Protein AF-A0A7S1WW69-F1 (afdb_monomer_lite)

Secondary structure (DSSP, 8-state):
-----GGGS--------TTTS-PPTT--TT---PPPP-----TTSEEEEEEEPPPTT----S-TT-----SB-GGGTT---SSPGGGG--SBEESS--SHHHHHHHHHHTT-SEEEEETTTEEEEE--TT-TTTTTTSPPPTTTS--TTSPPB---SS-SEEEEEE-S--BTTBS-GGG---BHHHHHHHHHHHHTS---HHHHHS--SS-HHHHTT-S--TT---SSGGGS-TTTT-SSSTT-----EESSPPTTS-S-BS-EEEEEEEEPTT--HHHHHHHHHHHHHHHHHSSEEEEE-SS-S-TTSEEEEE-S-TT-EEEES-SSSEEEEEESS--STTSHHHHHHHHHHHHT---GGGSTTTSS-BTTB---EEE-GGGS-GGGGGGTS--TTS-SEE---STT-S--EEPPP-TT-TTSPPPBTTEEESSGGGGGTTTB-SS--HHHHHHHHHHTT-PBP-------S---------SEEEEE---GGGGGGSSEEEEEEE-TTS-EEEEETTTTEEEEEES--STT---EEEEE--TT---SS-SS-TT-S-S----SEEEEPPTT------EEEEEEEE--TTT-EEEEEEEEEE-PPPPPPPPPPPPPPPPPP-

InterPro domains:
  IPR001506 Peptidase M12A [PF01400] (259-461)
  IPR001506 Peptidase M12A [PS51864] (250-463)
  IPR006026 Peptidase, metallopeptidase [SM00235] (257-402)
  IPR024079 Metallopeptidase, catalytic domain superfamily [G3DSA:3.40.390.10] (220-464)

Foldseek 3Di:
DVDPPPVPQDDDDDDDAVLFAPDDPPPPPVDDDDDDDDDPADPLLKDWPAFFDWDPPADDPQDPVLDWDDQADCQLQLDDDPAADRLFLQGTKTQVQLDPRSLSLVQLQLFAFKWKRAQSGMIGGHHAQQQCLLQLVDGFDPNNHHDPVPIDHDPDPRGRIRMMGRNDHADLRIRDLVSYDDFLQSVQSSVSSNVSHRGDSVQQQDPQDDCCCQAWDPDDPPPQPDPVLQAAAFPPGASFTFPHAQDDKDCDDGPPADNWWSIAREAEEEEDPPADPQQVVLLVVLQVLDRLLFSYRYGYDVVDPDQQFHEYEYAPDLSYFAKGGFHGTYIYTHCNSVRHNVNSLVSNLRVLRNRGAAALLQAPQCDDQGPNHDVFKPFPVVPQPPSCVVSRHHDSNHRQHHDPPDPQQLTHDGDHRQQQASRFRAQDPGIAGVVNVSNSRGRGSSHGDLSSSSSSCRNHVGGTDDPPPDDPPDDPDQDDDFQKKAKDDDAPQVRQSRGIWGWDAAAPVSWTKTADVVVGKIWTWACALDDDDHTKTFIAHADPAFHRHDPHPRRVPPSPNRTFKIDRDRHRDDDDPAAWGWMWGQNDPVPGTDIDTMHMHRDPDDPPDDDDDDDDDDDDDD

pLDDT: mean 78.42, std 16.97, range [28.53, 98.06]

Organism: Alexandrium catenella (NCBI:txid2925)

Radius of gyration: 27.45 Å; chains: 1; bounding box: 118×61×72 Å

Sequence (622 aa):
FDACNAALKPITRKTCSCDLEQCVDGLDCSHQWEIVPTFNTDADHSQTVGCYQLDLGDAPTCPEDGAETDVFDDTCFGWTLPTPCRSGFAFYRNCSAVTVTACSRFCTGKGMDLSAVIMGRECRCGASLLNGQIWHQDTPNPSLSYDFKTMTHADSIVCPVLLRRYIEPLESGGVSIKYRTTGITDVAYVDSIVAGRRISPELEEHRKEEHDKEALGMVAKEGRRVDPQWTRSCWPSTCGPGRGPWQTRTAVAPTGVNDVWEEYVTVTYSFAAGLDATRKEAFRDAVTAWHTSSCIVLKEEDPAPDPSHHITVGIYDTGSCYLSGMGWGTSSINLGWCNDLQHTGNMIHEIGHALGMNHEQKRSDAQAVYHGEGPHLTMFWANVPASWVPQYLPDDSTYIGSADDGPNDPHTGYADYDFGSIMHYGASNRFDTIPSSSKSLVGQRLSLATGDINQMLDMYQCKLKSYGGTTTATSTLPPVYPTTLTGTNFCSYISSYNTQWTYQGTTASGMPYYQSTVPNVWLLYEPECGAFHSPKWVIQPIVGGPSLTATSDLNGDGDTCSLNAYFSAPPGLPSLPVGTNTWTMYCGSELGWTTDDVTLHDSPTAPPTPAPPTPAPPTPAP

Structure (mmCIF, N/CA/C/O backbone):
data_AF-A0A7S1WW69-F1
#
_entry.id   AF-A0A7S1WW69-F1
#
loop_
_atom_site.group_PDB
_atom_site.id
_atom_site.type_s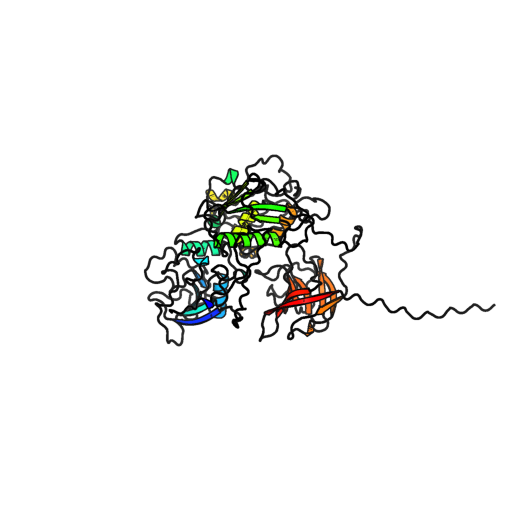ymbol
_atom_site.label_atom_id
_atom_site.label_alt_id
_atom_site.label_comp_id
_atom_site.label_asym_id
_atom_site.label_entity_id
_atom_site.label_seq_id
_atom_site.pdbx_PDB_ins_code
_atom_site.Cartn_x
_atom_site.Cartn_y
_atom_site.Cartn_z
_atom_site.occupancy
_atom_site.B_iso_or_equiv
_atom_site.auth_seq_id
_atom_site.auth_comp_id
_atom_site.auth_asym_id
_atom_site.auth_atom_id
_atom_site.pdbx_PDB_model_num
ATOM 1 N N . PHE A 1 1 ? -15.410 17.103 31.363 1.00 35.97 1 PHE A N 1
ATOM 2 C CA . PHE A 1 1 ? -14.569 16.992 30.155 1.00 35.97 1 PHE A CA 1
ATOM 3 C C . PHE A 1 1 ? -14.223 18.351 29.527 1.00 35.97 1 PHE A C 1
ATOM 5 O O . PHE A 1 1 ? -13.665 18.357 28.440 1.00 35.97 1 PHE A O 1
ATOM 12 N N . ASP A 1 2 ? -14.384 19.485 30.228 1.00 30.72 2 ASP A N 1
ATOM 13 C CA . ASP A 1 2 ? -13.886 20.805 29.770 1.00 30.72 2 ASP A CA 1
ATOM 14 C C . ASP A 1 2 ? -12.365 20.994 29.945 1.00 30.72 2 ASP A C 1
ATOM 16 O O . ASP A 1 2 ? -11.872 22.094 30.160 1.00 30.72 2 ASP A O 1
ATOM 20 N N . ALA A 1 3 ? -11.595 19.910 29.871 1.00 33.22 3 ALA A N 1
ATOM 21 C CA . ALA A 1 3 ? -10.142 19.966 29.964 1.00 33.22 3 ALA A CA 1
ATOM 22 C C . ALA A 1 3 ? -9.496 18.795 29.212 1.00 33.22 3 ALA A C 1
ATOM 24 O O . ALA A 1 3 ? -8.681 18.060 29.762 1.00 33.22 3 ALA A O 1
ATOM 25 N N . CYS A 1 4 ? -9.823 18.624 27.929 1.00 37.25 4 CYS A N 1
ATOM 26 C CA . CYS A 1 4 ? -8.772 18.181 27.016 1.00 37.25 4 CYS A CA 1
ATOM 27 C C . CYS A 1 4 ? -7.833 19.378 26.859 1.00 37.25 4 CYS A C 1
ATOM 29 O O . CYS A 1 4 ? -8.083 20.274 26.057 1.00 37.25 4 CYS A O 1
ATOM 31 N N . ASN A 1 5 ? -6.806 19.439 27.711 1.00 37.00 5 ASN A N 1
ATOM 32 C CA . ASN A 1 5 ? -5.744 20.429 27.600 1.00 37.00 5 ASN A CA 1
ATOM 33 C C . ASN A 1 5 ? -5.194 20.358 26.170 1.00 37.00 5 ASN A C 1
ATOM 35 O O . ASN A 1 5 ? -4.693 19.312 25.759 1.00 37.00 5 ASN A O 1
ATOM 39 N N . ALA A 1 6 ? -5.265 21.460 25.421 1.00 39.50 6 ALA A N 1
ATOM 40 C CA . ALA A 1 6 ? -4.683 21.565 24.079 1.00 39.50 6 ALA A CA 1
ATOM 41 C C . ALA A 1 6 ? -3.178 21.201 24.052 1.00 39.50 6 ALA A C 1
ATOM 43 O O . ALA A 1 6 ? -2.642 20.876 23.000 1.00 39.50 6 ALA A O 1
ATOM 44 N N . ALA A 1 7 ? -2.533 21.182 25.225 1.00 36.81 7 ALA A N 1
ATOM 45 C CA . ALA A 1 7 ? -1.158 20.757 25.468 1.00 36.81 7 ALA A CA 1
ATOM 46 C C . ALA A 1 7 ? -0.888 19.237 25.348 1.00 36.81 7 ALA A C 1
ATOM 48 O O . ALA A 1 7 ? 0.262 18.834 25.477 1.00 36.81 7 ALA A O 1
ATOM 49 N N . LEU A 1 8 ? -1.905 18.387 25.139 1.00 42.09 8 LEU A N 1
ATOM 50 C CA . LEU A 1 8 ? -1.743 16.924 25.037 1.00 42.09 8 LEU A CA 1
ATOM 51 C C . LEU A 1 8 ? -1.878 16.368 23.611 1.00 42.09 8 LEU A C 1
ATOM 53 O O . LEU A 1 8 ? -1.847 15.152 23.447 1.00 42.09 8 LEU A O 1
ATOM 57 N N . LYS A 1 9 ? -2.025 17.209 22.576 1.00 40.47 9 LYS A N 1
ATOM 58 C CA . LYS A 1 9 ? -1.862 16.735 21.193 1.00 40.47 9 LYS A CA 1
ATOM 59 C C . LYS A 1 9 ? -0.370 16.479 20.953 1.00 40.47 9 LYS A C 1
ATOM 61 O O . LYS A 1 9 ? 0.401 17.437 21.029 1.00 40.47 9 LYS A O 1
ATOM 66 N N . PRO A 1 10 ? 0.057 15.234 20.694 1.00 42.56 10 PRO A N 1
ATOM 67 C CA . PRO A 1 10 ? 1.459 14.959 20.432 1.00 42.56 10 PRO A CA 1
ATOM 68 C C . PRO A 1 10 ? 1.894 15.669 19.154 1.00 42.56 10 PRO A C 1
ATOM 70 O O . PRO A 1 10 ? 1.140 15.745 18.184 1.00 42.56 10 PRO A O 1
ATOM 73 N N . ILE A 1 11 ? 3.106 16.211 19.174 1.00 45.50 11 ILE A N 1
ATOM 74 C CA . ILE A 1 11 ? 3.684 16.897 18.024 1.00 45.50 11 ILE A CA 1
ATOM 75 C C . ILE A 1 11 ? 4.322 15.833 17.137 1.00 45.50 11 ILE A C 1
ATOM 77 O O . ILE A 1 11 ? 5.389 15.314 17.462 1.00 45.50 11 ILE A O 1
ATOM 81 N N . THR A 1 12 ? 3.686 15.518 16.015 1.00 43.81 12 THR A N 1
ATOM 82 C CA . THR A 1 12 ? 4.306 14.717 14.958 1.00 43.81 12 THR A CA 1
ATOM 83 C C . THR A 1 12 ? 5.222 15.635 14.151 1.00 43.81 12 THR A C 1
ATOM 85 O O . THR A 1 12 ? 4.784 16.679 13.667 1.00 43.81 12 THR A O 1
ATOM 88 N N . ARG A 1 13 ? 6.512 15.298 14.051 1.00 45.56 13 ARG A N 1
ATOM 89 C CA . ARG A 1 13 ? 7.469 16.016 13.196 1.00 45.56 13 ARG A CA 1
ATOM 90 C C . ARG A 1 13 ? 7.708 15.195 11.939 1.00 45.56 13 ARG A C 1
ATOM 92 O O . ARG A 1 13 ? 7.951 13.998 12.040 1.00 45.56 13 ARG A O 1
ATOM 99 N N . LYS A 1 14 ? 7.689 15.859 10.788 1.00 51.09 14 LYS A N 1
ATOM 100 C CA . LYS A 1 14 ? 8.083 15.299 9.498 1.00 51.09 14 LYS A CA 1
ATOM 101 C C . LYS A 1 14 ? 9.135 16.217 8.888 1.00 51.09 14 LYS A C 1
ATOM 103 O O . LYS A 1 14 ? 9.060 17.436 9.044 1.00 51.09 14 LYS A O 1
ATOM 108 N N . THR A 1 15 ? 10.148 15.627 8.272 1.00 57.03 15 THR A N 1
ATOM 109 C CA . THR A 1 15 ? 11.181 16.377 7.558 1.00 57.03 15 THR A CA 1
ATOM 110 C C . THR A 1 15 ? 10.655 16.694 6.164 1.00 57.03 15 THR A C 1
ATOM 112 O O . THR A 1 15 ? 10.289 15.776 5.439 1.00 57.03 15 THR A O 1
ATOM 115 N N . CYS A 1 16 ? 10.631 17.973 5.796 1.00 63.00 16 CYS A N 1
ATOM 116 C CA . CYS A 1 16 ? 10.264 18.429 4.455 1.00 63.00 16 CYS A CA 1
ATOM 117 C C . CYS A 1 16 ? 11.525 18.798 3.663 1.00 63.00 16 CYS A C 1
ATOM 119 O O . CYS A 1 16 ? 12.509 19.266 4.245 1.00 63.00 16 CYS A O 1
ATOM 121 N N . SER A 1 17 ? 11.489 18.636 2.339 1.00 73.81 17 SER A N 1
ATOM 122 C CA . SER A 1 17 ? 12.563 19.061 1.433 1.00 73.81 17 SER A CA 1
ATOM 123 C C . SER A 1 17 ? 12.004 19.964 0.341 1.00 73.81 17 SER A C 1
ATOM 125 O O . SER A 1 17 ? 11.165 19.526 -0.438 1.00 73.81 17 SER A O 1
ATOM 127 N N . CYS A 1 18 ? 12.512 21.195 0.227 1.00 77.06 18 CYS A N 1
ATOM 128 C CA . CYS A 1 18 ? 12.110 22.105 -0.855 1.00 77.06 18 CYS A CA 1
ATOM 129 C C . CYS A 1 18 ? 12.590 21.654 -2.247 1.00 77.06 18 CYS A C 1
ATOM 131 O O . CYS A 1 18 ? 12.170 22.230 -3.247 1.00 77.06 18 CYS A O 1
ATOM 133 N N . ASP A 1 19 ? 13.463 20.642 -2.325 1.00 77.75 19 ASP A N 1
ATOM 134 C CA . ASP A 1 19 ? 13.850 20.028 -3.599 1.00 77.75 19 ASP A CA 1
ATOM 135 C C . ASP A 1 19 ? 12.831 18.978 -4.070 1.00 77.75 19 ASP A C 1
ATOM 137 O O . ASP A 1 19 ? 12.825 18.633 -5.251 1.00 77.75 19 ASP A O 1
ATOM 141 N N . LEU A 1 20 ? 11.991 18.462 -3.164 1.00 81.56 20 LEU A N 1
ATOM 142 C CA . LEU A 1 20 ? 11.017 17.396 -3.431 1.00 81.56 20 LEU A CA 1
ATOM 143 C C . LEU A 1 20 ? 9.564 17.871 -3.313 1.00 81.56 20 LEU A C 1
ATOM 145 O O . LEU A 1 20 ? 8.701 17.350 -4.012 1.00 81.56 20 LEU A O 1
ATOM 149 N N . GLU A 1 21 ? 9.300 18.851 -2.450 1.00 83.88 21 GLU A N 1
ATOM 150 C CA . GLU A 1 21 ? 7.973 19.369 -2.126 1.00 83.88 21 GLU A CA 1
ATOM 151 C C . GLU A 1 21 ? 7.872 20.866 -2.433 1.00 83.88 21 GLU A C 1
ATOM 153 O O . GLU A 1 21 ? 8.852 21.614 -2.344 1.00 83.88 21 GLU A O 1
ATOM 158 N N . GLN A 1 22 ? 6.656 21.339 -2.716 1.00 79.19 22 GLN A N 1
ATOM 159 C CA . GLN A 1 22 ? 6.410 22.774 -2.793 1.00 79.19 22 GLN A CA 1
ATOM 160 C C . GLN A 1 22 ? 6.493 23.421 -1.412 1.00 79.19 22 GLN A C 1
ATOM 162 O O . GLN A 1 22 ? 5.614 23.250 -0.565 1.00 79.19 22 GLN A O 1
ATOM 167 N N . CYS A 1 23 ? 7.525 24.235 -1.210 1.00 69.75 23 CYS A N 1
ATOM 168 C CA . CYS A 1 23 ? 7.637 25.067 -0.023 1.00 69.75 23 CYS A CA 1
ATOM 169 C C . CYS A 1 23 ? 6.687 26.268 -0.113 1.00 69.75 23 CYS A C 1
ATOM 171 O O . CYS A 1 23 ? 6.692 27.021 -1.086 1.00 69.75 23 CYS A O 1
ATOM 173 N N . VAL A 1 24 ? 5.866 26.449 0.923 1.00 63.94 24 VAL A N 1
ATOM 174 C CA . VAL A 1 24 ? 4.975 27.607 1.050 1.00 63.94 24 VAL A CA 1
ATOM 175 C C . VAL A 1 24 ? 5.714 28.701 1.820 1.00 63.94 24 VAL A C 1
ATOM 177 O O . VAL A 1 24 ? 6.124 28.492 2.964 1.00 63.94 24 VAL A O 1
ATOM 180 N N . ASP A 1 25 ? 5.880 29.873 1.205 1.00 51.88 25 ASP A N 1
ATOM 181 C CA . ASP A 1 25 ? 6.485 31.035 1.860 1.00 51.88 25 ASP A CA 1
ATOM 182 C C . ASP A 1 25 ? 5.705 31.418 3.132 1.00 51.88 25 ASP A C 1
ATOM 184 O O . ASP A 1 25 ? 4.483 31.577 3.110 1.00 51.88 25 ASP A O 1
ATOM 188 N N . GLY A 1 26 ? 6.419 31.607 4.248 1.00 54.06 26 GLY A N 1
ATOM 189 C CA . GLY A 1 26 ? 5.845 32.088 5.513 1.00 54.06 26 GLY A CA 1
ATOM 190 C C . GLY A 1 26 ? 5.577 31.027 6.588 1.00 54.06 26 GLY A C 1
ATOM 191 O O . GLY A 1 26 ? 5.022 31.373 7.632 1.00 54.06 26 GLY A O 1
ATOM 192 N N . LEU A 1 27 ? 5.987 29.769 6.391 1.00 47.28 27 LEU A N 1
ATOM 193 C CA . LEU A 1 27 ? 6.040 28.784 7.477 1.00 47.28 27 LEU A CA 1
ATOM 194 C C . LEU A 1 27 ? 7.229 29.081 8.402 1.00 47.28 27 LEU A C 1
ATOM 196 O O . LEU A 1 27 ? 8.393 28.916 8.042 1.00 47.28 27 LEU A O 1
ATOM 200 N N . ASP A 1 28 ? 6.921 29.554 9.608 1.00 44.78 28 ASP A N 1
ATOM 201 C CA . ASP A 1 28 ? 7.907 29.779 10.658 1.00 44.78 28 ASP A CA 1
ATOM 202 C C . ASP A 1 28 ? 8.367 28.444 11.273 1.00 44.78 28 ASP A C 1
ATOM 204 O O . ASP A 1 28 ? 7.762 27.916 12.207 1.00 44.78 28 ASP A O 1
ATOM 208 N N . CYS A 1 29 ? 9.469 27.905 10.750 1.00 46.72 29 CYS A N 1
ATOM 209 C CA . CYS A 1 29 ? 10.147 26.726 11.295 1.00 46.72 29 CYS A CA 1
ATOM 210 C C . CYS A 1 29 ? 11.057 27.046 12.503 1.00 46.72 29 CYS A C 1
ATOM 212 O O . CYS A 1 29 ? 11.759 26.156 12.984 1.00 46.72 29 CYS A O 1
ATOM 214 N N . SER A 1 30 ? 11.101 28.294 12.997 1.00 44.47 30 SER A N 1
ATOM 215 C CA . SER A 1 30 ? 12.012 28.724 14.080 1.00 44.47 30 SER A CA 1
ATOM 216 C C . SER A 1 30 ? 11.567 28.300 15.480 1.00 44.47 30 SER A C 1
ATOM 218 O O . SER A 1 30 ? 12.270 28.491 16.476 1.00 44.47 30 SER A O 1
ATOM 220 N N . HIS A 1 31 ? 10.403 27.678 15.560 1.00 38.59 31 HIS A N 1
ATOM 221 C CA . HIS A 1 31 ? 9.809 27.247 16.798 1.00 38.59 31 HIS A CA 1
ATOM 222 C C . HIS A 1 31 ? 10.475 25.967 17.338 1.00 38.59 31 HIS A C 1
ATOM 224 O O . HIS A 1 31 ? 10.049 24.839 17.087 1.00 38.59 31 HIS A O 1
ATOM 230 N N . GLN A 1 32 ? 11.529 26.149 18.138 1.00 37.12 32 GLN A N 1
ATOM 231 C CA . GLN A 1 32 ? 11.996 25.118 19.061 1.00 37.12 32 GLN A CA 1
ATOM 232 C C . GLN A 1 32 ? 10.962 24.948 20.175 1.00 37.12 32 GLN A C 1
ATOM 234 O O . GLN A 1 32 ? 10.816 25.815 21.034 1.00 37.12 32 GLN A O 1
ATOM 239 N N . TRP A 1 33 ? 10.248 23.826 20.164 1.00 42.88 33 TRP A N 1
ATOM 240 C CA . TRP A 1 33 ? 9.330 23.462 21.239 1.00 42.88 33 TRP A CA 1
ATOM 241 C C . TRP A 1 33 ? 9.797 22.205 21.962 1.00 42.88 33 TRP A C 1
ATOM 243 O O . TRP A 1 33 ? 10.324 21.273 21.342 1.00 42.88 33 TRP A O 1
ATOM 253 N N . GLU A 1 34 ? 9.611 22.233 23.281 1.00 36.81 34 GLU A N 1
ATOM 254 C CA . GLU A 1 34 ? 10.083 21.235 24.234 1.00 36.81 34 GLU A CA 1
ATOM 255 C C . GLU A 1 34 ? 9.559 19.826 23.938 1.00 36.81 34 GLU A C 1
ATOM 257 O O . GLU A 1 34 ? 8.444 19.612 23.459 1.00 36.81 34 GLU A O 1
ATOM 262 N N . ILE A 1 35 ? 10.421 18.862 24.251 1.00 35.47 35 ILE A N 1
ATOM 263 C CA . ILE A 1 35 ? 10.174 17.426 24.197 1.00 35.47 35 ILE A CA 1
ATOM 264 C C . ILE A 1 35 ? 9.003 17.111 25.136 1.00 35.47 35 ILE A C 1
ATOM 266 O O . ILE A 1 35 ? 9.097 17.323 26.345 1.00 35.47 35 ILE A O 1
ATOM 270 N N . VAL A 1 36 ? 7.899 16.601 24.588 1.00 38.09 36 VAL A N 1
ATOM 271 C CA . VAL A 1 36 ? 6.828 16.015 25.404 1.00 38.09 36 VAL A CA 1
ATOM 272 C C . VAL A 1 36 ? 7.385 14.726 26.021 1.00 38.09 36 VAL A C 1
ATOM 274 O O . VAL A 1 36 ? 8.026 13.956 25.302 1.00 38.09 36 VAL A O 1
ATOM 277 N N . PRO A 1 37 ? 7.198 14.482 27.330 1.00 34.25 37 PRO A N 1
ATOM 278 C CA . PRO A 1 37 ? 7.725 13.290 27.976 1.00 34.25 37 PRO A CA 1
ATOM 279 C C . PRO A 1 37 ? 7.212 12.025 27.288 1.00 34.25 37 PRO A C 1
ATOM 281 O O . PRO A 1 37 ? 6.022 11.895 27.000 1.00 34.25 37 PRO A O 1
ATOM 284 N N . THR A 1 38 ? 8.125 11.084 27.059 1.00 35.31 38 THR A N 1
ATOM 285 C CA . THR A 1 38 ? 7.791 9.700 26.746 1.00 35.31 38 THR A CA 1
ATOM 286 C C . THR A 1 38 ? 6.955 9.156 27.899 1.00 35.31 38 THR A C 1
ATOM 288 O O . THR A 1 38 ? 7.419 9.047 29.036 1.00 35.31 38 THR A O 1
ATOM 291 N N . PHE A 1 39 ? 5.681 8.871 27.641 1.00 36.47 39 PHE A N 1
ATOM 292 C CA . PHE A 1 39 ? 4.887 8.117 28.598 1.00 36.47 39 PHE A CA 1
ATOM 293 C C . PHE A 1 39 ? 5.414 6.684 28.593 1.00 36.47 39 PHE A C 1
ATOM 295 O O . PHE A 1 39 ? 5.648 6.117 27.531 1.00 36.47 39 PHE A O 1
ATOM 302 N N . ASN A 1 40 ? 5.638 6.122 29.781 1.00 34.91 40 ASN A N 1
ATOM 303 C CA . ASN A 1 40 ? 5.934 4.702 29.936 1.00 34.91 40 ASN A CA 1
ATOM 304 C C . ASN A 1 40 ? 4.706 3.942 29.417 1.00 34.91 40 ASN A C 1
ATOM 306 O O . ASN A 1 40 ? 3.676 3.909 30.094 1.00 34.91 40 ASN A O 1
ATOM 310 N N . THR A 1 41 ? 4.768 3.449 28.185 1.00 39.97 41 THR A N 1
ATOM 311 C CA . THR A 1 41 ? 3.671 2.713 27.570 1.00 39.97 41 THR A CA 1
ATOM 312 C C . THR A 1 41 ? 3.800 1.237 27.922 1.00 39.97 41 THR A C 1
ATOM 314 O O . THR A 1 41 ? 4.891 0.669 27.929 1.00 39.97 41 THR A O 1
ATOM 317 N N . ASP A 1 42 ? 2.676 0.610 28.275 1.00 45.31 42 ASP A N 1
ATOM 318 C CA . ASP A 1 42 ? 2.599 -0.848 28.347 1.00 45.31 42 ASP A CA 1
ATOM 319 C C . ASP A 1 42 ? 3.024 -1.436 26.986 1.00 45.31 42 ASP A C 1
ATOM 321 O O . ASP A 1 42 ? 2.796 -0.821 25.942 1.00 45.31 42 ASP A O 1
ATOM 325 N N . ALA A 1 43 ? 3.575 -2.657 26.968 1.00 55.00 43 ALA A N 1
ATOM 326 C CA . ALA A 1 43 ? 4.034 -3.370 25.759 1.00 55.00 43 ALA A CA 1
ATOM 327 C C . ALA A 1 43 ? 2.929 -3.677 24.710 1.00 55.00 43 ALA A C 1
ATOM 329 O O . ALA A 1 43 ? 3.112 -4.502 23.807 1.00 55.00 43 ALA A O 1
ATOM 330 N N . ASP A 1 44 ? 1.745 -3.088 24.859 1.00 61.78 44 ASP A N 1
ATOM 331 C CA . ASP A 1 44 ? 0.605 -3.184 23.956 1.00 61.78 44 ASP A CA 1
ATOM 332 C C . ASP A 1 44 ? 0.047 -1.819 23.507 1.00 61.78 44 ASP A C 1
ATOM 334 O O . ASP A 1 44 ? -1.002 -1.787 22.864 1.00 61.78 44 ASP A O 1
ATOM 338 N N . HIS A 1 45 ? 0.750 -0.712 23.797 1.00 73.19 45 HIS A N 1
ATOM 339 C CA . HIS A 1 45 ? 0.411 0.656 23.368 1.00 73.19 45 HIS A CA 1
ATOM 340 C C . HIS A 1 45 ? -1.020 1.087 23.735 1.00 73.19 45 HIS A C 1
ATOM 342 O O . HIS A 1 45 ? -1.612 1.962 23.094 1.00 73.19 45 HIS A O 1
ATOM 348 N N . SER A 1 46 ? -1.596 0.480 24.777 1.00 81.12 46 SER A N 1
ATOM 349 C CA . SER A 1 46 ? -2.977 0.705 25.188 1.00 81.12 46 SER A CA 1
ATOM 350 C C . SER A 1 46 ? -3.124 0.715 26.706 1.00 81.12 46 SER A C 1
ATOM 352 O O . SER A 1 46 ? -2.383 0.056 27.425 1.00 81.12 46 SER A O 1
ATOM 354 N N . GLN A 1 47 ? -4.131 1.412 27.225 1.00 81.38 47 GLN A N 1
ATOM 355 C CA . GLN A 1 47 ? -4.435 1.411 28.656 1.00 81.38 47 GLN A CA 1
ATOM 356 C C . GLN A 1 47 ? -5.898 1.076 28.912 1.00 81.38 47 GLN A C 1
ATOM 358 O O . GLN A 1 47 ? -6.783 1.450 28.139 1.00 81.38 47 GLN A O 1
ATOM 363 N N . THR A 1 48 ? -6.162 0.419 30.039 1.00 83.50 48 THR A N 1
ATOM 364 C CA . THR A 1 48 ? -7.529 0.203 30.522 1.00 83.50 48 THR A CA 1
ATOM 365 C C . THR A 1 48 ? -8.175 1.533 30.882 1.00 83.50 48 THR A C 1
ATOM 367 O O . THR A 1 48 ? -7.629 2.317 31.655 1.00 83.50 48 THR A O 1
ATOM 370 N N . VAL A 1 49 ? -9.352 1.785 30.313 1.00 85.00 49 VAL A N 1
ATOM 371 C CA . VAL A 1 49 ? -10.169 2.957 30.636 1.00 85.00 49 VAL A CA 1
ATOM 372 C C . VAL A 1 49 ? -11.091 2.635 31.804 1.00 85.00 49 VAL A C 1
ATOM 374 O O . VAL A 1 49 ? -11.195 3.421 32.742 1.00 85.00 49 VAL A O 1
ATOM 377 N N . GLY A 1 50 ? -11.737 1.468 31.775 1.00 83.19 50 GLY A N 1
ATOM 378 C CA . GLY A 1 50 ? -12.618 1.045 32.853 1.00 83.19 50 GLY A CA 1
ATOM 379 C C . GLY A 1 50 ? -13.566 -0.078 32.463 1.00 83.19 50 GLY A C 1
ATOM 380 O O . GLY A 1 50 ? -13.475 -0.653 31.378 1.00 83.19 50 GLY A O 1
ATOM 381 N N . CYS A 1 51 ? -14.477 -0.368 33.389 1.00 87.81 51 CYS A N 1
ATOM 382 C CA . CYS A 1 51 ? -15.533 -1.347 33.210 1.00 87.81 51 CYS A CA 1
ATOM 383 C C . CYS A 1 51 ? -16.892 -0.669 33.021 1.00 87.81 51 CYS A C 1
ATOM 385 O O . CYS A 1 51 ? -17.293 0.160 33.849 1.00 87.81 51 CYS A O 1
ATOM 387 N N . TYR A 1 52 ? -17.599 -1.045 31.958 1.00 89.25 52 TYR A N 1
ATOM 388 C CA . TYR A 1 52 ? -18.867 -0.440 31.560 1.00 89.25 52 TYR A CA 1
ATOM 389 C C . TYR A 1 52 ? -19.961 -1.485 31.344 1.00 89.25 52 TYR A C 1
ATOM 391 O O . TYR A 1 52 ? -19.687 -2.672 31.148 1.00 89.25 52 TYR A O 1
ATOM 399 N N . GLN A 1 53 ? -21.211 -1.033 31.432 1.00 87.56 53 GLN A N 1
ATOM 400 C CA . GLN A 1 53 ? -22.382 -1.834 31.089 1.00 87.56 53 GLN A CA 1
ATOM 401 C C . GLN A 1 53 ? -22.466 -2.040 29.574 1.00 87.56 53 GLN A C 1
ATOM 403 O O . GLN A 1 53 ? -22.063 -1.171 28.803 1.00 87.56 53 GLN A O 1
ATOM 408 N N . LEU A 1 54 ? -23.009 -3.188 29.177 1.00 87.81 54 LEU A N 1
ATOM 409 C CA . LEU A 1 54 ? -23.353 -3.484 27.790 1.00 87.81 54 LEU A CA 1
ATOM 410 C C . LEU A 1 54 ? -24.714 -2.849 27.457 1.00 87.81 54 LEU A C 1
ATOM 412 O O . LEU A 1 54 ? -25.595 -2.817 28.325 1.00 87.81 54 LEU A O 1
ATOM 416 N N . ASP A 1 55 ? -24.897 -2.357 26.232 1.00 86.31 55 ASP A N 1
ATOM 417 C CA . ASP A 1 55 ? -26.166 -1.748 25.830 1.00 86.31 55 ASP A CA 1
ATOM 418 C C . ASP A 1 55 ? -27.313 -2.769 25.835 1.00 86.31 55 ASP A C 1
ATOM 420 O O . ASP A 1 55 ? -27.143 -3.964 25.581 1.00 86.31 55 ASP A O 1
ATOM 424 N N . LEU A 1 56 ? -28.524 -2.292 26.138 1.00 82.56 56 LEU A N 1
ATOM 425 C CA . LEU A 1 56 ? -29.699 -3.154 26.236 1.00 82.56 56 LEU A CA 1
ATOM 426 C C . LEU A 1 56 ? -29.987 -3.833 24.887 1.00 82.56 56 LEU A C 1
ATOM 428 O O . LEU A 1 56 ? -30.322 -3.170 23.910 1.00 82.56 56 LEU A O 1
ATOM 432 N N . GLY A 1 57 ? -29.931 -5.166 24.869 1.00 81.12 57 GLY A N 1
ATOM 433 C CA . GLY A 1 57 ? -30.158 -5.972 23.666 1.00 81.12 57 GLY A CA 1
ATOM 434 C C . GLY A 1 57 ? -28.884 -6.321 22.895 1.00 81.12 57 GLY A C 1
ATOM 435 O O . GLY A 1 57 ? -28.958 -7.115 21.960 1.00 81.12 57 GLY A O 1
ATOM 436 N N . ASP A 1 58 ? -27.729 -5.798 23.307 1.00 87.25 58 ASP A N 1
ATOM 437 C CA . ASP A 1 58 ? -26.429 -6.290 22.867 1.00 87.25 58 ASP A CA 1
ATOM 438 C C . ASP A 1 58 ? -25.999 -7.472 23.754 1.00 87.25 58 ASP A C 1
ATOM 440 O O . ASP A 1 58 ? -26.303 -7.536 24.947 1.00 87.25 58 ASP A O 1
ATOM 444 N N . ALA A 1 59 ? -25.340 -8.455 23.152 1.00 86.06 59 ALA A N 1
ATOM 445 C CA . ALA A 1 59 ? -24.878 -9.669 23.811 1.00 86.06 59 ALA A CA 1
ATOM 446 C C . ALA A 1 59 ? -23.626 -10.197 23.103 1.00 86.06 59 ALA A C 1
ATOM 448 O O . ALA A 1 59 ? -23.451 -9.927 21.906 1.00 86.06 59 ALA A O 1
ATOM 449 N N . PRO A 1 60 ? -22.765 -10.965 23.799 1.00 84.88 60 PRO A N 1
ATOM 450 C CA . PRO A 1 60 ? -21.661 -11.636 23.145 1.00 84.88 60 PRO A CA 1
ATOM 451 C C . PRO A 1 60 ? -22.148 -12.556 22.021 1.00 84.88 60 PRO A C 1
ATOM 453 O O . PRO A 1 60 ? -23.113 -13.300 22.198 1.00 84.88 60 PRO A O 1
ATOM 456 N N . THR A 1 61 ? -21.476 -12.519 20.875 1.00 84.38 61 THR A N 1
ATOM 457 C CA . THR A 1 61 ? -21.800 -13.358 19.709 1.00 84.38 61 THR A CA 1
ATOM 458 C C . THR A 1 61 ? -20.869 -14.543 19.540 1.00 84.38 61 THR A C 1
ATOM 460 O O . THR A 1 61 ? -21.217 -15.498 18.848 1.00 84.38 61 THR A O 1
ATOM 463 N N . CYS A 1 62 ? -19.706 -14.504 20.188 1.00 85.25 62 CYS A N 1
ATOM 464 C CA . CYS A 1 62 ? -18.779 -15.623 20.198 1.00 85.25 62 CYS A CA 1
ATOM 465 C C . CYS A 1 62 ? -19.400 -16.824 20.926 1.00 85.25 62 CYS A C 1
ATOM 467 O O . CYS A 1 62 ? -19.846 -16.678 22.074 1.00 85.25 62 CYS A O 1
ATOM 469 N N . PRO A 1 63 ? -19.444 -18.007 20.290 1.00 81.19 63 PRO A N 1
ATOM 470 C CA . PRO A 1 63 ? -20.055 -19.180 20.894 1.00 81.19 63 PRO A CA 1
ATOM 471 C C . PRO A 1 63 ? -19.305 -19.621 22.164 1.00 81.19 63 PRO A C 1
ATOM 473 O O . PRO A 1 63 ? -18.147 -19.274 22.399 1.00 81.19 63 PRO A O 1
ATOM 476 N N . GLU A 1 64 ? -20.010 -20.320 23.058 1.00 73.69 64 GLU A N 1
ATOM 477 C CA . GLU A 1 64 ? -19.477 -20.738 24.371 1.00 73.69 64 GLU A CA 1
ATOM 478 C C . GLU A 1 64 ? -18.352 -21.759 24.285 1.00 73.69 64 GLU A C 1
ATOM 480 O O . GLU A 1 64 ? -17.526 -21.842 25.190 1.00 73.69 64 GLU A O 1
ATOM 485 N N . ASP A 1 65 ? -18.310 -22.502 23.187 1.00 71.69 65 ASP A N 1
ATOM 486 C CA . ASP A 1 65 ? -17.281 -23.486 22.882 1.00 71.69 65 ASP A CA 1
ATOM 487 C C . ASP A 1 65 ? -15.992 -22.865 22.322 1.00 71.69 65 ASP A C 1
ATOM 489 O O . ASP A 1 65 ? -15.019 -23.586 22.111 1.00 71.69 65 ASP A O 1
ATOM 493 N N . GLY A 1 66 ? -15.965 -21.543 22.107 1.00 63.44 66 GLY A N 1
ATOM 494 C CA . GLY A 1 66 ? -14.815 -20.837 21.549 1.00 63.44 66 GLY A CA 1
ATOM 495 C C . GLY A 1 66 ? -14.577 -21.128 20.068 1.00 63.44 66 GLY A C 1
ATOM 496 O O . GLY A 1 66 ? -13.463 -20.916 19.593 1.00 63.44 66 GLY A O 1
ATOM 497 N N . ALA A 1 67 ? -15.584 -21.627 19.337 1.00 69.94 67 ALA A N 1
ATOM 498 C CA . ALA A 1 67 ? -15.458 -21.844 17.903 1.00 69.94 67 ALA A CA 1
ATOM 499 C C . ALA A 1 67 ? -15.117 -20.532 17.179 1.00 69.94 67 ALA A C 1
ATOM 501 O O . ALA A 1 67 ? -15.711 -19.478 17.430 1.00 69.94 67 ALA A O 1
ATOM 502 N N . GLU A 1 68 ? -14.137 -20.616 16.283 1.00 66.31 68 GLU A N 1
ATOM 503 C CA . GLU A 1 68 ? -13.642 -19.474 15.529 1.00 66.31 68 GLU A CA 1
ATOM 504 C C . GLU A 1 68 ? -14.735 -18.955 14.588 1.00 66.31 68 GLU A C 1
ATOM 506 O O . GLU A 1 68 ? -15.419 -19.719 13.902 1.00 66.31 68 GLU A O 1
ATOM 511 N N . THR A 1 69 ? -14.926 -17.640 14.579 1.00 74.00 69 THR A N 1
ATOM 512 C CA . THR A 1 69 ? -15.878 -16.977 13.690 1.00 74.00 69 THR A CA 1
ATOM 513 C C . THR A 1 69 ? -15.166 -15.904 12.891 1.00 74.00 69 THR A C 1
ATOM 515 O O . THR A 1 69 ? -14.148 -15.389 13.349 1.00 74.00 69 THR A O 1
ATOM 518 N N . ASP A 1 70 ? -15.745 -15.521 11.753 1.00 83.94 70 ASP A N 1
ATOM 519 C CA . ASP A 1 70 ? -15.240 -14.406 10.952 1.00 83.94 70 ASP A CA 1
ATOM 520 C C . ASP A 1 70 ? -15.032 -13.153 11.818 1.00 83.94 70 ASP A C 1
ATOM 522 O O . ASP A 1 70 ? -15.864 -12.836 12.683 1.00 83.94 70 ASP A O 1
ATOM 526 N N . VAL A 1 71 ? -13.894 -12.495 11.596 1.00 90.75 71 VAL A N 1
ATOM 527 C CA . VAL A 1 71 ? -13.501 -11.282 12.312 1.00 90.75 71 VAL A CA 1
ATOM 528 C C . VAL A 1 71 ? -14.252 -10.051 11.818 1.00 90.75 71 VAL A C 1
ATOM 530 O O . VAL A 1 71 ? -14.395 -9.075 12.560 1.00 90.75 71 VAL A O 1
ATOM 533 N N . PHE A 1 72 ? -14.750 -10.116 10.583 1.00 91.44 72 PHE A N 1
ATOM 534 C CA . PHE A 1 72 ? -15.668 -9.140 10.025 1.00 91.44 72 PHE A CA 1
ATOM 535 C C . PHE A 1 72 ? -17.069 -9.361 10.612 1.00 91.44 72 PHE A C 1
ATOM 537 O O . PHE A 1 72 ? -17.624 -10.463 10.579 1.00 91.44 72 PHE A O 1
ATOM 544 N N . ASP A 1 73 ? -17.645 -8.307 11.186 1.00 88.06 73 ASP A N 1
ATOM 545 C CA . ASP A 1 73 ? -19.013 -8.296 11.697 1.00 88.06 73 ASP A CA 1
ATOM 546 C C . ASP A 1 73 ? -19.910 -7.416 10.820 1.00 88.06 73 ASP A C 1
ATOM 548 O O . ASP A 1 73 ? -19.930 -6.191 10.937 1.00 88.06 73 ASP A O 1
ATOM 552 N N . ASP A 1 74 ? -20.704 -8.041 9.953 1.00 86.62 74 ASP A N 1
ATOM 553 C CA . ASP A 1 74 ? -21.601 -7.305 9.058 1.00 86.62 74 ASP A CA 1
ATOM 554 C C . ASP A 1 74 ? -22.834 -6.715 9.795 1.00 86.62 74 ASP A C 1
ATOM 556 O O . ASP A 1 74 ? -23.666 -6.043 9.186 1.00 86.62 74 ASP A O 1
ATOM 560 N N . THR A 1 75 ? -22.976 -6.916 11.115 1.00 88.50 75 THR A N 1
ATOM 561 C CA . THR A 1 75 ? -24.151 -6.474 11.900 1.00 88.50 75 THR A CA 1
ATOM 562 C C . THR A 1 75 ? -24.359 -4.960 11.880 1.00 88.50 75 THR A C 1
ATOM 564 O O . THR A 1 75 ? -25.501 -4.498 11.895 1.00 88.50 75 THR A O 1
ATOM 567 N N . CYS A 1 76 ? -23.276 -4.180 11.846 1.00 89.62 76 CYS A N 1
ATOM 568 C CA . CYS A 1 76 ? -23.352 -2.719 11.889 1.00 89.62 76 CYS A CA 1
ATOM 569 C C . CYS A 1 76 ? -23.507 -2.061 10.511 1.00 89.62 76 CYS A C 1
ATOM 571 O O . CYS A 1 76 ? -23.615 -0.835 10.426 1.00 89.62 76 CYS A O 1
ATOM 573 N N . PHE A 1 77 ? -23.586 -2.844 9.430 1.00 87.62 77 PHE A N 1
ATOM 574 C CA . PHE A 1 77 ? -23.829 -2.309 8.092 1.00 87.62 77 PHE A CA 1
ATOM 575 C C . PHE A 1 77 ? -25.191 -1.624 8.008 1.00 87.62 77 PHE A C 1
ATOM 577 O O . PHE A 1 77 ? -26.230 -2.226 8.280 1.00 87.62 77 PHE A O 1
ATOM 584 N N . GLY A 1 78 ? -25.190 -0.358 7.583 1.00 85.25 78 GLY A N 1
ATOM 585 C CA . GLY A 1 78 ? -26.422 0.416 7.414 1.00 85.25 78 GLY A CA 1
ATOM 586 C C . GLY A 1 78 ? -27.200 0.605 8.721 1.00 85.25 78 GLY A C 1
ATOM 587 O O . GLY A 1 78 ? -28.423 0.762 8.693 1.00 85.25 78 GLY A O 1
ATOM 588 N N . TRP A 1 79 ? -26.517 0.556 9.869 1.00 87.62 79 TRP A N 1
ATOM 589 C CA . TRP A 1 79 ? -27.143 0.699 11.176 1.00 87.62 79 TRP A CA 1
ATOM 590 C C . TRP A 1 79 ? -27.793 2.079 11.336 1.00 87.62 79 TRP A C 1
ATOM 592 O O . TRP A 1 79 ? -27.148 3.117 11.200 1.00 87.62 79 TRP A O 1
ATOM 602 N N . THR A 1 80 ? -29.091 2.087 11.637 1.00 81.56 80 THR A N 1
ATOM 603 C CA . THR A 1 80 ? -29.919 3.307 11.722 1.00 81.56 80 THR A CA 1
ATOM 604 C C . THR A 1 80 ? -30.572 3.498 13.087 1.00 81.56 80 THR A C 1
ATOM 606 O O . THR A 1 80 ? -31.300 4.472 13.291 1.00 81.56 80 THR A O 1
ATOM 609 N N . LEU A 1 81 ? -30.346 2.577 14.031 1.00 83.12 81 LEU A N 1
ATOM 610 C CA . LEU A 1 81 ? -30.950 2.686 15.352 1.00 83.12 81 LEU A CA 1
ATOM 611 C C . LEU A 1 81 ? -30.285 3.806 16.174 1.00 83.12 81 LEU A C 1
ATOM 613 O O . LEU A 1 81 ? -29.101 4.103 15.983 1.00 83.12 81 LEU A O 1
ATOM 617 N N . PRO A 1 82 ? -31.031 4.423 17.114 1.00 77.38 82 PRO A N 1
ATOM 618 C CA . PRO A 1 82 ? -30.497 5.484 17.970 1.00 77.38 82 PRO A CA 1
ATOM 619 C C . PRO A 1 82 ? -29.464 4.972 18.978 1.00 77.38 82 PRO A C 1
ATOM 621 O O . PRO A 1 82 ? -28.686 5.754 19.513 1.00 77.38 82 PRO A O 1
ATOM 624 N N . THR A 1 83 ? -29.503 3.676 19.286 1.00 83.06 83 THR A N 1
ATOM 625 C CA . THR A 1 83 ? -28.540 3.019 20.168 1.00 83.06 83 THR A CA 1
ATOM 626 C C . THR A 1 83 ? -27.257 2.711 19.398 1.00 83.06 83 THR A C 1
ATOM 628 O O . THR A 1 83 ? -27.359 2.264 18.248 1.00 83.06 83 THR A O 1
ATOM 631 N N . PRO A 1 84 ? -26.074 2.887 20.010 1.00 88.12 84 PRO A N 1
ATOM 632 C CA . PRO A 1 84 ? -24.812 2.490 19.402 1.00 88.12 84 PRO A CA 1
ATOM 633 C C . PRO A 1 84 ? -24.839 1.027 18.950 1.00 88.12 84 PRO A C 1
ATOM 635 O O . PRO A 1 84 ? -25.245 0.130 19.692 1.00 88.12 84 PRO A O 1
ATOM 638 N N . CYS A 1 85 ? -24.409 0.771 17.718 1.00 91.44 85 CYS A N 1
ATOM 639 C CA . CYS A 1 85 ? -24.208 -0.589 17.252 1.00 91.44 85 CYS A CA 1
ATOM 640 C C . CYS A 1 85 ? -23.095 -1.235 18.074 1.00 91.44 85 CYS A C 1
ATOM 642 O O . CYS A 1 85 ? -22.048 -0.620 18.288 1.00 91.44 85 CYS A O 1
ATOM 644 N N . ARG A 1 86 ? -23.318 -2.469 18.544 1.00 91.88 86 ARG A N 1
ATOM 645 C CA . ARG A 1 86 ? -22.331 -3.233 19.330 1.00 91.88 86 ARG A CA 1
ATOM 646 C C . ARG A 1 86 ? -21.773 -2.461 20.529 1.00 91.88 86 ARG A C 1
ATOM 648 O O . ARG A 1 86 ? -20.581 -2.554 20.825 1.00 91.88 86 ARG A O 1
ATOM 655 N N . SER A 1 87 ? -22.617 -1.668 21.190 1.00 89.19 87 SER A N 1
ATOM 656 C CA . SER A 1 87 ? -22.211 -0.799 22.300 1.00 89.19 87 SER A CA 1
ATOM 657 C C . SER A 1 87 ? -21.060 0.159 21.933 1.00 89.19 87 SER A C 1
ATOM 659 O O . SER A 1 87 ? -20.231 0.485 22.777 1.00 89.19 87 SER A O 1
ATOM 661 N N . GLY A 1 88 ? -20.969 0.574 20.661 1.00 88.56 88 GLY A N 1
ATOM 662 C CA . GLY A 1 88 ? -19.956 1.500 20.139 1.00 88.56 88 GLY A CA 1
ATOM 663 C C . GLY A 1 88 ? -18.684 0.849 19.576 1.00 88.56 88 GLY A C 1
ATOM 664 O O . GLY A 1 88 ? -17.768 1.570 19.184 1.00 88.56 88 GLY A O 1
ATOM 665 N N . PHE A 1 89 ? -18.608 -0.486 19.508 1.00 93.69 89 PHE A N 1
ATOM 666 C CA . PHE A 1 89 ? -17.495 -1.227 18.891 1.00 93.69 89 PHE A CA 1
ATOM 667 C C . PHE A 1 89 ? -17.938 -1.877 17.580 1.00 93.69 89 PHE A C 1
ATOM 669 O O . PHE A 1 89 ? -18.090 -3.095 17.483 1.00 93.69 89 PHE A O 1
ATOM 676 N N . ALA A 1 90 ? -18.219 -1.033 16.591 1.00 93.62 90 ALA A N 1
ATOM 677 C CA . ALA A 1 90 ? -18.941 -1.412 15.381 1.00 93.62 90 ALA A CA 1
ATOM 678 C C . ALA A 1 90 ? -18.098 -2.097 14.290 1.00 93.62 90 ALA A C 1
ATOM 680 O O . ALA A 1 90 ? -18.659 -2.452 13.256 1.00 93.62 90 ALA A O 1
ATOM 681 N N . PHE A 1 91 ? -16.782 -2.240 14.482 1.00 94.56 91 PHE A N 1
ATOM 682 C CA . PHE A 1 91 ? -15.873 -2.622 13.401 1.00 94.56 91 PHE A CA 1
ATOM 683 C C . PHE A 1 91 ? -15.490 -4.093 13.457 1.00 94.56 91 PHE A C 1
ATOM 685 O O . PHE A 1 91 ? -16.019 -4.883 12.708 1.00 94.56 91 PHE A O 1
ATOM 692 N N . TYR A 1 92 ? -14.590 -4.516 14.334 1.00 94.94 92 TYR A N 1
ATOM 693 C CA . TYR A 1 92 ? -14.127 -5.908 14.313 1.00 94.94 92 TYR A CA 1
ATOM 694 C C . TYR A 1 92 ? -14.602 -6.664 15.534 1.00 94.94 92 TYR A C 1
ATOM 696 O O . TYR A 1 92 ? -14.733 -6.079 16.611 1.00 94.94 92 TYR A O 1
ATOM 704 N N . ARG A 1 93 ? -14.763 -7.979 15.392 1.00 93.38 93 ARG A N 1
ATOM 705 C CA . ARG A 1 93 ? -14.904 -8.891 16.529 1.00 93.38 93 ARG A CA 1
ATOM 706 C C . ARG A 1 93 ? -13.922 -10.045 16.422 1.00 93.38 93 ARG A C 1
ATOM 708 O O . ARG A 1 93 ? -13.552 -10.446 15.331 1.00 93.38 93 ARG A O 1
ATOM 715 N N . ASN A 1 94 ? -13.474 -10.590 17.542 1.00 91.38 94 ASN A N 1
ATOM 716 C CA . ASN A 1 94 ? -12.559 -11.726 17.533 1.00 91.38 94 ASN A CA 1
ATOM 717 C C . ASN A 1 94 ? -12.801 -12.620 18.754 1.00 91.38 94 ASN A C 1
ATOM 719 O O . ASN A 1 94 ? -12.707 -12.169 19.898 1.00 91.38 94 ASN A O 1
ATOM 723 N N . CYS A 1 95 ? -13.122 -13.890 18.500 1.00 89.25 95 CYS A N 1
ATOM 724 C CA . CYS A 1 95 ? -13.441 -14.875 19.538 1.00 89.25 95 CYS A CA 1
ATOM 725 C C . CYS A 1 95 ? -12.206 -15.552 20.144 1.00 89.25 95 CYS A C 1
ATOM 727 O O . CYS A 1 95 ? -12.312 -16.189 21.189 1.00 89.25 95 CYS A O 1
ATOM 729 N N . SER A 1 96 ? -11.038 -15.379 19.526 1.00 86.62 96 SER A N 1
ATOM 730 C CA . SER A 1 96 ? -9.764 -15.953 19.969 1.00 86.62 96 SER A CA 1
ATOM 731 C C . SER A 1 96 ? -8.927 -14.930 20.748 1.00 86.62 96 SER A C 1
ATOM 733 O O . SER A 1 96 ? -8.255 -15.267 21.722 1.00 86.62 96 SER A O 1
ATOM 735 N N . ALA A 1 97 ? -9.007 -13.647 20.385 1.00 85.19 97 ALA A N 1
ATOM 736 C CA . ALA A 1 97 ? -8.245 -12.556 20.999 1.00 85.19 97 ALA A CA 1
ATOM 737 C C . ALA A 1 97 ? -8.874 -12.015 22.302 1.00 85.19 97 ALA A C 1
ATOM 739 O O . ALA A 1 97 ? -8.901 -10.812 22.532 1.00 85.19 97 ALA A O 1
ATOM 740 N N . VAL A 1 98 ? -9.392 -12.881 23.176 1.00 84.12 98 VAL A N 1
ATOM 741 C CA . VAL A 1 98 ? -10.237 -12.486 24.328 1.00 84.12 98 VAL A CA 1
ATOM 742 C C . VAL A 1 98 ? -9.464 -11.979 25.548 1.00 84.12 98 VAL A C 1
ATOM 744 O O . VAL A 1 98 ? -10.063 -11.538 26.528 1.00 84.12 98 VAL A O 1
ATOM 747 N N . THR A 1 99 ? -8.130 -12.024 25.516 1.00 86.56 99 THR A N 1
ATOM 748 C CA . THR A 1 99 ? -7.317 -11.385 26.555 1.00 86.56 99 THR A CA 1
ATOM 749 C C . THR A 1 99 ? -7.198 -9.889 26.294 1.00 86.56 99 THR A C 1
ATOM 751 O O . THR A 1 99 ? -7.200 -9.421 25.159 1.00 86.56 99 THR A O 1
ATOM 754 N N . VAL A 1 100 ? -7.040 -9.131 27.373 1.00 82.56 100 VAL A N 1
ATOM 755 C CA . VAL A 1 100 ? -6.944 -7.665 27.381 1.00 82.56 100 VAL A CA 1
ATOM 756 C C . VAL A 1 100 ? -5.825 -7.160 26.451 1.00 82.56 100 VAL A C 1
ATOM 758 O O . VAL A 1 100 ? -6.009 -6.176 25.738 1.00 82.56 100 VAL A O 1
ATOM 761 N N . THR A 1 101 ? -4.692 -7.865 26.399 1.00 82.88 101 THR A N 1
ATOM 762 C CA . THR A 1 101 ? -3.557 -7.551 25.515 1.00 82.88 101 THR A CA 1
ATOM 763 C C . THR A 1 101 ? -3.763 -8.044 24.084 1.00 82.88 101 THR A C 1
ATOM 765 O O . THR A 1 101 ? -3.467 -7.305 23.146 1.00 82.88 101 THR A O 1
ATOM 768 N N . ALA A 1 102 ? -4.283 -9.262 23.887 1.00 85.56 102 ALA A N 1
ATOM 769 C CA . ALA A 1 102 ? -4.536 -9.781 22.541 1.00 85.56 102 ALA A CA 1
ATOM 770 C C . ALA A 1 102 ? -5.590 -8.939 21.812 1.00 85.56 102 ALA A C 1
ATOM 772 O O . ALA A 1 102 ? -5.395 -8.605 20.647 1.00 85.56 102 ALA A O 1
ATOM 773 N N . CYS A 1 103 ? -6.651 -8.532 22.513 1.00 90.25 103 CYS A N 1
ATOM 774 C CA . CYS A 1 103 ? -7.700 -7.694 21.951 1.00 90.25 103 CYS A CA 1
ATOM 775 C C . CYS A 1 103 ? -7.171 -6.316 21.542 1.00 90.25 103 CYS A C 1
ATOM 777 O O . CYS A 1 103 ? -7.417 -5.874 20.425 1.00 90.25 103 CYS A O 1
ATOM 779 N N . SER A 1 104 ? -6.375 -5.662 22.400 1.00 88.25 104 SER A N 1
ATOM 780 C CA . SER A 1 104 ? -5.711 -4.404 22.036 1.00 88.25 104 SER A CA 1
ATOM 781 C C . SER A 1 104 ? -4.836 -4.542 20.803 1.00 88.25 104 SER A C 1
ATOM 783 O O . SER A 1 104 ? -4.984 -3.757 19.877 1.00 88.25 104 SER A O 1
ATOM 785 N N . ARG A 1 105 ? -3.951 -5.545 20.760 1.00 87.12 105 ARG A N 1
ATOM 786 C CA . ARG A 1 105 ? -3.054 -5.745 19.614 1.00 87.12 105 ARG A CA 1
ATOM 787 C C . ARG A 1 105 ? -3.825 -6.022 18.332 1.00 87.12 105 ARG A C 1
ATOM 789 O O . ARG A 1 105 ? -3.484 -5.465 17.298 1.00 87.12 105 ARG A O 1
ATOM 796 N N . PHE A 1 106 ? -4.878 -6.830 18.414 1.00 90.00 106 PHE A N 1
ATOM 797 C CA . PHE A 1 106 ? -5.761 -7.095 17.286 1.00 90.00 106 PHE A CA 1
ATOM 798 C C . PHE A 1 106 ? -6.428 -5.807 16.778 1.00 90.00 106 PHE A C 1
ATOM 800 O O . PHE A 1 106 ? -6.328 -5.505 15.593 1.00 90.00 106 PHE A O 1
ATOM 807 N N . CYS A 1 107 ? -7.040 -5.010 17.659 1.00 93.25 107 CYS A N 1
ATOM 808 C CA . CYS A 1 107 ? -7.720 -3.775 17.264 1.00 93.25 107 CYS A CA 1
ATOM 809 C C . CYS A 1 107 ? -6.759 -2.708 16.724 1.00 93.25 107 CYS A C 1
ATOM 811 O O . CYS A 1 107 ? -7.014 -2.157 15.655 1.00 93.25 107 CYS A O 1
ATOM 813 N N . THR A 1 108 ? -5.627 -2.475 17.394 1.00 88.50 108 THR A N 1
ATOM 814 C CA . THR A 1 108 ? -4.572 -1.568 16.913 1.00 88.50 108 THR A CA 1
ATOM 815 C C . THR A 1 108 ? -4.030 -2.035 15.556 1.00 88.50 108 THR A C 1
ATOM 817 O O . THR A 1 108 ? -3.868 -1.221 14.648 1.00 88.50 108 THR A O 1
ATOM 820 N N . GLY A 1 109 ? -3.856 -3.353 15.379 1.00 84.31 109 GLY A N 1
ATOM 821 C CA . GLY A 1 109 ? -3.537 -4.000 14.102 1.00 84.31 109 GLY A CA 1
ATOM 822 C C . GLY A 1 109 ? -4.521 -3.661 12.988 1.00 84.31 109 GLY A C 1
ATOM 823 O O . GLY A 1 109 ? -4.131 -3.462 11.843 1.00 84.31 109 GLY A O 1
ATOM 824 N N . LYS A 1 110 ? -5.799 -3.502 13.321 1.00 88.56 110 LYS A N 1
ATOM 825 C CA . LYS A 1 110 ? -6.852 -3.099 12.384 1.00 88.56 110 LYS A CA 1
ATOM 826 C C . LYS A 1 110 ? -7.049 -1.580 12.266 1.00 88.56 110 LYS A C 1
ATOM 828 O O . LYS A 1 110 ? -8.037 -1.144 11.687 1.00 88.56 110 LYS A O 1
ATOM 833 N N . GLY A 1 111 ? -6.137 -0.771 12.813 1.00 85.88 111 GLY A N 1
ATOM 834 C CA . GLY A 1 111 ? -6.208 0.697 12.777 1.00 85.88 111 GLY A CA 1
ATOM 835 C C . GLY A 1 111 ? -7.182 1.320 13.788 1.00 85.88 111 GLY A C 1
ATOM 836 O O . GLY A 1 111 ? -7.396 2.532 13.772 1.00 85.88 111 GLY A O 1
ATOM 837 N N . MET A 1 112 ? -7.756 0.513 14.684 1.00 92.94 112 MET A N 1
ATOM 838 C CA . MET A 1 112 ? -8.740 0.935 15.681 1.00 92.94 112 MET A CA 1
ATOM 839 C C . MET A 1 112 ? -8.046 1.398 16.962 1.00 92.94 112 MET A C 1
ATOM 841 O O . MET A 1 112 ? -7.146 0.733 17.471 1.00 92.94 112 MET A O 1
ATOM 845 N N . ASP A 1 113 ? -8.482 2.526 17.517 1.00 91.50 113 ASP A N 1
ATOM 846 C CA . ASP A 1 113 ? -7.903 3.124 18.725 1.00 91.50 113 ASP A CA 1
ATOM 847 C C . ASP A 1 113 ? -8.673 2.767 20.008 1.00 91.50 113 ASP A C 1
ATOM 849 O O . ASP A 1 113 ? -8.246 3.135 21.106 1.00 91.50 113 ASP A O 1
ATOM 853 N N . LEU A 1 114 ? -9.773 2.015 19.895 1.00 93.81 114 LEU A N 1
ATOM 854 C CA . LEU A 1 114 ? -10.518 1.445 21.015 1.00 93.81 114 LEU A CA 1
ATOM 855 C C . LEU A 1 114 ? -10.624 -0.077 20.886 1.00 93.81 114 LEU A C 1
ATOM 857 O O . LEU A 1 114 ? -10.893 -0.621 19.812 1.00 93.81 114 LEU A O 1
ATOM 861 N N . SER A 1 115 ? -10.483 -0.762 22.017 1.00 94.81 115 SER A N 1
ATOM 862 C CA . SER A 1 115 ? -10.696 -2.203 22.133 1.00 94.81 115 SER A CA 1
ATOM 863 C C . SER A 1 115 ? -11.537 -2.513 23.366 1.00 94.81 115 SER A C 1
ATOM 865 O O . SER A 1 115 ? -11.432 -1.839 24.395 1.00 94.81 115 SER A O 1
ATOM 867 N N . ALA A 1 116 ? -12.382 -3.535 23.285 1.00 93.94 116 ALA A N 1
ATOM 868 C CA . ALA A 1 116 ? -13.127 -4.020 24.433 1.00 93.94 116 ALA A CA 1
ATOM 869 C C . ALA A 1 116 ? -13.195 -5.535 24.491 1.00 93.94 116 ALA A C 1
ATOM 871 O O . ALA A 1 116 ? -13.492 -6.205 23.505 1.00 93.94 116 ALA A O 1
ATOM 872 N N . VAL A 1 117 ? -12.989 -6.060 25.696 1.00 93.31 117 VAL A N 1
ATOM 873 C CA . VAL A 1 117 ? -13.276 -7.456 26.008 1.00 93.31 117 VAL A CA 1
ATOM 874 C C . VAL A 1 117 ? -14.671 -7.528 26.619 1.00 93.31 117 VAL A C 1
ATOM 876 O O . VAL A 1 117 ? -14.908 -7.041 27.727 1.00 93.31 117 VAL A O 1
ATOM 879 N N . ILE A 1 118 ? -15.596 -8.143 25.890 1.00 92.62 118 ILE A N 1
ATOM 880 C CA . ILE A 1 118 ? -16.996 -8.291 26.272 1.00 92.62 118 ILE A CA 1
ATOM 881 C C . ILE A 1 118 ? -17.157 -9.572 27.084 1.00 92.62 118 ILE A C 1
ATOM 883 O O . ILE A 1 118 ? -16.897 -10.673 26.591 1.00 92.62 118 ILE A O 1
ATOM 887 N N . MET A 1 119 ? -17.547 -9.430 28.353 1.00 87.38 119 MET A N 1
ATOM 888 C CA . MET A 1 119 ? -17.770 -10.532 29.302 1.00 87.38 119 MET A CA 1
ATOM 889 C C . MET A 1 119 ? -16.613 -11.551 29.399 1.00 87.38 119 MET A C 1
ATOM 891 O O . MET A 1 119 ? -16.833 -12.707 29.756 1.00 87.38 119 MET A O 1
ATOM 895 N N . GLY A 1 120 ? -15.381 -11.151 29.063 1.00 86.81 120 GLY A N 1
ATOM 896 C CA . GLY A 1 120 ? -14.214 -12.045 29.028 1.00 86.81 120 GLY A CA 1
ATOM 897 C C . GLY A 1 120 ? -14.186 -13.049 27.867 1.00 86.81 120 GLY A C 1
ATOM 898 O O . GLY A 1 120 ? -13.416 -14.003 27.933 1.00 86.81 120 GLY A O 1
ATOM 899 N N . ARG A 1 121 ? -15.041 -12.894 26.845 1.00 87.12 121 ARG A N 1
ATOM 900 C CA . ARG A 1 121 ? -15.308 -13.935 25.830 1.00 87.12 121 ARG A CA 1
ATOM 901 C C . ARG A 1 121 ? -15.300 -13.471 24.378 1.00 87.12 121 ARG A C 1
ATOM 903 O O . ARG A 1 121 ? -15.298 -14.306 23.482 1.00 87.12 121 ARG A O 1
ATOM 910 N N . GLU A 1 122 ? -15.330 -12.172 24.133 1.00 92.00 122 GLU A N 1
ATOM 911 C CA . GLU A 1 122 ? -15.330 -11.617 22.782 1.00 92.00 122 GLU A CA 1
ATOM 912 C C . GLU A 1 122 ? -14.508 -10.337 22.789 1.00 92.00 122 GLU A C 1
ATOM 914 O O . GLU A 1 122 ? -14.740 -9.458 23.615 1.00 92.00 122 GLU A O 1
ATOM 919 N N . CYS A 1 123 ? -13.541 -10.229 21.886 1.00 94.25 123 CYS A N 1
ATOM 920 C CA . CYS A 1 123 ? -12.900 -8.957 21.596 1.00 94.25 123 CYS A CA 1
ATOM 921 C C . CYS A 1 123 ? -13.752 -8.181 20.595 1.00 94.25 123 CYS A C 1
ATOM 923 O O . CYS A 1 123 ? -14.197 -8.770 19.611 1.00 94.25 123 CYS A O 1
ATOM 925 N N . ARG A 1 124 ? -13.941 -6.877 20.811 1.00 95.56 124 ARG A N 1
ATOM 926 C CA . ARG A 1 124 ? -14.534 -5.956 19.838 1.00 95.56 124 ARG A CA 1
ATOM 927 C C . ARG A 1 124 ? -13.677 -4.712 19.654 1.00 95.56 124 ARG A C 1
ATOM 929 O O . ARG A 1 124 ? -13.096 -4.214 20.618 1.00 95.56 124 ARG A O 1
ATOM 936 N N . CYS A 1 125 ? -13.633 -4.201 18.430 1.00 95.88 125 CYS A N 1
ATOM 937 C CA . CYS A 1 125 ? -12.843 -3.031 18.065 1.00 95.88 125 CYS A CA 1
ATOM 938 C C . CYS A 1 125 ? -13.730 -1.846 17.691 1.00 95.88 125 CYS A C 1
ATOM 940 O O . CYS A 1 125 ? -14.754 -1.995 17.022 1.00 95.88 125 CYS A O 1
ATOM 942 N N . GLY A 1 126 ? -13.313 -0.663 18.130 1.00 94.38 126 GLY A N 1
ATOM 943 C CA . GLY A 1 126 ? -14.023 0.593 17.938 1.00 94.38 126 GLY A CA 1
ATOM 944 C C . GLY A 1 126 ? -13.069 1.704 17.525 1.00 94.38 126 GLY A C 1
ATOM 945 O O . GLY A 1 126 ? -11.880 1.663 17.840 1.00 94.38 126 GLY A O 1
ATOM 946 N N . ALA A 1 127 ? -13.611 2.724 16.872 1.00 92.25 127 ALA A N 1
ATOM 947 C CA . ALA A 1 127 ? -12.889 3.954 16.602 1.00 92.25 127 ALA A CA 1
ATOM 948 C C . ALA A 1 127 ? -13.440 5.077 17.482 1.00 92.25 127 ALA A C 1
ATOM 950 O O . ALA A 1 127 ? -14.657 5.274 17.578 1.00 92.25 127 ALA A O 1
ATOM 951 N N . SER A 1 128 ? -12.555 5.820 18.143 1.00 88.06 128 SER A N 1
ATOM 952 C CA . SER A 1 128 ? -12.953 7.039 18.836 1.00 88.06 128 SER A CA 1
ATOM 953 C C . SER A 1 128 ? -13.216 8.162 17.835 1.00 88.06 128 SER A C 1
ATOM 955 O O . SER A 1 128 ? -12.812 8.106 16.674 1.00 88.06 128 SER A O 1
ATOM 957 N N . LEU A 1 129 ? -13.842 9.240 18.309 1.00 84.69 129 LEU A N 1
ATOM 958 C CA . LEU A 1 129 ? -14.057 10.447 17.507 1.00 84.69 129 LEU A CA 1
ATOM 959 C C . LEU A 1 129 ? -12.749 11.146 17.087 1.00 84.69 129 LEU A C 1
ATOM 961 O O . LEU A 1 129 ? -12.781 12.043 16.251 1.00 84.69 129 LEU A O 1
ATOM 965 N N . LEU A 1 130 ? -11.615 10.794 17.704 1.00 81.06 130 LEU A N 1
ATOM 966 C CA . LEU A 1 130 ? -10.305 11.370 17.392 1.00 81.06 130 LEU A CA 1
ATOM 967 C C . LEU A 1 130 ? -9.589 10.624 16.264 1.00 81.06 130 LEU A C 1
ATOM 969 O O . LEU A 1 130 ? -8.682 11.192 15.656 1.00 81.06 130 LEU A O 1
ATOM 973 N N . ASN A 1 131 ? -9.985 9.380 15.992 1.00 84.06 131 ASN A N 1
ATOM 974 C CA . ASN A 1 131 ? -9.421 8.553 14.934 1.00 84.06 131 ASN A CA 1
ATOM 975 C C . ASN A 1 131 ? -10.065 8.905 13.592 1.00 84.06 131 ASN A C 1
ATOM 977 O O . ASN A 1 131 ? -10.820 8.126 13.017 1.00 84.06 131 ASN A O 1
ATOM 981 N N . GLY A 1 132 ? -9.803 10.131 13.138 1.00 77.62 132 GLY A N 1
ATOM 982 C CA . GLY A 1 132 ? -10.320 10.686 11.894 1.00 77.62 132 GLY A CA 1
ATOM 983 C C . GLY A 1 132 ? -10.054 9.813 10.672 1.00 77.62 132 GLY A C 1
ATOM 984 O O . GLY A 1 132 ? -10.832 9.901 9.735 1.00 77.62 132 GLY A O 1
ATOM 985 N N . GLN A 1 133 ? -9.036 8.946 10.685 1.00 80.38 133 GLN A N 1
ATOM 986 C CA . GLN A 1 133 ? -8.750 8.070 9.545 1.00 80.38 133 GLN A CA 1
ATOM 987 C C . GLN A 1 133 ? -9.845 7.041 9.283 1.00 80.38 133 GLN A C 1
ATOM 989 O O . GLN A 1 133 ? -10.362 6.960 8.175 1.00 80.38 133 GLN A O 1
ATOM 994 N N . ILE A 1 134 ? -10.313 6.373 10.342 1.00 87.56 134 ILE A N 1
ATOM 995 C CA . ILE A 1 134 ? -11.451 5.452 10.233 1.00 87.56 134 ILE A CA 1
ATOM 996 C C . ILE A 1 134 ? -12.696 6.177 9.714 1.00 87.56 134 ILE A C 1
ATOM 998 O O . ILE A 1 134 ? -13.523 5.584 9.039 1.00 87.56 134 ILE A O 1
ATOM 1002 N N . TRP A 1 135 ? -12.837 7.466 10.018 1.00 84.25 135 TRP A N 1
ATOM 1003 C CA . TRP A 1 135 ? -13.996 8.268 9.636 1.00 84.25 135 TRP A CA 1
ATOM 1004 C C . TRP A 1 135 ? -13.788 9.079 8.354 1.00 84.25 135 TRP A C 1
ATOM 1006 O O . TRP A 1 135 ? -14.577 9.985 8.106 1.00 84.25 135 TRP A O 1
ATOM 1016 N N . HIS A 1 136 ? -12.747 8.811 7.558 1.00 78.00 136 HIS A N 1
ATOM 1017 C CA . HIS A 1 136 ? -12.437 9.558 6.329 1.00 78.00 136 HIS A CA 1
ATOM 1018 C C . HIS A 1 136 ? -12.313 11.076 6.534 1.00 78.00 136 HIS A C 1
ATOM 1020 O O . HIS A 1 136 ? -12.637 11.865 5.647 1.00 78.00 136 HIS A O 1
ATOM 1026 N N . GLN A 1 137 ? -11.860 11.492 7.717 1.00 74.69 137 GLN A N 1
ATOM 1027 C CA . GLN A 1 137 ? -11.802 12.880 8.192 1.00 74.69 137 GLN A CA 1
ATOM 1028 C C . GLN A 1 137 ? -13.170 13.587 8.279 1.00 74.69 137 GLN A C 1
ATOM 1030 O O . GLN A 1 137 ? -13.227 14.787 8.564 1.00 74.69 137 GLN A O 1
ATOM 1035 N N . ASP A 1 138 ? -14.268 12.854 8.086 1.00 77.12 138 ASP A N 1
ATOM 1036 C CA . ASP A 1 138 ? -15.634 13.338 8.226 1.00 77.12 138 ASP A CA 1
ATOM 1037 C C . ASP A 1 138 ? -16.121 13.249 9.679 1.00 77.12 138 ASP A C 1
ATOM 1039 O O . ASP A 1 138 ? -15.442 12.775 10.594 1.00 77.12 138 ASP A O 1
ATOM 1043 N N . THR A 1 139 ? -17.332 13.756 9.920 1.00 81.69 139 THR A N 1
ATOM 1044 C CA . THR A 1 139 ? -17.961 13.657 11.241 1.00 81.69 139 THR A CA 1
ATOM 1045 C C . THR A 1 139 ? -18.349 12.200 11.521 1.00 81.69 139 THR A C 1
ATOM 1047 O O . THR A 1 139 ? -19.184 11.662 10.789 1.00 81.69 139 THR A O 1
ATOM 1050 N N . PRO A 1 140 ? -17.823 11.575 12.593 1.00 84.94 140 PRO A N 1
ATOM 1051 C CA . PRO A 1 140 ? -18.152 10.197 12.942 1.00 84.94 140 PRO A CA 1
ATOM 1052 C C . PRO A 1 140 ? -19.654 10.001 13.140 1.00 84.94 140 PRO A C 1
ATOM 1054 O O . PRO A 1 140 ? -20.316 10.836 13.764 1.00 84.94 140 PRO A O 1
ATOM 1057 N N . ASN A 1 141 ? -20.191 8.875 12.666 1.00 85.06 141 ASN A N 1
ATOM 1058 C CA . ASN A 1 141 ? -21.580 8.511 12.930 1.00 85.06 141 ASN A CA 1
ATOM 1059 C C . ASN A 1 141 ? -21.731 8.123 14.416 1.00 85.06 141 ASN A C 1
ATOM 1061 O O . ASN A 1 141 ? -21.165 7.104 14.824 1.00 85.06 141 ASN A O 1
ATOM 1065 N N . PRO A 1 142 ? -22.527 8.857 15.221 1.00 83.50 142 PRO A N 1
ATOM 1066 C CA . PRO A 1 142 ? -22.682 8.567 16.646 1.00 83.50 142 PRO A CA 1
ATOM 1067 C C . PRO A 1 142 ? -23.193 7.153 16.934 1.00 83.50 142 PRO A C 1
ATOM 1069 O O . PRO A 1 142 ? -22.861 6.589 17.971 1.00 83.50 142 PRO A O 1
ATOM 1072 N N . SER A 1 143 ? -23.963 6.559 16.016 1.00 87.00 143 SER A N 1
ATOM 1073 C CA . SER A 1 143 ? -24.466 5.191 16.166 1.00 87.00 143 SER A CA 1
ATOM 1074 C C . SER A 1 143 ? -23.415 4.112 15.870 1.00 87.00 143 SER A C 1
ATOM 1076 O O . SER A 1 143 ? -23.680 2.942 16.129 1.00 87.00 143 SER A O 1
ATOM 1078 N N . LEU A 1 144 ? -22.245 4.466 15.331 1.00 89.31 144 LEU A N 1
ATOM 1079 C CA . LEU A 1 144 ? -21.120 3.551 15.075 1.00 89.31 144 LEU A CA 1
ATOM 1080 C C . LEU A 1 144 ? -19.916 3.822 15.989 1.00 89.31 144 LEU A C 1
ATOM 1082 O O . LEU A 1 144 ? -19.004 3.003 16.067 1.00 89.31 144 LEU A O 1
ATOM 1086 N N . SER A 1 145 ? -19.901 4.968 16.669 1.00 85.81 145 SER A N 1
ATOM 1087 C CA . SER A 1 145 ? -18.810 5.387 17.545 1.00 85.81 145 SER A CA 1
ATOM 1088 C C . SER A 1 145 ? -19.123 5.141 19.017 1.00 85.81 145 SER A C 1
ATOM 1090 O O . SER A 1 145 ? -20.272 5.222 19.450 1.00 85.81 145 SER A O 1
ATOM 1092 N N . TYR A 1 146 ? -18.080 4.942 19.812 1.00 78.25 146 TYR A N 1
ATOM 1093 C CA . TYR A 1 146 ? -18.191 4.861 21.263 1.00 78.25 146 TYR A CA 1
ATOM 1094 C C . TYR A 1 146 ? -18.290 6.264 21.899 1.00 78.25 146 TYR A C 1
ATOM 1096 O O . TYR A 1 146 ? -17.340 7.048 21.812 1.00 78.25 146 TYR A O 1
ATOM 1104 N N . ASP A 1 147 ? -19.405 6.587 22.573 1.00 76.12 147 ASP A N 1
ATOM 1105 C CA . ASP A 1 147 ? -19.559 7.837 23.342 1.00 76.12 147 ASP A CA 1
ATOM 1106 C C . ASP A 1 147 ? -19.315 7.612 24.841 1.00 76.12 147 ASP A C 1
ATOM 1108 O O . ASP A 1 147 ? -20.158 7.119 25.586 1.00 76.12 147 ASP A O 1
ATOM 1112 N N . PHE A 1 148 ? -18.158 8.067 25.318 1.00 70.19 148 PHE A N 1
ATOM 1113 C CA . PHE A 1 148 ? -17.771 7.973 26.726 1.00 70.19 148 PHE A CA 1
ATOM 1114 C C . PHE A 1 148 ? -18.712 8.713 27.694 1.00 70.19 148 PHE A C 1
ATOM 1116 O O . PHE A 1 148 ? -18.674 8.445 28.895 1.00 70.19 148 PHE A O 1
ATOM 1123 N N . LYS A 1 149 ? -19.519 9.676 27.226 1.00 67.81 149 LYS A N 1
ATOM 1124 C CA . LYS A 1 149 ? -20.382 10.500 28.091 1.00 67.81 149 LYS A CA 1
ATOM 1125 C C . LYS A 1 149 ? -21.691 9.819 28.459 1.00 67.81 149 LYS A C 1
ATOM 1127 O O . LYS A 1 149 ? -22.279 10.173 29.479 1.00 67.81 149 LYS A O 1
ATOM 1132 N N . THR A 1 150 ? -22.163 8.891 27.639 1.00 68.88 150 THR A N 1
ATOM 1133 C CA . THR A 1 150 ? -23.479 8.260 27.806 1.00 68.88 150 THR A CA 1
ATOM 1134 C C . THR A 1 150 ? -23.413 6.961 28.597 1.00 68.88 150 THR A C 1
ATOM 1136 O O . THR A 1 150 ? -24.448 6.349 28.858 1.00 68.88 150 THR A O 1
ATOM 1139 N N . MET A 1 151 ? -22.217 6.535 29.006 1.00 68.69 151 MET A N 1
ATOM 1140 C CA . MET A 1 151 ? -22.018 5.185 29.512 1.00 68.69 151 MET A CA 1
ATOM 1141 C C . MET A 1 151 ? -22.091 5.052 31.020 1.00 68.69 151 MET A C 1
ATOM 1143 O O . MET A 1 151 ? -21.635 5.894 31.793 1.00 68.69 151 MET A O 1
ATOM 1147 N N . THR A 1 152 ? -22.661 3.920 31.427 1.00 81.06 152 THR A N 1
ATOM 1148 C CA . THR A 1 152 ? -22.850 3.556 32.826 1.00 81.06 152 THR A CA 1
ATOM 1149 C C . THR A 1 152 ? -21.721 2.629 33.256 1.00 81.06 152 THR A C 1
ATOM 1151 O O . THR A 1 152 ? -21.482 1.599 32.625 1.00 81.06 152 THR A O 1
ATOM 1154 N N . HIS A 1 153 ? -21.024 2.985 34.334 1.00 84.81 153 HIS A N 1
ATOM 1155 C CA . HIS A 1 153 ? -20.018 2.113 34.932 1.00 84.81 153 HIS A CA 1
ATOM 1156 C C . HIS A 1 153 ? -20.643 0.813 35.448 1.00 84.81 153 HIS A C 1
ATOM 1158 O O . HIS A 1 153 ? -21.777 0.791 35.935 1.00 84.81 153 HIS A O 1
ATOM 1164 N N . ALA A 1 154 ? -19.888 -0.276 35.349 1.00 82.62 154 ALA A N 1
ATOM 1165 C CA . ALA A 1 154 ? -20.288 -1.569 35.878 1.00 82.62 154 ALA A CA 1
ATOM 1166 C C . ALA A 1 154 ? -19.459 -1.937 37.110 1.00 82.62 154 ALA A C 1
ATOM 1168 O O . ALA A 1 154 ? -18.260 -2.178 37.005 1.00 82.62 154 ALA A O 1
ATOM 1169 N N . ASP A 1 155 ? -20.129 -2.054 38.258 1.00 74.62 155 ASP A N 1
ATOM 1170 C CA . ASP A 1 155 ? -19.576 -2.672 39.466 1.00 74.62 155 ASP A CA 1
ATOM 1171 C C . ASP A 1 155 ? -19.908 -4.170 39.454 1.00 74.62 155 ASP A C 1
ATOM 1173 O O . ASP A 1 155 ? -20.855 -4.636 40.091 1.00 74.62 155 ASP A O 1
ATOM 1177 N N . SER A 1 156 ? -19.156 -4.933 38.660 1.00 69.81 156 SER A N 1
ATOM 1178 C CA . SER A 1 156 ? -19.316 -6.382 38.515 1.00 69.81 156 SER A CA 1
ATOM 1179 C C . SER A 1 156 ? -17.967 -7.090 38.602 1.00 69.81 156 SER A C 1
ATOM 1181 O O . SER A 1 156 ? -16.960 -6.591 38.106 1.00 69.81 156 SER A O 1
ATOM 1183 N N . ILE A 1 157 ? -17.962 -8.288 39.198 1.00 70.94 157 ILE A N 1
ATOM 1184 C CA . ILE A 1 157 ? -16.780 -9.166 39.261 1.00 70.94 157 ILE A CA 1
ATOM 1185 C C . ILE A 1 157 ? -16.353 -9.595 37.850 1.00 70.94 157 ILE A C 1
ATOM 1187 O O . ILE A 1 157 ? -15.163 -9.670 37.558 1.00 70.94 157 ILE A O 1
ATOM 1191 N N . VAL A 1 158 ? -17.325 -9.856 36.971 1.00 77.56 158 VAL A N 1
ATOM 1192 C CA . VAL A 1 158 ? -17.088 -10.090 35.543 1.00 77.56 158 VAL A CA 1
ATOM 1193 C C . VAL A 1 158 ? -17.454 -8.817 34.808 1.00 77.56 158 VAL A C 1
ATOM 1195 O O . VAL A 1 158 ? -18.624 -8.428 34.786 1.00 77.56 158 VAL A O 1
ATOM 1198 N N . CYS A 1 159 ? -16.455 -8.160 34.231 1.00 85.50 159 CYS A N 1
ATOM 1199 C CA . CYS A 1 159 ? -16.678 -6.901 33.550 1.00 85.50 159 CYS A CA 1
ATOM 1200 C C . CYS A 1 159 ? -17.497 -7.108 32.260 1.00 85.50 159 CYS A C 1
ATOM 1202 O O . CYS A 1 159 ? -17.042 -7.860 31.394 1.00 85.50 159 CYS A O 1
ATOM 1204 N N . PRO A 1 160 ? -18.679 -6.474 32.102 1.00 88.06 160 PRO A N 1
ATOM 1205 C CA . PRO A 1 160 ? -19.483 -6.632 30.892 1.00 88.06 160 PRO A CA 1
ATOM 1206 C C . PRO A 1 160 ? -18.770 -6.077 29.659 1.00 88.06 160 PRO A C 1
ATOM 1208 O O . PRO A 1 160 ? -18.692 -6.770 28.651 1.00 88.06 160 PRO A O 1
ATOM 1211 N N . VAL A 1 161 ? -18.198 -4.877 29.770 1.00 90.75 161 VAL A N 1
ATOM 1212 C CA . VAL A 1 161 ? -17.381 -4.233 28.735 1.00 90.75 161 VAL A CA 1
ATOM 1213 C C . VAL A 1 161 ? -16.098 -3.729 29.379 1.00 90.75 161 VAL A C 1
ATOM 1215 O O . VAL A 1 161 ? -16.084 -2.672 30.018 1.00 90.75 161 VAL A O 1
ATOM 1218 N N . LEU A 1 162 ? -15.013 -4.492 29.243 1.00 90.56 162 LEU A N 1
ATOM 1219 C CA . LEU A 1 162 ? -13.694 -4.053 29.689 1.00 90.56 162 LEU A CA 1
ATOM 1220 C C . LEU A 1 162 ? -13.042 -3.239 28.573 1.00 90.56 162 LEU A C 1
ATOM 1222 O O . LEU A 1 162 ? -12.458 -3.809 27.654 1.00 90.56 162 LEU A O 1
ATOM 1226 N N . LEU A 1 163 ? -13.169 -1.916 28.660 1.00 90.44 163 LEU A N 1
ATOM 1227 C CA . LEU A 1 163 ? -12.703 -0.978 27.643 1.00 90.44 163 LEU A CA 1
ATOM 1228 C C . LEU A 1 163 ? -11.232 -0.618 27.840 1.00 90.44 163 LEU A C 1
ATOM 1230 O O . LEU A 1 163 ? -10.800 -0.244 28.939 1.00 90.44 163 LEU A O 1
ATOM 1234 N N . ARG A 1 164 ? -10.499 -0.590 26.730 1.00 89.38 164 ARG A N 1
ATOM 1235 C CA . ARG A 1 164 ? -9.178 0.016 26.619 1.00 89.38 164 ARG A CA 1
ATOM 1236 C C . ARG A 1 164 ? -9.117 1.004 25.464 1.00 89.38 164 ARG A C 1
ATOM 1238 O O . ARG A 1 164 ? -9.915 0.963 24.530 1.00 89.38 164 ARG A O 1
ATOM 1245 N N . ARG A 1 165 ? -8.131 1.890 25.545 1.00 87.94 165 ARG A N 1
ATOM 1246 C CA . ARG A 1 165 ? -7.809 2.857 24.496 1.00 87.94 165 ARG A CA 1
ATOM 1247 C C . ARG A 1 165 ? -6.335 2.791 24.140 1.00 87.94 165 ARG A C 1
ATOM 1249 O O . ARG A 1 165 ? -5.508 2.595 25.033 1.00 87.94 165 ARG A O 1
ATOM 1256 N N . TYR A 1 166 ? -6.025 3.015 22.875 1.00 86.88 166 TYR A N 1
ATOM 1257 C CA . TYR A 1 166 ? -4.684 3.323 22.395 1.00 86.88 166 TYR A CA 1
ATOM 1258 C C . TYR A 1 166 ? -4.185 4.624 23.050 1.00 86.88 166 TYR A C 1
ATOM 1260 O O . TYR A 1 166 ? -4.961 5.565 23.243 1.00 86.88 166 TYR A O 1
ATOM 1268 N N . ILE A 1 167 ? -2.920 4.653 23.476 1.00 79.00 167 ILE A N 1
ATOM 1269 C CA . ILE A 1 167 ? -2.341 5.780 24.244 1.00 79.00 167 ILE A CA 1
ATOM 1270 C C . ILE A 1 167 ? -1.201 6.501 23.535 1.00 79.00 167 ILE A C 1
ATOM 1272 O O . ILE A 1 167 ? -0.767 7.557 23.989 1.00 79.00 167 ILE A O 1
ATOM 1276 N N . GLU A 1 168 ? -0.723 5.936 22.438 1.00 73.62 168 GLU A N 1
ATOM 1277 C CA . GLU A 1 168 ? 0.291 6.566 21.607 1.00 73.62 168 GLU A CA 1
ATOM 1278 C C . GLU A 1 168 ? -0.337 7.680 20.747 1.00 73.62 168 GLU A C 1
ATOM 1280 O O . GLU A 1 168 ? -1.564 7.772 20.611 1.00 73.62 168 GLU A O 1
ATOM 1285 N N . PRO A 1 169 ? 0.488 8.546 20.139 1.00 68.94 169 PRO A N 1
ATOM 1286 C CA . PRO A 1 169 ? 0.009 9.553 19.208 1.00 68.94 169 PRO A CA 1
ATOM 1287 C C . PRO A 1 169 ? -0.805 8.981 18.047 1.00 68.94 169 PRO A C 1
ATOM 1289 O O . PRO A 1 169 ? -0.422 7.979 17.439 1.00 68.94 169 PRO A O 1
ATOM 1292 N N . LEU A 1 170 ? -1.904 9.667 17.713 1.00 68.81 170 LEU A N 1
ATOM 1293 C CA . LEU A 1 170 ? -2.592 9.467 16.442 1.00 68.81 170 LEU A CA 1
ATOM 1294 C C . LEU A 1 170 ? -1.837 10.243 15.355 1.00 68.81 170 LEU A C 1
ATOM 1296 O O . LEU A 1 170 ? -1.891 11.474 15.300 1.00 68.81 170 LEU A O 1
ATOM 1300 N N . GLU A 1 171 ? -1.110 9.523 14.511 1.00 64.62 171 GLU A N 1
ATOM 1301 C CA . GLU A 1 171 ? -0.341 10.062 13.391 1.00 64.62 171 GLU A CA 1
ATOM 1302 C C . GLU A 1 171 ? -1.306 10.440 12.267 1.00 64.62 171 GLU A C 1
ATOM 1304 O O . GLU A 1 171 ? -2.073 9.601 11.797 1.00 64.62 171 GLU A O 1
ATOM 1309 N N . SER A 1 172 ? -1.338 11.726 11.899 1.00 63.25 172 SER A N 1
ATOM 1310 C CA . SER A 1 172 ? -2.301 12.303 10.943 1.00 63.25 172 SER A CA 1
ATOM 1311 C C . SER A 1 172 ? -3.750 11.862 11.192 1.00 63.25 172 SER A C 1
ATOM 1313 O O . SER A 1 172 ? -4.492 11.537 10.266 1.00 63.25 172 SER A O 1
ATOM 1315 N N . GLY A 1 173 ? -4.148 11.806 12.466 1.00 67.25 173 GLY A N 1
ATOM 1316 C CA . GLY A 1 173 ? -5.517 11.478 12.858 1.00 67.25 173 GLY A CA 1
ATOM 1317 C C . GLY A 1 173 ? -5.854 9.986 12.915 1.00 67.25 173 GLY A C 1
ATOM 1318 O O . GLY A 1 173 ? -7.036 9.672 12.951 1.00 67.25 173 GLY A O 1
ATOM 1319 N N . GLY A 1 174 ? -4.881 9.068 12.948 1.00 76.25 174 GLY A N 1
ATOM 1320 C CA . GLY A 1 174 ? -5.150 7.640 13.170 1.00 76.25 174 GLY A CA 1
ATOM 1321 C C . GLY A 1 174 ? -4.012 6.876 13.847 1.00 76.25 174 GLY A C 1
ATOM 1322 O O . GLY A 1 174 ? -2.941 7.420 14.097 1.00 76.25 174 GLY A O 1
ATOM 1323 N N . VAL A 1 175 ? -4.250 5.609 14.193 1.00 79.31 175 VAL A N 1
ATOM 1324 C CA . VAL A 1 175 ? -3.250 4.717 14.825 1.00 79.31 175 VAL A CA 1
ATOM 1325 C C . VAL A 1 175 ? -2.017 4.599 13.933 1.00 79.31 175 VAL A C 1
ATOM 1327 O O . VAL A 1 175 ? -2.193 4.438 12.741 1.00 79.31 175 VAL A O 1
ATOM 1330 N N . SER A 1 176 ? -0.786 4.628 14.447 1.00 71.00 176 SER A N 1
ATOM 1331 C CA . SER A 1 176 ? 0.419 4.591 13.593 1.00 71.00 176 SER A CA 1
ATOM 1332 C C . SER A 1 176 ? 0.460 3.384 12.642 1.00 71.00 176 SER A C 1
ATOM 1334 O O . SER A 1 176 ? 0.161 2.260 13.053 1.00 71.00 176 SER A O 1
ATOM 1336 N N . ILE A 1 177 ? 0.884 3.602 11.389 1.00 61.56 177 ILE A N 1
ATOM 1337 C CA . ILE A 1 177 ? 0.977 2.554 10.354 1.00 61.56 177 ILE A CA 1
ATOM 1338 C C . ILE A 1 177 ? 1.885 1.389 10.772 1.00 61.56 177 ILE A C 1
ATOM 1340 O O . ILE A 1 177 ? 1.605 0.245 10.429 1.00 61.56 177 ILE A O 1
ATOM 1344 N N . LYS A 1 178 ? 2.908 1.645 11.601 1.00 61.81 178 LYS A N 1
ATOM 1345 C CA . LYS A 1 178 ? 3.848 0.619 12.093 1.00 61.81 178 LYS A CA 1
ATOM 1346 C C . LYS A 1 178 ? 3.194 -0.472 12.945 1.00 61.81 178 LYS A C 1
ATOM 1348 O O . LYS A 1 178 ? 3.800 -1.512 13.174 1.00 61.81 178 LYS A O 1
ATOM 1353 N N . TYR A 1 179 ? 1.999 -0.210 13.468 1.00 72.56 179 TYR A N 1
ATOM 1354 C CA . TYR A 1 179 ? 1.260 -1.160 14.291 1.00 72.56 179 TYR A CA 1
ATOM 1355 C C . TYR A 1 179 ? 0.125 -1.838 13.529 1.00 72.56 179 TYR A C 1
ATOM 1357 O O . TYR A 1 179 ? -0.553 -2.674 14.119 1.00 72.56 179 TYR A O 1
ATOM 1365 N N . ARG A 1 180 ? -0.107 -1.475 12.261 1.00 69.69 180 ARG A N 1
ATOM 1366 C CA . ARG A 1 180 ? -1.224 -1.977 11.461 1.00 69.69 180 ARG A CA 1
ATOM 1367 C C . ARG A 1 180 ? -0.839 -3.223 10.671 1.00 69.69 180 ARG A C 1
ATOM 1369 O O . ARG A 1 180 ? 0.300 -3.397 10.257 1.00 69.69 180 ARG A O 1
ATOM 1376 N N . THR A 1 181 ? -1.835 -4.063 10.429 1.00 72.88 181 THR A N 1
ATOM 1377 C CA . THR A 1 181 ? -1.766 -5.311 9.660 1.00 72.88 181 THR A CA 1
ATOM 1378 C C . THR A 1 181 ? -2.932 -5.415 8.667 1.00 72.88 181 THR A C 1
ATOM 1380 O O . THR A 1 181 ? -3.385 -6.507 8.330 1.00 72.88 181 THR A O 1
ATOM 1383 N N . THR A 1 182 ? -3.469 -4.269 8.236 1.00 75.50 182 THR A N 1
ATOM 1384 C CA . THR A 1 182 ? -4.630 -4.169 7.342 1.00 75.50 182 THR A CA 1
ATOM 1385 C C . THR A 1 182 ? -4.260 -4.409 5.880 1.00 75.50 182 THR A C 1
ATOM 1387 O O . THR A 1 182 ? -3.315 -3.809 5.367 1.00 75.50 182 THR A O 1
ATOM 1390 N N . GLY A 1 183 ? -5.044 -5.240 5.193 1.00 80.81 183 GLY A N 1
ATOM 1391 C CA . GLY A 1 183 ? -5.026 -5.367 3.730 1.00 80.81 183 GLY A CA 1
ATOM 1392 C C . GLY A 1 183 ? -6.214 -4.665 3.068 1.00 80.81 183 GLY A C 1
ATOM 1393 O O . GLY A 1 183 ? -7.061 -4.080 3.743 1.00 80.81 183 GLY A O 1
ATOM 1394 N N . ILE A 1 184 ? -6.333 -4.780 1.745 1.00 80.75 184 ILE A N 1
ATOM 1395 C CA . ILE A 1 184 ? -7.445 -4.191 0.984 1.00 80.75 184 ILE A CA 1
ATOM 1396 C C . ILE A 1 184 ? -8.817 -4.674 1.473 1.00 80.75 184 ILE A C 1
ATOM 1398 O O . ILE A 1 184 ? -9.776 -3.911 1.511 1.00 80.75 184 ILE A O 1
ATOM 1402 N N . THR A 1 185 ? -8.915 -5.932 1.909 1.00 85.38 185 THR A N 1
ATOM 1403 C CA . THR A 1 185 ? -10.168 -6.479 2.439 1.00 85.38 185 THR A CA 1
ATOM 1404 C C . THR A 1 185 ? -10.580 -5.794 3.741 1.00 85.38 185 THR A C 1
ATOM 1406 O O . THR A 1 185 ? -11.769 -5.582 3.955 1.00 85.38 185 THR A O 1
ATOM 1409 N N . ASP A 1 186 ? -9.616 -5.413 4.586 1.00 88.38 186 ASP A N 1
ATOM 1410 C CA . ASP A 1 186 ? -9.874 -4.659 5.816 1.00 88.38 186 ASP A CA 1
ATOM 1411 C C . ASP A 1 186 ? -10.303 -3.220 5.514 1.00 88.38 186 ASP A C 1
ATOM 1413 O O . ASP A 1 186 ? -11.243 -2.730 6.137 1.00 88.38 186 ASP A O 1
ATOM 1417 N N . VAL A 1 187 ? -9.651 -2.568 4.543 1.00 85.62 187 VAL A N 1
ATOM 1418 C CA . VAL A 1 187 ? -10.018 -1.218 4.077 1.00 85.62 187 VAL A CA 1
ATOM 1419 C C . VAL A 1 187 ? -11.453 -1.223 3.551 1.00 85.62 187 VAL A C 1
ATOM 1421 O O . VAL A 1 187 ? -12.316 -0.575 4.135 1.00 85.62 187 VAL A O 1
ATOM 1424 N N . ALA A 1 188 ? -11.754 -2.079 2.567 1.00 86.06 188 ALA A N 1
ATOM 1425 C CA . ALA A 1 188 ? -13.096 -2.201 1.993 1.00 86.06 188 ALA A CA 1
ATOM 1426 C C . ALA A 1 188 ? -14.164 -2.506 3.053 1.00 86.06 188 ALA A C 1
ATOM 1428 O O . ALA A 1 188 ? -15.300 -2.031 2.972 1.00 86.06 188 ALA A O 1
ATOM 1429 N N . TYR A 1 189 ? -13.824 -3.330 4.047 1.00 90.81 189 TYR A N 1
ATOM 1430 C CA . TYR A 1 189 ? -14.721 -3.679 5.140 1.00 90.81 189 TYR A CA 1
ATOM 1431 C C . TYR A 1 189 ? -15.033 -2.478 6.045 1.00 90.81 189 TYR A C 1
ATOM 1433 O O . TYR A 1 189 ? -16.208 -2.185 6.284 1.00 90.81 189 TYR A O 1
ATOM 1441 N N . VAL A 1 190 ? -14.005 -1.771 6.521 1.00 90.81 190 VAL A N 1
ATOM 1442 C CA . VAL A 1 190 ? -14.158 -0.583 7.377 1.00 90.81 190 VAL A CA 1
ATOM 1443 C C . VAL A 1 190 ? -14.944 0.498 6.645 1.00 90.81 190 VAL A C 1
ATOM 1445 O O . VAL A 1 190 ? -15.943 0.990 7.177 1.00 90.81 190 VAL A O 1
ATOM 1448 N N . ASP A 1 191 ? -14.581 0.780 5.399 1.00 87.06 191 ASP A N 1
ATOM 1449 C CA . ASP A 1 191 ? -15.230 1.794 4.570 1.00 87.06 191 ASP A CA 1
ATOM 1450 C C . ASP A 1 191 ? -16.694 1.434 4.317 1.00 87.06 191 ASP A C 1
ATOM 1452 O O . ASP A 1 191 ? -17.573 2.298 4.302 1.00 87.06 191 ASP A O 1
ATOM 1456 N N . SER A 1 192 ? -17.008 0.141 4.202 1.00 88.62 192 SER A N 1
ATOM 1457 C CA . SER A 1 192 ? -18.390 -0.303 4.066 1.00 88.62 192 SER A CA 1
ATOM 1458 C C . SER A 1 192 ? -19.243 -0.046 5.312 1.00 88.62 192 SER A C 1
ATOM 1460 O O . SER A 1 192 ? -20.421 0.317 5.190 1.00 88.62 192 SER A O 1
ATOM 1462 N N . ILE A 1 193 ? -18.671 -0.242 6.505 1.00 91.50 193 ILE A N 1
ATOM 1463 C CA . ILE A 1 193 ? -19.328 0.056 7.784 1.00 91.50 193 ILE A CA 1
ATOM 1464 C C . ILE A 1 193 ? -19.602 1.558 7.872 1.00 91.50 193 ILE A C 1
ATOM 1466 O O . ILE A 1 193 ? -20.737 1.959 8.139 1.00 91.50 193 ILE A O 1
ATOM 1470 N N . VAL A 1 194 ? -18.595 2.387 7.581 1.00 89.38 194 VAL A N 1
ATOM 1471 C CA . VAL A 1 194 ? -18.698 3.851 7.672 1.00 89.38 194 VAL A CA 1
ATOM 1472 C C . VAL A 1 194 ? -19.644 4.425 6.622 1.00 89.38 194 VAL A C 1
ATOM 1474 O O . VAL A 1 194 ? -20.509 5.238 6.953 1.00 89.38 194 VAL A O 1
ATOM 1477 N N . ALA A 1 195 ? -19.563 3.955 5.377 1.00 85.44 195 ALA A N 1
ATOM 1478 C CA . ALA A 1 195 ? -20.449 4.378 4.296 1.00 85.44 195 ALA A CA 1
ATOM 1479 C C . ALA A 1 195 ? -21.876 3.816 4.427 1.00 85.44 195 ALA A C 1
ATOM 1481 O O . ALA A 1 195 ? -22.784 4.259 3.717 1.00 85.44 195 ALA A O 1
ATOM 1482 N N . GLY A 1 196 ? -22.088 2.808 5.280 1.00 86.44 196 GLY A N 1
ATOM 1483 C CA . GLY A 1 196 ? -23.370 2.124 5.443 1.00 86.44 196 GLY A CA 1
ATOM 1484 C C . GLY A 1 196 ? -23.825 1.342 4.204 1.00 86.44 196 GLY A C 1
ATOM 1485 O O . GLY A 1 196 ? -25.007 1.015 4.081 1.00 86.44 196 GLY A O 1
ATOM 1486 N N . ARG A 1 197 ? -22.913 1.045 3.272 1.00 84.94 197 ARG A N 1
ATOM 1487 C CA . ARG A 1 197 ? -23.157 0.268 2.048 1.00 84.94 197 ARG A CA 1
ATOM 1488 C C . ARG A 1 197 ? -21.976 -0.652 1.788 1.00 84.94 197 ARG A C 1
ATOM 1490 O O . ARG A 1 197 ? -20.845 -0.281 2.056 1.00 84.94 197 ARG A O 1
ATOM 1497 N N . ARG A 1 198 ? -22.220 -1.820 1.195 1.00 82.94 198 ARG A N 1
ATOM 1498 C CA . ARG A 1 198 ? -21.139 -2.759 0.878 1.00 82.94 198 ARG A CA 1
ATOM 1499 C C . ARG A 1 198 ? -20.258 -2.221 -0.251 1.00 82.94 198 ARG A C 1
ATOM 1501 O O . ARG A 1 198 ? -20.752 -1.941 -1.345 1.00 82.94 198 ARG A O 1
ATOM 1508 N N . ILE A 1 199 ? -18.972 -2.110 0.034 1.00 80.31 199 ILE A N 1
ATOM 1509 C CA . ILE A 1 199 ? -17.879 -1.827 -0.888 1.00 80.31 199 ILE A CA 1
ATOM 1510 C C . ILE A 1 199 ? -17.088 -3.129 -1.019 1.00 80.31 199 ILE A C 1
ATOM 1512 O O . ILE A 1 199 ? -16.891 -3.858 -0.047 1.00 80.31 199 ILE A O 1
ATOM 1516 N N . SER A 1 200 ? -16.766 -3.513 -2.250 1.00 79.56 200 SER A N 1
ATOM 1517 C CA . SER A 1 200 ? -15.991 -4.727 -2.497 1.00 79.56 200 SER A CA 1
ATOM 1518 C C . SER A 1 200 ? -14.515 -4.359 -2.618 1.00 79.56 200 SER A C 1
ATOM 1520 O O . SER A 1 200 ? -14.240 -3.286 -3.150 1.00 79.56 200 SER A O 1
ATOM 1522 N N . PRO A 1 201 ? -13.575 -5.232 -2.218 1.00 79.25 201 PRO A N 1
ATOM 1523 C CA . PRO A 1 201 ? -12.152 -4.975 -2.418 1.00 79.25 201 PRO A CA 1
ATOM 1524 C C . PRO A 1 201 ? -11.837 -4.608 -3.869 1.00 79.25 201 PRO A C 1
ATOM 1526 O O . PRO A 1 201 ? -11.105 -3.669 -4.110 1.00 79.25 201 PRO A O 1
ATOM 1529 N N . GLU A 1 202 ? -12.489 -5.242 -4.850 1.00 75.38 202 GLU A N 1
ATOM 1530 C CA . GLU A 1 202 ? -12.283 -4.917 -6.266 1.00 75.38 202 GLU A CA 1
ATOM 1531 C C . GLU A 1 202 ? -12.648 -3.460 -6.620 1.00 75.38 202 GLU A C 1
ATOM 1533 O O . GLU A 1 202 ? -12.020 -2.880 -7.498 1.00 75.38 202 GLU A O 1
ATOM 1538 N N . LEU A 1 203 ? -13.636 -2.856 -5.941 1.00 72.38 203 LEU A N 1
ATOM 1539 C CA . LEU A 1 203 ? -14.001 -1.442 -6.121 1.00 72.38 203 LEU A CA 1
ATOM 1540 C C . LEU A 1 203 ? -13.018 -0.482 -5.437 1.00 72.38 203 LEU A C 1
ATOM 1542 O O . LEU A 1 203 ? -12.955 0.680 -5.836 1.00 72.38 203 LEU A O 1
ATOM 1546 N N . GLU A 1 204 ? -12.279 -0.964 -4.435 1.00 71.25 204 GLU A N 1
ATOM 1547 C CA . GLU A 1 204 ? -11.164 -0.229 -3.824 1.00 71.25 204 GLU A CA 1
ATOM 1548 C C . GLU A 1 204 ? -9.874 -0.335 -4.645 1.00 71.25 204 GLU A C 1
ATOM 1550 O O . GLU A 1 204 ? -8.939 0.434 -4.460 1.00 71.25 204 GLU A O 1
ATOM 1555 N N . GLU A 1 205 ? -9.794 -1.298 -5.555 1.00 67.75 205 GLU A N 1
ATOM 1556 C CA . GLU A 1 205 ? -8.645 -1.428 -6.445 1.00 67.75 205 GLU A CA 1
ATOM 1557 C C . GLU A 1 205 ? -8.874 -0.642 -7.735 1.00 67.75 205 GLU A C 1
ATOM 1559 O O . GLU A 1 205 ? -7.965 0.005 -8.233 1.00 67.75 205 GLU A O 1
ATOM 1564 N N . HIS A 1 206 ? -10.084 -0.720 -8.307 1.00 67.50 206 HIS A N 1
ATOM 1565 C CA . HIS A 1 206 ? -10.373 -0.196 -9.644 1.00 67.50 206 HIS A CA 1
ATOM 1566 C C . HIS A 1 206 ? -11.792 0.352 -9.789 1.00 67.50 206 HIS A C 1
ATOM 1568 O O . HIS A 1 206 ? -12.751 -0.071 -9.138 1.00 67.50 206 HIS A O 1
ATOM 1574 N N . ARG A 1 207 ? -11.970 1.268 -10.746 1.00 66.62 207 ARG A N 1
ATOM 1575 C CA . ARG A 1 207 ? -13.297 1.763 -11.135 1.00 66.62 207 ARG A CA 1
ATOM 1576 C C . ARG A 1 207 ? -14.039 0.720 -11.978 1.00 66.62 207 ARG A C 1
ATOM 1578 O O . ARG A 1 207 ? -13.500 0.161 -12.928 1.00 66.62 207 ARG A O 1
ATOM 1585 N N . LYS A 1 208 ? -15.326 0.508 -11.687 1.00 52.06 208 LYS A N 1
ATOM 1586 C CA . LYS A 1 208 ? -16.205 -0.396 -12.449 1.00 52.06 208 LYS A CA 1
ATOM 1587 C C . LYS A 1 208 ? -16.515 0.171 -13.851 1.00 52.06 208 LYS A C 1
ATOM 1589 O O . LYS A 1 208 ? -17.353 1.055 -13.960 1.00 52.06 208 LYS A O 1
ATOM 1594 N N . GLU A 1 209 ? -15.828 -0.358 -14.869 1.00 47.28 209 GLU A N 1
ATOM 1595 C CA . GLU A 1 209 ? -16.034 -0.293 -16.338 1.00 47.28 209 GLU A CA 1
ATOM 1596 C C . GLU A 1 209 ? -16.438 1.035 -17.031 1.00 47.28 209 GLU A C 1
ATOM 1598 O O . GLU A 1 209 ? -17.501 1.598 -16.806 1.00 47.28 209 GLU A O 1
ATOM 1603 N N . GLU A 1 210 ? -15.597 1.446 -17.994 1.00 38.31 210 GLU A N 1
ATOM 1604 C CA . GLU A 1 210 ? -15.889 1.754 -19.427 1.00 38.31 210 GLU A CA 1
ATOM 1605 C C . GLU A 1 210 ? -14.657 2.419 -20.092 1.00 38.31 210 GLU A C 1
ATOM 1607 O O . GLU A 1 210 ? -14.524 2.418 -21.317 1.00 38.31 210 GLU A O 1
ATOM 1612 N N . HIS A 1 211 ? -13.706 2.920 -19.291 1.00 38.38 211 HIS A N 1
ATOM 1613 C CA . HIS A 1 211 ? -12.522 3.667 -19.746 1.00 38.38 211 HIS A CA 1
ATOM 1614 C C . HIS A 1 211 ? -11.211 2.854 -19.817 1.00 38.38 211 HIS A C 1
ATOM 1616 O O . HIS A 1 211 ? -10.162 3.405 -20.157 1.00 38.38 211 HIS A O 1
ATOM 1622 N N . ASP A 1 212 ? -11.254 1.536 -19.584 1.00 42.62 212 ASP A N 1
ATOM 1623 C CA . ASP A 1 212 ? -10.070 0.650 -19.573 1.00 42.62 212 ASP A CA 1
ATOM 1624 C C . ASP A 1 212 ? -9.320 0.570 -20.907 1.00 42.62 212 ASP A C 1
ATOM 1626 O O . ASP A 1 212 ? -8.168 0.141 -20.954 1.00 42.62 212 ASP A O 1
ATOM 1630 N N . LYS A 1 213 ? -9.925 1.038 -22.006 1.00 40.75 213 LYS A N 1
ATOM 1631 C CA . LYS A 1 213 ? -9.207 1.173 -23.282 1.00 40.75 213 LYS A CA 1
ATOM 1632 C C . LYS A 1 213 ? -8.076 2.206 -23.208 1.00 40.75 213 LYS A C 1
ATOM 1634 O O . LYS A 1 213 ? -7.105 2.076 -23.950 1.00 40.75 213 LYS A O 1
ATOM 1639 N N . GLU A 1 214 ? -8.178 3.183 -22.307 1.00 38.88 214 GLU A N 1
ATOM 1640 C CA . GLU A 1 214 ? -7.132 4.177 -22.036 1.00 38.88 214 GLU A CA 1
ATOM 1641 C C . GLU A 1 214 ? -6.447 3.978 -20.671 1.00 38.88 214 GLU A C 1
ATOM 1643 O O . GLU A 1 214 ? -5.266 4.304 -20.554 1.00 38.88 214 GLU A O 1
ATOM 1648 N N . ALA A 1 215 ? -7.129 3.405 -19.667 1.00 41.78 215 ALA A N 1
ATOM 1649 C CA . ALA A 1 215 ? -6.615 3.330 -18.292 1.00 41.78 215 ALA A CA 1
ATOM 1650 C C . ALA A 1 215 ? -5.547 2.240 -18.053 1.00 41.78 215 ALA A C 1
ATOM 1652 O O . ALA A 1 215 ? -4.630 2.471 -17.272 1.00 41.78 215 ALA A O 1
ATOM 1653 N N . LEU A 1 216 ? -5.581 1.109 -18.773 1.00 44.38 216 LEU A N 1
ATOM 1654 C CA . LEU A 1 216 ? -4.613 0.004 -18.607 1.00 44.38 216 LEU A CA 1
ATOM 1655 C C . LEU A 1 216 ? -4.071 -0.547 -19.943 1.00 44.38 216 LEU A C 1
ATOM 1657 O O . LEU A 1 216 ? -3.720 -1.715 -20.060 1.00 44.38 216 LEU A O 1
ATOM 1661 N N . GLY A 1 217 ? -3.950 0.312 -20.962 1.00 40.97 217 GLY A N 1
ATOM 1662 C CA . GLY A 1 217 ? -3.146 0.026 -22.154 1.00 40.97 217 GLY A CA 1
ATOM 1663 C C . GLY A 1 217 ? -3.877 -0.648 -23.322 1.00 40.97 217 GLY A C 1
ATOM 1664 O O . GLY A 1 217 ? -3.825 -1.859 -23.516 1.00 40.97 217 GLY A O 1
ATOM 1665 N N . MET A 1 218 ? -4.403 0.167 -24.241 1.00 39.72 218 MET A N 1
ATOM 1666 C CA . MET A 1 218 ? -4.480 -0.196 -25.664 1.00 39.72 218 MET A CA 1
ATOM 1667 C C . MET A 1 218 ? -3.644 0.749 -26.539 1.00 39.72 218 MET A C 1
ATOM 1669 O O . MET A 1 218 ? -4.109 1.238 -27.567 1.00 39.72 218 MET A O 1
ATOM 1673 N N . VAL A 1 219 ? -2.380 0.981 -26.170 1.00 39.91 219 VAL A N 1
ATOM 1674 C CA . VAL A 1 219 ? -1.397 1.596 -27.078 1.00 39.91 219 VAL A CA 1
ATOM 1675 C C . VAL A 1 219 ? -0.576 0.473 -27.725 1.00 39.91 219 VAL A C 1
ATOM 1677 O O . VAL A 1 219 ? 0.191 -0.207 -27.055 1.00 39.91 219 VAL A O 1
ATOM 1680 N N . ALA A 1 220 ? -0.850 0.240 -29.014 1.00 39.28 220 ALA A N 1
ATOM 1681 C CA . ALA A 1 220 ? -0.202 -0.662 -29.978 1.00 39.28 220 ALA A CA 1
ATOM 1682 C C . ALA A 1 220 ? 0.540 -1.905 -29.421 1.00 39.28 220 ALA A C 1
ATOM 1684 O O . ALA A 1 220 ? 1.720 -1.867 -29.087 1.00 39.28 220 ALA A O 1
ATOM 1685 N N . LYS A 1 221 ? -0.120 -3.072 -29.493 1.00 44.66 221 LYS A N 1
ATOM 1686 C CA . LYS A 1 221 ? 0.477 -4.417 -29.306 1.00 44.66 221 LYS A CA 1
ATOM 1687 C C . LYS A 1 221 ? 1.543 -4.795 -30.358 1.00 44.66 221 LYS A C 1
ATOM 1689 O O . LYS A 1 221 ? 2.060 -5.915 -30.344 1.00 44.66 221 LYS A O 1
ATOM 1694 N N . GLU A 1 222 ? 1.830 -3.923 -31.320 1.00 38.22 222 GLU A N 1
ATOM 1695 C CA . GLU A 1 222 ? 2.804 -4.174 -32.383 1.00 38.22 222 GLU A CA 1
ATOM 1696 C C . GLU A 1 222 ? 4.205 -3.808 -31.886 1.00 38.22 222 GLU A C 1
ATOM 1698 O O . GLU A 1 222 ? 4.574 -2.642 -31.828 1.00 38.22 222 GLU A O 1
ATOM 1703 N N . GLY A 1 223 ? 4.963 -4.830 -31.474 1.00 46.44 223 GLY A N 1
ATOM 1704 C CA . GLY A 1 223 ? 6.349 -4.703 -31.001 1.00 46.44 223 GLY A CA 1
ATOM 1705 C C . GLY A 1 223 ? 6.644 -5.410 -29.674 1.00 46.44 223 GLY A C 1
ATOM 1706 O O . GLY A 1 223 ? 7.798 -5.701 -29.398 1.00 46.44 223 GLY A O 1
ATOM 1707 N N . ARG A 1 224 ? 5.614 -5.760 -28.885 1.00 56.94 224 ARG A N 1
ATOM 1708 C CA . ARG A 1 224 ? 5.750 -6.413 -27.559 1.00 56.94 224 ARG A CA 1
ATOM 1709 C C . ARG A 1 224 ? 5.687 -7.945 -27.572 1.00 56.94 224 ARG A C 1
ATOM 1711 O O . ARG A 1 224 ? 5.700 -8.562 -26.517 1.00 56.94 224 ARG A O 1
ATOM 1718 N N . ARG A 1 225 ? 5.583 -8.574 -28.746 1.00 61.59 225 ARG A N 1
ATOM 1719 C CA . ARG A 1 225 ? 5.432 -10.036 -28.881 1.00 61.59 225 ARG A CA 1
ATOM 1720 C C . ARG A 1 225 ? 6.786 -10.740 -28.802 1.00 61.59 225 ARG A C 1
ATOM 1722 O O . ARG A 1 225 ? 7.242 -11.298 -29.797 1.00 61.59 225 ARG A O 1
ATOM 1729 N N . VAL A 1 226 ? 7.438 -10.658 -27.650 1.00 74.44 226 VAL A N 1
ATOM 1730 C CA . VAL A 1 226 ? 8.621 -11.469 -27.350 1.00 74.44 226 VAL A CA 1
ATOM 1731 C C . VAL A 1 226 ? 8.189 -12.568 -26.385 1.00 74.44 226 VAL A C 1
ATOM 1733 O O . VAL A 1 226 ? 7.465 -12.295 -25.431 1.00 74.44 226 VAL A O 1
ATOM 1736 N N . ASP A 1 227 ? 8.569 -13.807 -26.687 1.00 84.75 227 ASP A N 1
ATOM 1737 C CA . ASP A 1 227 ? 8.218 -14.995 -25.915 1.00 84.75 227 ASP A CA 1
ATOM 1738 C C . ASP A 1 227 ? 9.490 -15.844 -25.706 1.00 84.75 227 ASP A C 1
ATOM 1740 O O . ASP A 1 227 ? 10.125 -16.209 -26.702 1.00 84.75 227 ASP A O 1
ATOM 1744 N N . PRO A 1 228 ? 9.896 -16.136 -24.458 1.00 91.31 228 PRO A N 1
ATOM 1745 C CA . PRO A 1 228 ? 9.219 -15.752 -23.221 1.00 91.31 228 PRO A CA 1
ATOM 1746 C C . PRO A 1 228 ? 9.309 -14.243 -22.924 1.00 91.31 228 PRO A C 1
ATOM 1748 O O . PRO A 1 228 ? 10.274 -13.573 -23.289 1.00 91.31 228 PRO A O 1
ATOM 1751 N N . GLN A 1 229 ? 8.295 -13.698 -22.253 1.00 90.94 229 GLN A N 1
ATOM 1752 C CA . GLN A 1 229 ? 8.129 -12.262 -21.979 1.00 90.94 229 GLN A CA 1
ATOM 1753 C C . GLN A 1 229 ? 9.281 -11.643 -21.173 1.00 90.94 229 GLN A C 1
ATOM 1755 O O . GLN A 1 229 ? 9.544 -10.449 -21.329 1.00 90.94 229 GLN A O 1
ATOM 1760 N N . TRP A 1 230 ? 10.000 -12.440 -20.378 1.00 93.81 230 TRP A N 1
ATOM 1761 C CA . TRP A 1 230 ? 11.209 -12.034 -19.650 1.00 93.81 230 TRP A CA 1
ATOM 1762 C C . TRP A 1 230 ? 12.466 -11.954 -20.525 1.00 93.81 230 TRP A C 1
ATOM 1764 O O . TRP A 1 230 ? 13.585 -12.009 -20.046 1.00 93.81 230 TRP A O 1
ATOM 1774 N N . THR A 1 231 ? 12.315 -11.870 -21.843 1.00 93.25 231 THR A N 1
ATOM 1775 C CA . THR A 1 231 ? 13.425 -11.565 -22.763 1.00 93.25 231 THR A CA 1
ATOM 1776 C C . THR A 1 231 ? 13.270 -10.184 -23.396 1.00 93.25 231 THR A C 1
ATOM 1778 O O . THR A 1 231 ? 13.946 -9.845 -24.367 1.00 93.25 231 THR A O 1
ATOM 1781 N N . ARG A 1 232 ? 12.363 -9.365 -22.852 1.00 92.94 232 ARG A N 1
ATOM 1782 C CA . ARG A 1 232 ? 12.243 -7.949 -23.194 1.00 92.94 232 ARG A CA 1
ATOM 1783 C C . ARG A 1 232 ? 13.299 -7.159 -22.434 1.00 92.94 232 ARG A C 1
ATOM 1785 O O . ARG A 1 232 ? 13.377 -7.273 -21.217 1.00 92.94 232 ARG A O 1
ATOM 1792 N N . SER A 1 233 ? 14.030 -6.308 -23.142 1.00 93.44 233 SER A N 1
ATOM 1793 C CA . SER A 1 233 ? 14.831 -5.267 -22.500 1.00 93.44 233 SER A CA 1
ATOM 1794 C C . SER A 1 233 ? 13.939 -4.247 -21.796 1.00 93.44 233 SER A C 1
ATOM 1796 O O . SER A 1 233 ? 12.911 -3.821 -22.347 1.00 93.44 233 SER A O 1
ATOM 1798 N N . CYS A 1 234 ? 14.345 -3.847 -20.597 1.00 94.06 234 CYS A N 1
ATOM 1799 C CA . CYS A 1 234 ? 13.765 -2.778 -19.803 1.00 94.06 234 CYS A CA 1
ATOM 1800 C C . CYS A 1 234 ? 14.273 -1.428 -20.310 1.00 94.06 234 CYS A C 1
ATOM 1802 O O . CYS A 1 234 ? 14.118 -1.144 -21.492 1.00 94.06 234 CYS A O 1
ATOM 1804 N N . TRP A 1 235 ? 14.818 -0.546 -19.475 1.00 93.38 235 TRP A N 1
ATOM 1805 C CA . TRP A 1 235 ? 15.282 0.772 -19.914 1.00 93.38 235 TRP A CA 1
ATOM 1806 C C . TRP A 1 235 ? 16.474 0.680 -20.894 1.00 93.38 235 TRP A C 1
ATOM 1808 O O . TRP A 1 235 ? 17.438 -0.023 -20.602 1.00 93.38 235 TRP A O 1
ATOM 1818 N N . PRO A 1 236 ? 16.478 1.417 -22.032 1.00 91.31 236 PRO A N 1
ATOM 1819 C CA . PRO A 1 236 ? 15.532 2.463 -22.467 1.00 91.31 236 PRO A CA 1
ATOM 1820 C C . PRO A 1 236 ? 14.336 1.969 -23.302 1.00 91.31 236 PRO A C 1
ATOM 1822 O O . PRO A 1 236 ? 13.570 2.773 -23.830 1.00 91.31 236 PRO A O 1
ATOM 1825 N N . SER A 1 237 ? 14.196 0.657 -23.459 1.00 91.88 237 SER A N 1
ATOM 1826 C CA . SER A 1 237 ? 13.039 -0.014 -24.058 1.00 91.88 237 SER A CA 1
ATOM 1827 C C . SER A 1 237 ? 11.893 -0.170 -23.037 1.00 91.88 237 SER A C 1
ATOM 1829 O O . SER A 1 237 ? 11.656 0.696 -22.194 1.00 91.88 237 SER A O 1
ATOM 1831 N N . THR A 1 238 ? 11.080 -1.223 -23.148 1.00 89.94 238 THR A N 1
ATOM 1832 C CA . THR A 1 238 ? 9.914 -1.433 -22.286 1.00 89.94 238 THR A CA 1
ATOM 1833 C C . THR A 1 238 ? 9.703 -2.925 -22.044 1.00 89.94 238 THR A C 1
ATOM 1835 O O . THR A 1 238 ? 9.254 -3.650 -22.934 1.00 89.94 238 THR A O 1
ATOM 1838 N N . CYS A 1 239 ? 9.969 -3.353 -20.812 1.00 92.69 239 CYS A N 1
ATOM 1839 C CA . CYS A 1 239 ? 9.709 -4.706 -20.313 1.00 92.69 239 CYS A CA 1
ATOM 1840 C C . CYS A 1 239 ? 8.436 -4.795 -19.448 1.00 92.69 239 CYS A C 1
ATOM 1842 O O . CYS A 1 239 ? 8.058 -5.880 -19.024 1.00 92.69 239 CYS A O 1
ATOM 1844 N N . GLY A 1 240 ? 7.753 -3.668 -19.216 1.00 90.25 240 GLY A N 1
ATOM 1845 C CA . GLY A 1 240 ? 6.492 -3.585 -18.473 1.00 90.25 240 GLY A CA 1
ATOM 1846 C C . GLY A 1 240 ? 5.318 -3.055 -19.313 1.00 90.25 240 GLY A C 1
ATOM 1847 O O . GLY A 1 240 ? 5.462 -2.795 -20.513 1.00 90.25 240 GLY A O 1
ATOM 1848 N N . PRO A 1 241 ? 4.130 -2.902 -18.711 1.00 89.12 241 PRO A N 1
ATOM 1849 C CA . PRO A 1 241 ? 2.943 -2.347 -19.361 1.00 89.12 241 PRO A CA 1
ATOM 1850 C C . PRO A 1 241 ? 3.026 -0.815 -19.540 1.00 89.12 241 PRO A C 1
ATOM 1852 O O . PRO A 1 241 ? 4.057 -0.172 -19.342 1.00 89.12 241 PRO A O 1
ATOM 1855 N N . GLY A 1 242 ? 1.912 -0.207 -19.960 1.00 87.19 242 GLY A N 1
ATOM 1856 C CA . GLY A 1 242 ? 1.797 1.249 -20.076 1.00 87.19 242 GLY A CA 1
ATOM 1857 C C . GLY A 1 242 ? 2.527 1.835 -21.280 1.00 87.19 242 GLY A C 1
ATOM 1858 O O . GLY A 1 242 ? 2.779 1.145 -22.267 1.00 87.19 242 GLY A O 1
ATOM 1859 N N . ARG A 1 243 ? 2.844 3.130 -21.227 1.00 90.06 243 ARG A N 1
ATOM 1860 C CA . ARG A 1 243 ? 3.531 3.873 -22.302 1.00 90.06 243 ARG A CA 1
ATOM 1861 C C . ARG A 1 243 ? 5.064 3.846 -22.194 1.00 90.06 243 ARG A C 1
ATOM 1863 O O . ARG A 1 243 ? 5.734 4.621 -22.869 1.00 90.06 243 ARG A O 1
ATOM 1870 N N . GLY A 1 244 ? 5.601 2.921 -21.400 1.00 89.38 244 GLY A N 1
ATOM 1871 C CA . GLY A 1 244 ? 7.033 2.779 -21.143 1.00 89.38 244 GLY A CA 1
ATOM 1872 C C . GLY A 1 244 ? 7.515 3.580 -19.927 1.00 89.38 244 GLY A C 1
ATOM 1873 O O . GLY A 1 244 ? 6.735 4.338 -19.336 1.00 89.38 244 GLY A O 1
ATOM 1874 N N . PRO A 1 245 ? 8.787 3.387 -19.537 1.00 94.31 245 PRO A N 1
ATOM 1875 C CA . PRO A 1 245 ? 9.376 4.024 -18.365 1.00 94.31 245 PRO A CA 1
ATOM 1876 C C . PRO A 1 245 ? 9.500 5.542 -18.533 1.00 94.31 245 PRO A C 1
ATOM 1878 O O . PRO A 1 245 ? 9.728 6.054 -19.632 1.00 94.31 245 PRO A O 1
ATOM 1881 N N . TRP A 1 246 ? 9.397 6.262 -17.417 1.00 96.56 246 TRP A N 1
ATOM 1882 C CA . TRP A 1 246 ? 9.725 7.684 -17.348 1.00 96.56 246 TRP A CA 1
ATOM 1883 C C . TRP A 1 246 ? 11.178 7.961 -17.765 1.00 96.56 246 TRP A C 1
ATOM 1885 O O . TRP A 1 246 ? 12.091 7.213 -17.418 1.00 96.56 246 TRP A O 1
ATOM 1895 N N . GLN A 1 247 ? 11.383 9.030 -18.542 1.00 94.88 247 GLN A N 1
ATOM 1896 C CA . GLN A 1 247 ? 12.625 9.221 -19.303 1.00 94.88 247 GLN A CA 1
ATOM 1897 C C . GLN A 1 247 ? 13.607 10.224 -18.689 1.00 94.88 247 GLN A C 1
ATOM 1899 O O . GLN A 1 247 ? 14.799 10.177 -18.993 1.00 94.88 247 GLN A O 1
ATOM 1904 N N . THR A 1 248 ? 13.130 11.144 -17.851 1.00 94.88 248 THR A N 1
ATOM 1905 C CA . THR A 1 248 ? 13.959 12.213 -17.283 1.00 94.88 248 THR A CA 1
ATOM 1906 C C . THR A 1 248 ? 14.910 11.641 -16.240 1.00 94.88 248 THR A C 1
ATOM 1908 O O . THR A 1 248 ? 14.459 11.165 -15.202 1.00 94.88 248 THR A O 1
ATOM 1911 N N . ARG A 1 249 ? 16.222 11.709 -16.497 1.00 94.81 249 ARG A N 1
ATOM 1912 C CA . ARG A 1 249 ? 17.262 11.196 -15.594 1.00 94.81 249 ARG A CA 1
ATOM 1913 C C . ARG A 1 249 ? 18.242 12.272 -15.144 1.00 94.81 249 ARG A C 1
ATOM 1915 O O . ARG A 1 249 ? 18.544 13.200 -15.893 1.00 94.81 249 ARG A O 1
ATOM 1922 N N . THR A 1 250 ? 18.754 12.127 -13.927 1.00 93.50 250 THR A N 1
ATOM 1923 C CA . THR A 1 250 ? 19.797 12.979 -13.342 1.00 93.50 250 THR A CA 1
ATOM 1924 C C . THR A 1 250 ? 20.797 12.141 -12.553 1.00 93.50 250 THR A C 1
ATOM 1926 O O . THR A 1 250 ? 20.409 11.221 -11.848 1.00 93.50 250 THR A O 1
ATOM 1929 N N . ALA A 1 251 ? 22.085 12.473 -12.620 1.00 89.94 251 ALA A N 1
ATOM 1930 C CA . ALA A 1 251 ? 23.126 11.817 -11.818 1.00 89.94 251 ALA A CA 1
ATOM 1931 C C . ALA A 1 251 ? 23.234 12.375 -10.382 1.00 89.94 251 ALA A C 1
ATOM 1933 O O . ALA A 1 251 ? 24.036 11.901 -9.576 1.00 89.94 251 ALA A O 1
ATOM 1934 N N . VAL A 1 252 ? 22.477 13.433 -10.075 1.00 86.31 252 VAL A N 1
ATOM 1935 C CA . VAL A 1 252 ? 22.517 14.125 -8.783 1.00 86.31 252 VAL A CA 1
ATOM 1936 C C . VAL A 1 252 ? 21.274 13.764 -7.986 1.00 86.31 252 VAL A C 1
ATOM 1938 O O . VAL A 1 252 ? 20.164 14.085 -8.415 1.00 86.31 252 VAL A O 1
ATOM 1941 N N . ALA A 1 253 ? 21.472 13.142 -6.823 1.00 82.00 253 ALA A N 1
ATOM 1942 C CA . ALA A 1 253 ? 20.406 12.927 -5.855 1.00 82.00 253 ALA A CA 1
ATOM 1943 C C . ALA A 1 253 ? 19.868 14.279 -5.350 1.00 82.00 253 ALA A C 1
ATOM 1945 O O . ALA A 1 253 ? 20.658 15.112 -4.891 1.00 82.00 253 ALA A O 1
ATOM 1946 N N . PRO A 1 254 ? 18.549 14.520 -5.415 1.00 78.25 254 PRO A N 1
ATOM 1947 C CA . PRO A 1 254 ? 17.932 15.669 -4.760 1.00 78.25 254 PRO A CA 1
ATOM 1948 C C . PRO A 1 254 ? 18.115 15.618 -3.240 1.00 78.25 254 PRO A C 1
ATOM 1950 O O . PRO A 1 254 ? 18.230 14.538 -2.652 1.00 78.25 254 PRO A O 1
ATOM 1953 N N . THR A 1 255 ? 18.075 16.776 -2.575 1.00 73.81 255 THR A N 1
ATOM 1954 C CA . THR A 1 255 ? 18.136 16.824 -1.109 1.00 73.81 255 THR A CA 1
ATOM 1955 C C . THR A 1 255 ? 16.978 16.028 -0.502 1.00 73.81 255 THR A C 1
ATOM 1957 O O . THR A 1 255 ? 15.816 16.256 -0.835 1.00 73.81 255 THR A O 1
ATOM 1960 N N . GLY A 1 256 ? 17.290 15.116 0.421 1.00 61.62 256 GLY A N 1
ATOM 1961 C CA . GLY A 1 256 ? 16.305 14.234 1.060 1.00 61.62 256 GLY A CA 1
ATOM 1962 C C . GLY A 1 256 ? 16.216 12.834 0.445 1.00 61.62 256 GLY A C 1
ATOM 1963 O O . GLY A 1 256 ? 15.569 11.973 1.030 1.00 61.62 256 GLY A O 1
ATOM 1964 N N . VAL A 1 257 ? 16.910 12.581 -0.670 1.00 71.06 257 VAL A N 1
ATOM 1965 C CA . VAL A 1 257 ? 17.082 11.243 -1.253 1.00 71.06 257 VAL A CA 1
ATOM 1966 C C . VAL A 1 257 ? 18.504 10.751 -0.982 1.00 71.06 257 VAL A C 1
ATOM 1968 O O . VAL A 1 257 ? 19.466 11.517 -1.061 1.00 71.06 257 VAL A O 1
ATOM 1971 N N . ASN A 1 258 ? 18.651 9.468 -0.649 1.00 66.44 258 ASN A N 1
ATOM 1972 C CA . ASN A 1 258 ? 19.962 8.863 -0.421 1.00 66.44 258 ASN A CA 1
ATOM 1973 C C . ASN A 1 258 ? 20.766 8.807 -1.721 1.00 66.44 258 ASN A C 1
ATOM 1975 O O . ASN A 1 258 ? 20.281 8.281 -2.720 1.00 66.44 258 ASN A O 1
ATOM 1979 N N . ASP A 1 259 ? 22.012 9.291 -1.687 1.00 79.69 259 ASP A N 1
ATOM 1980 C CA . ASP A 1 259 ? 22.854 9.380 -2.881 1.00 79.69 259 ASP A CA 1
ATOM 1981 C C . ASP A 1 259 ? 23.582 8.063 -3.226 1.00 79.69 259 ASP A C 1
ATOM 1983 O O . ASP A 1 259 ? 24.810 7.979 -3.175 1.00 79.69 259 ASP A O 1
ATOM 1987 N N . VAL A 1 260 ? 22.819 7.016 -3.542 1.00 77.75 260 VAL A N 1
ATOM 1988 C CA . VAL A 1 260 ? 23.324 5.643 -3.737 1.00 77.75 260 VAL A CA 1
ATOM 1989 C C . VAL A 1 260 ? 23.233 5.131 -5.175 1.00 77.75 260 VAL A C 1
ATOM 1991 O O . VAL A 1 260 ? 23.934 4.180 -5.516 1.00 77.75 260 VAL A O 1
ATOM 1994 N N . TRP A 1 261 ? 22.432 5.765 -6.035 1.00 82.94 261 TRP A N 1
ATOM 1995 C CA . TRP A 1 261 ? 22.227 5.356 -7.429 1.00 82.94 261 TRP A CA 1
ATOM 1996 C C . TRP A 1 261 ? 23.093 6.165 -8.401 1.00 82.94 261 TRP A C 1
ATOM 1998 O O . TRP A 1 261 ? 23.341 7.350 -8.181 1.00 82.94 261 TRP A O 1
ATOM 2008 N N . GLU A 1 262 ? 23.562 5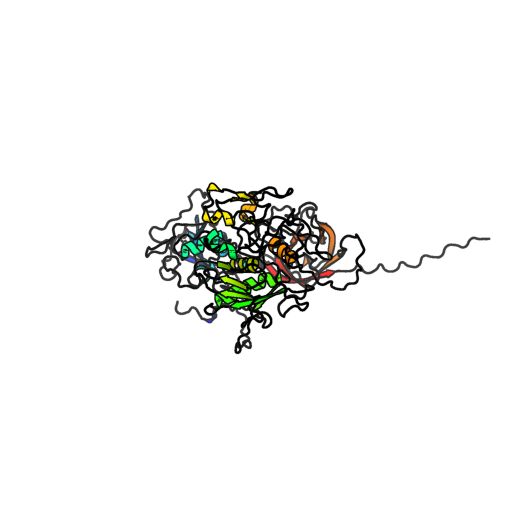.536 -9.478 1.00 87.69 262 GLU A N 1
ATOM 2009 C CA . GLU A 1 262 ? 24.303 6.189 -10.566 1.00 87.69 262 GLU A CA 1
ATOM 2010 C C . GLU A 1 262 ? 23.465 7.289 -11.226 1.00 87.69 262 GLU A C 1
ATOM 2012 O O . GLU A 1 262 ? 23.975 8.375 -11.505 1.00 87.69 262 GLU A O 1
ATOM 2017 N N . GLU A 1 263 ? 22.175 7.015 -11.421 1.00 93.25 263 GLU A N 1
ATOM 2018 C CA . GLU A 1 263 ? 21.185 7.944 -11.951 1.00 93.25 263 GLU A CA 1
ATOM 2019 C C . GLU A 1 263 ? 19.852 7.797 -11.209 1.00 93.25 263 GLU A C 1
ATOM 2021 O O . GLU A 1 263 ? 19.490 6.714 -10.753 1.00 93.25 263 GLU A O 1
ATOM 2026 N N . TYR A 1 264 ? 19.103 8.894 -11.153 1.00 93.44 264 TYR A N 1
ATOM 2027 C CA . TYR A 1 264 ? 17.756 9.000 -10.605 1.00 93.44 264 TYR A CA 1
ATOM 2028 C C . TYR A 1 264 ? 16.785 9.350 -11.716 1.00 93.44 264 TYR A C 1
ATOM 2030 O O . TYR A 1 264 ? 17.098 10.180 -12.570 1.00 93.44 264 TYR A O 1
ATOM 2038 N N . VAL A 1 265 ? 15.591 8.771 -11.676 1.00 96.69 265 VAL A N 1
ATOM 2039 C CA . VAL A 1 265 ? 14.522 9.038 -12.639 1.00 96.69 265 VAL A CA 1
ATOM 2040 C C . VAL A 1 265 ? 13.541 10.017 -12.014 1.00 96.69 265 VAL A C 1
ATOM 2042 O O . VAL A 1 265 ? 12.888 9.698 -11.024 1.00 96.69 265 VAL A O 1
ATOM 2045 N N . THR A 1 266 ? 13.430 11.216 -12.576 1.00 95.25 266 THR A N 1
ATOM 2046 C CA . THR A 1 266 ? 12.545 12.261 -12.058 1.00 95.25 266 THR A CA 1
ATOM 2047 C C . THR A 1 266 ? 11.168 12.184 -12.707 1.00 95.25 266 THR A C 1
ATOM 2049 O O . THR A 1 266 ? 11.029 12.282 -13.926 1.00 95.25 266 THR A O 1
ATOM 2052 N N . VAL A 1 267 ? 10.142 12.074 -11.870 1.00 96.75 267 VAL A N 1
ATOM 2053 C CA . VAL A 1 267 ? 8.728 12.110 -12.240 1.00 96.75 267 VAL A CA 1
ATOM 2054 C C . VAL A 1 267 ? 8.104 13.315 -11.556 1.00 96.75 267 VAL A C 1
ATOM 2056 O O . VAL A 1 267 ? 8.206 13.460 -10.343 1.00 96.75 267 VAL A O 1
ATOM 2059 N N . THR A 1 268 ? 7.471 14.206 -12.310 1.00 96.94 268 THR A N 1
ATOM 2060 C CA . THR A 1 268 ? 6.873 15.411 -11.720 1.00 96.94 268 THR A CA 1
ATOM 2061 C C . THR A 1 268 ? 5.397 15.173 -11.419 1.00 96.94 268 THR A C 1
ATOM 2063 O O . THR A 1 268 ? 4.691 14.550 -12.219 1.00 96.94 268 THR A O 1
ATOM 2066 N N . TYR A 1 269 ? 4.922 15.665 -10.275 1.00 97.94 269 TYR A N 1
ATOM 2067 C CA . TYR A 1 269 ? 3.507 15.636 -9.914 1.00 97.94 269 TYR A CA 1
ATOM 2068 C C . TYR A 1 269 ? 3.033 16.964 -9.319 1.00 97.94 269 TYR A C 1
ATOM 2070 O O . TYR A 1 269 ? 3.831 17.761 -8.837 1.00 97.94 269 TYR A O 1
ATOM 2078 N N . SER A 1 270 ? 1.729 17.219 -9.359 1.00 97.06 270 SER A N 1
ATOM 2079 C CA . SER A 1 270 ? 1.099 18.374 -8.712 1.00 97.06 270 SER A CA 1
ATOM 2080 C C . SER A 1 270 ? -0.261 17.996 -8.147 1.00 97.06 270 SER A C 1
ATOM 2082 O O . SER A 1 270 ? -0.901 17.045 -8.605 1.00 97.06 270 SER A O 1
ATOM 2084 N N . PHE A 1 271 ? -0.722 18.751 -7.151 1.00 96.62 271 PHE A N 1
ATOM 2085 C CA . PHE A 1 271 ? -2.063 18.587 -6.604 1.00 96.62 271 PHE A CA 1
ATOM 2086 C C . PHE A 1 271 ? -3.052 19.512 -7.308 1.00 96.62 271 PHE A C 1
ATOM 2088 O O . PHE A 1 271 ? -2.883 20.730 -7.318 1.00 96.62 271 PHE A O 1
ATOM 2095 N N . ALA A 1 272 ? -4.142 18.946 -7.821 1.00 94.62 272 ALA A N 1
ATOM 2096 C CA . ALA A 1 272 ? -5.276 19.720 -8.292 1.00 94.62 272 ALA A CA 1
ATOM 2097 C C . ALA A 1 272 ? -5.869 20.577 -7.157 1.00 94.62 272 ALA A C 1
ATOM 2099 O O . ALA A 1 272 ? -5.729 20.290 -5.961 1.00 94.62 272 ALA A O 1
ATOM 2100 N N . ALA A 1 273 ? -6.577 21.642 -7.535 1.00 90.12 273 ALA A N 1
ATOM 2101 C CA . ALA A 1 273 ? -7.273 22.483 -6.571 1.00 90.12 273 ALA A CA 1
ATOM 2102 C C . ALA A 1 273 ? -8.315 21.675 -5.771 1.00 90.12 273 ALA A C 1
ATOM 2104 O O . ALA A 1 273 ? -9.003 20.816 -6.317 1.00 90.12 273 ALA A O 1
ATOM 2105 N N . GLY A 1 274 ? -8.466 21.998 -4.483 1.00 85.31 274 GLY A N 1
ATOM 2106 C CA . GLY A 1 274 ? -9.500 21.413 -3.620 1.00 85.31 274 GLY A CA 1
ATOM 2107 C C . GLY A 1 274 ? -9.072 20.202 -2.788 1.00 85.31 274 GLY A C 1
ATOM 2108 O O . GLY A 1 274 ? -9.888 19.706 -2.019 1.00 85.31 274 GLY A O 1
ATOM 2109 N N . LEU A 1 275 ? -7.815 19.752 -2.885 1.00 90.06 275 LEU A N 1
ATOM 2110 C CA . LEU A 1 275 ? -7.279 18.719 -1.992 1.00 90.06 275 LEU A CA 1
ATOM 2111 C C . LEU A 1 275 ? -6.918 19.316 -0.627 1.00 90.06 275 LEU A C 1
ATOM 2113 O O . LEU A 1 275 ? -6.210 20.326 -0.550 1.00 90.06 275 LEU A O 1
ATOM 2117 N N . ASP A 1 276 ? -7.389 18.675 0.441 1.00 85.06 276 ASP A N 1
ATOM 2118 C CA . ASP A 1 276 ? -7.059 19.019 1.822 1.00 85.06 276 ASP A CA 1
ATOM 2119 C C . ASP A 1 276 ? -5.616 18.622 2.191 1.00 85.06 276 ASP A C 1
ATOM 2121 O O . ASP A 1 276 ? -4.956 17.848 1.497 1.00 85.06 276 ASP A O 1
ATOM 2125 N N . ALA A 1 277 ? -5.107 19.185 3.289 1.00 82.00 277 ALA A N 1
ATOM 2126 C CA . ALA A 1 277 ? -3.729 18.963 3.720 1.00 82.00 277 ALA A CA 1
ATOM 2127 C C . ALA A 1 277 ? -3.460 17.512 4.149 1.00 82.00 277 ALA A C 1
ATOM 2129 O O . ALA A 1 277 ? -2.377 17.006 3.878 1.00 82.00 277 ALA A O 1
ATOM 2130 N N . THR A 1 278 ? -4.430 16.833 4.769 1.00 77.88 278 THR A N 1
ATOM 2131 C CA . THR A 1 278 ? -4.271 15.444 5.227 1.00 77.88 278 THR A CA 1
ATOM 2132 C C . THR A 1 278 ? -4.044 14.515 4.041 1.00 77.88 278 THR A C 1
ATOM 2134 O O . THR A 1 278 ? -3.093 13.734 4.039 1.00 77.88 278 THR A O 1
ATOM 2137 N N . ARG A 1 279 ? -4.854 14.663 2.990 1.00 87.00 279 ARG A N 1
ATOM 2138 C CA . ARG A 1 279 ? -4.732 13.893 1.750 1.00 87.00 279 ARG A CA 1
ATOM 2139 C C . ARG A 1 279 ? -3.413 14.170 1.026 1.00 87.00 279 ARG A C 1
ATOM 2141 O O . ARG A 1 279 ? -2.778 13.238 0.538 1.00 87.00 279 ARG A O 1
ATOM 2148 N N . LYS A 1 280 ? -2.969 15.432 0.983 1.00 88.12 280 LYS A N 1
ATOM 2149 C CA . LYS A 1 280 ? -1.660 15.795 0.407 1.00 88.12 280 LYS A CA 1
ATOM 2150 C C . LYS A 1 280 ? -0.501 15.163 1.173 1.00 88.12 280 LYS A C 1
ATOM 2152 O O . LYS A 1 280 ? 0.405 14.616 0.551 1.00 88.12 280 LYS A O 1
ATOM 2157 N N . GLU A 1 281 ? -0.541 15.203 2.502 1.00 82.50 281 GLU A N 1
ATOM 2158 C CA . GLU A 1 281 ? 0.499 14.598 3.339 1.00 82.50 281 GLU A CA 1
ATOM 2159 C C . GLU A 1 281 ? 0.552 13.080 3.202 1.00 82.50 281 GLU A C 1
ATOM 2161 O O . GLU A 1 281 ? 1.640 12.523 3.073 1.00 82.50 281 GLU A O 1
ATOM 2166 N N . ALA A 1 282 ? -0.602 12.415 3.146 1.00 82.56 282 ALA A N 1
ATOM 2167 C CA . ALA A 1 282 ? -0.652 10.976 2.922 1.00 82.56 282 ALA A CA 1
ATOM 2168 C C . ALA A 1 282 ? -0.070 10.572 1.559 1.00 82.56 282 ALA A C 1
ATOM 2170 O O . ALA A 1 282 ? 0.658 9.582 1.469 1.00 82.56 282 ALA A O 1
ATOM 2171 N N . PHE A 1 283 ? -0.313 11.373 0.516 1.00 93.00 283 PHE A N 1
ATOM 2172 C CA . PHE A 1 283 ? 0.285 11.141 -0.798 1.00 93.00 283 PHE A CA 1
ATOM 2173 C C . PHE A 1 283 ? 1.804 11.356 -0.783 1.00 93.00 283 PHE A C 1
ATOM 2175 O O . PHE A 1 283 ? 2.544 10.572 -1.373 1.00 93.00 283 PHE A O 1
ATOM 2182 N N . ARG A 1 284 ? 2.298 12.372 -0.063 1.00 88.31 284 ARG A N 1
ATOM 2183 C CA . ARG A 1 284 ? 3.744 12.592 0.136 1.00 88.31 284 ARG A CA 1
ATOM 2184 C C . ARG A 1 284 ? 4.404 11.441 0.910 1.00 88.31 284 ARG A C 1
ATOM 2186 O O . ARG A 1 284 ? 5.533 11.058 0.601 1.00 88.31 284 ARG A O 1
ATOM 2193 N N . ASP A 1 285 ? 3.706 10.841 1.873 1.00 80.12 285 ASP A N 1
ATOM 2194 C CA . ASP A 1 285 ? 4.184 9.629 2.559 1.00 80.12 285 ASP A CA 1
ATOM 2195 C C . ASP A 1 285 ? 4.270 8.433 1.599 1.00 80.12 285 ASP A C 1
ATOM 2197 O O . ASP A 1 285 ? 5.270 7.715 1.596 1.00 80.12 285 ASP A O 1
ATOM 2201 N N . ALA A 1 286 ? 3.282 8.262 0.717 1.00 85.19 286 ALA A N 1
ATOM 2202 C CA . ALA A 1 286 ? 3.330 7.243 -0.331 1.00 85.19 286 ALA A CA 1
ATOM 2203 C C . ALA A 1 286 ? 4.496 7.468 -1.311 1.00 85.19 286 ALA A C 1
ATOM 2205 O O . ALA A 1 286 ? 5.189 6.525 -1.688 1.00 85.19 286 ALA A O 1
ATOM 2206 N N . VAL A 1 287 ? 4.764 8.724 -1.677 1.00 89.00 287 VAL A N 1
ATOM 2207 C CA . VAL A 1 287 ? 5.928 9.117 -2.485 1.00 89.00 287 VAL A CA 1
ATOM 2208 C C . VAL A 1 287 ? 7.245 8.726 -1.803 1.00 89.00 287 VAL A C 1
ATOM 2210 O O . VAL A 1 287 ? 8.149 8.205 -2.459 1.00 89.00 287 VAL A O 1
ATOM 2213 N N . THR A 1 288 ? 7.341 8.901 -0.484 1.00 80.19 288 THR A N 1
ATOM 2214 C CA . THR A 1 288 ? 8.550 8.564 0.283 1.00 80.19 288 THR A CA 1
ATOM 2215 C C . THR A 1 288 ? 8.891 7.073 0.197 1.00 80.19 288 THR A C 1
ATOM 2217 O O . THR A 1 288 ? 10.069 6.719 0.136 1.00 80.19 288 THR A O 1
ATOM 2220 N N . ALA A 1 289 ? 7.891 6.184 0.136 1.00 76.94 289 ALA A N 1
ATOM 2221 C CA . ALA A 1 289 ? 8.122 4.745 -0.023 1.00 76.94 289 ALA A CA 1
ATOM 2222 C C . ALA A 1 289 ? 8.882 4.415 -1.322 1.00 76.94 289 ALA A C 1
ATOM 2224 O O . ALA A 1 289 ? 9.765 3.556 -1.331 1.00 76.94 289 ALA A O 1
ATOM 2225 N N . TRP A 1 290 ? 8.595 5.145 -2.402 1.00 84.00 290 TRP A N 1
ATOM 2226 C CA . TRP A 1 290 ? 9.288 5.001 -3.681 1.00 84.00 290 TRP A CA 1
ATOM 2227 C C . TRP A 1 290 ? 10.699 5.593 -3.656 1.00 84.00 290 TRP A C 1
ATOM 2229 O O . TRP A 1 290 ? 11.629 4.956 -4.154 1.00 84.00 290 TRP A O 1
ATOM 2239 N N . HIS A 1 291 ? 10.881 6.762 -3.030 1.00 79.44 291 HIS A N 1
ATOM 2240 C CA . HIS A 1 291 ? 12.195 7.414 -2.902 1.00 79.44 291 HIS A CA 1
ATOM 2241 C C . HIS A 1 291 ? 13.202 6.573 -2.113 1.00 79.44 291 HIS A C 1
ATOM 2243 O O . HIS A 1 291 ? 14.385 6.557 -2.439 1.00 79.44 291 HIS A O 1
ATOM 2249 N N . THR A 1 292 ? 12.753 5.899 -1.053 1.00 70.00 292 THR A N 1
ATOM 2250 C CA . THR A 1 292 ? 13.642 5.126 -0.169 1.00 70.00 292 THR A CA 1
ATOM 2251 C C . THR A 1 292 ? 13.997 3.752 -0.721 1.00 70.00 292 THR A C 1
ATOM 2253 O O . THR A 1 292 ? 15.012 3.186 -0.317 1.00 70.00 292 THR A O 1
ATOM 2256 N N . SER A 1 293 ? 13.189 3.232 -1.646 1.00 75.19 293 SER A N 1
ATOM 2257 C CA . SER A 1 293 ? 13.306 1.856 -2.139 1.00 75.19 293 SER A CA 1
ATOM 2258 C C . SER A 1 293 ? 13.842 1.759 -3.568 1.00 75.19 293 SER A C 1
ATOM 2260 O O . SER A 1 293 ? 14.086 0.659 -4.051 1.00 75.19 293 SER A O 1
ATOM 2262 N N . SER A 1 294 ? 14.000 2.879 -4.278 1.00 83.31 294 SER A N 1
ATOM 2263 C CA . SER A 1 294 ? 14.354 2.873 -5.701 1.00 83.31 294 SER A CA 1
ATOM 2264 C C . SER A 1 294 ? 15.133 4.119 -6.126 1.00 83.31 294 SER A C 1
ATOM 2266 O O . SER A 1 294 ? 15.370 5.025 -5.330 1.00 83.31 294 SER A O 1
ATOM 2268 N N . CYS A 1 295 ? 15.522 4.179 -7.402 1.00 87.12 295 CYS A N 1
ATOM 2269 C CA . CYS A 1 295 ? 16.083 5.384 -8.016 1.00 87.12 295 CYS A CA 1
ATOM 2270 C C . CYS A 1 295 ? 15.012 6.378 -8.512 1.00 87.12 295 CYS A C 1
ATOM 2272 O O . CYS A 1 295 ? 15.340 7.367 -9.172 1.00 87.12 295 CYS A O 1
ATOM 2274 N N . ILE A 1 296 ? 13.729 6.130 -8.232 1.00 95.38 296 ILE A N 1
ATOM 2275 C CA . ILE A 1 296 ? 12.621 6.990 -8.651 1.00 95.38 296 ILE A CA 1
ATOM 2276 C C . ILE A 1 296 ? 12.501 8.186 -7.710 1.00 95.38 296 ILE A C 1
ATOM 2278 O O . ILE A 1 296 ? 12.422 8.044 -6.492 1.00 95.38 296 ILE A O 1
ATOM 2282 N N . VAL A 1 297 ? 12.400 9.375 -8.293 1.00 94.31 297 VAL A N 1
ATOM 2283 C CA . VAL A 1 297 ? 12.180 10.636 -7.591 1.00 94.31 297 VAL A CA 1
ATOM 2284 C C . VAL A 1 297 ? 10.885 11.251 -8.096 1.00 94.31 297 VAL A C 1
ATOM 2286 O O . VAL A 1 297 ? 10.862 11.891 -9.147 1.00 94.31 297 VAL A O 1
ATOM 2289 N N . LEU A 1 298 ? 9.807 11.099 -7.329 1.00 95.06 298 LEU A N 1
ATOM 2290 C CA . LEU A 1 298 ? 8.609 11.913 -7.523 1.00 95.06 298 LEU A CA 1
ATOM 2291 C C . LEU A 1 298 ? 8.808 13.299 -6.900 1.00 95.06 298 LEU A C 1
ATOM 2293 O O . LEU A 1 298 ? 9.068 13.395 -5.703 1.00 95.06 298 LEU A O 1
ATOM 2297 N N . LYS A 1 299 ? 8.697 14.351 -7.709 1.00 94.50 299 LYS A N 1
ATOM 2298 C CA . LYS A 1 299 ? 8.915 15.745 -7.312 1.00 94.50 299 LYS A CA 1
ATOM 2299 C C . LYS A 1 299 ? 7.632 16.556 -7.476 1.00 94.50 299 LYS A C 1
ATOM 2301 O O . LYS A 1 299 ? 7.051 16.570 -8.562 1.00 94.50 299 LYS A O 1
ATOM 2306 N N . GLU A 1 300 ? 7.210 17.239 -6.418 1.00 95.12 300 GLU A N 1
ATOM 2307 C CA . GLU A 1 300 ? 6.049 18.123 -6.445 1.00 95.12 300 GLU A CA 1
ATOM 2308 C C . GLU A 1 300 ? 6.394 19.451 -7.130 1.00 95.12 300 GLU A C 1
ATOM 2310 O O . GLU A 1 300 ? 7.209 20.226 -6.629 1.00 95.12 300 GLU A O 1
ATOM 2315 N N . GLU A 1 301 ? 5.762 19.740 -8.267 1.00 91.81 301 GLU A N 1
ATOM 2316 C CA . GLU A 1 301 ? 5.989 20.969 -9.029 1.00 91.81 301 GLU A CA 1
ATOM 2317 C C . GLU A 1 301 ? 4.680 21.537 -9.590 1.00 91.81 301 GLU A C 1
ATOM 2319 O O . GLU A 1 301 ? 4.054 20.950 -10.471 1.00 91.81 301 GLU A O 1
ATOM 2324 N N . ASP A 1 302 ? 4.300 22.720 -9.107 1.00 88.94 302 ASP A N 1
ATOM 2325 C CA . ASP A 1 302 ? 3.196 23.544 -9.606 1.00 88.94 302 ASP A CA 1
ATOM 2326 C C . ASP A 1 302 ? 3.695 24.983 -9.912 1.00 88.94 302 ASP A C 1
ATOM 2328 O O . ASP A 1 302 ? 4.121 25.701 -9.000 1.00 88.94 302 ASP A O 1
ATOM 2332 N N . PRO A 1 303 ? 3.685 25.432 -11.181 1.00 89.38 303 PRO A N 1
ATOM 2333 C CA . PRO A 1 303 ? 3.224 24.686 -12.348 1.00 89.38 303 PRO A CA 1
ATOM 2334 C C . PRO A 1 303 ? 4.189 23.561 -12.740 1.00 89.38 303 PRO A C 1
ATOM 2336 O O . PRO A 1 303 ? 5.404 23.675 -12.575 1.00 89.38 303 PRO A O 1
ATOM 2339 N N . ALA A 1 304 ? 3.635 22.503 -13.337 1.00 90.44 304 ALA A N 1
ATOM 2340 C CA . ALA A 1 304 ? 4.404 21.418 -13.939 1.00 90.44 304 ALA A CA 1
ATOM 2341 C C . ALA A 1 304 ? 5.398 21.963 -14.988 1.00 90.44 304 ALA A C 1
ATOM 2343 O O . ALA A 1 304 ? 4.958 22.660 -15.913 1.00 90.44 304 ALA A O 1
ATOM 2344 N N . PRO A 1 305 ? 6.705 21.635 -14.921 1.00 91.50 305 PRO A N 1
ATOM 2345 C CA . PRO A 1 305 ? 7.676 22.117 -15.907 1.00 91.50 305 PRO A CA 1
ATOM 2346 C C . PRO A 1 305 ? 7.416 21.576 -17.314 1.00 91.50 305 PRO A C 1
ATOM 2348 O O . PRO A 1 305 ? 7.608 22.291 -18.297 1.00 91.50 305 PRO A O 1
ATOM 2351 N N . ASP A 1 306 ? 6.954 20.326 -17.404 1.00 93.75 306 ASP A N 1
ATOM 2352 C CA . ASP A 1 306 ? 6.501 19.691 -18.639 1.00 93.75 306 ASP A CA 1
ATOM 2353 C C . ASP A 1 306 ? 5.100 19.085 -18.445 1.00 93.75 306 ASP A C 1
ATOM 2355 O O . ASP A 1 306 ? 4.969 17.931 -18.040 1.00 93.75 306 ASP A O 1
ATOM 2359 N N . PRO A 1 307 ? 4.028 19.827 -18.773 1.00 92.19 307 PRO A N 1
ATOM 2360 C CA . PRO A 1 307 ? 2.657 19.331 -18.651 1.00 92.19 307 PRO A CA 1
ATOM 2361 C C . PRO A 1 307 ? 2.339 18.101 -19.520 1.00 92.19 307 PRO A C 1
ATOM 2363 O O . PRO A 1 307 ? 1.327 17.438 -19.288 1.00 92.19 307 PRO A O 1
ATOM 2366 N N . SER A 1 308 ? 3.158 17.794 -20.536 1.00 93.25 308 SER A N 1
ATOM 2367 C CA . SER A 1 308 ? 2.961 16.615 -21.391 1.00 93.25 308 SER A CA 1
ATOM 2368 C C . SER A 1 308 ? 3.504 15.319 -20.779 1.00 93.25 308 SER A C 1
ATOM 2370 O O . SER A 1 308 ? 3.098 14.234 -21.196 1.00 93.25 308 SER A O 1
ATOM 2372 N N . HIS A 1 309 ? 4.341 15.429 -19.742 1.00 94.56 309 HIS A N 1
ATOM 2373 C CA . HIS A 1 309 ? 4.921 14.317 -18.994 1.00 94.56 309 HIS A CA 1
ATOM 2374 C C . HIS A 1 309 ? 4.846 14.626 -17.493 1.00 94.56 309 HIS A C 1
ATOM 2376 O O . HIS A 1 309 ? 5.827 15.020 -16.861 1.00 94.56 309 HIS A O 1
ATOM 2382 N N . HIS A 1 310 ? 3.645 14.482 -16.932 1.00 96.44 310 HIS A N 1
ATOM 2383 C CA . HIS A 1 310 ? 3.332 14.907 -15.570 1.00 96.44 310 HIS A CA 1
ATOM 2384 C C . HIS A 1 310 ? 2.167 14.111 -14.974 1.00 96.44 310 HIS A C 1
ATOM 2386 O O . HIS A 1 310 ? 1.245 13.711 -15.694 1.00 96.44 310 HIS A O 1
ATOM 2392 N N . ILE A 1 311 ? 2.186 13.933 -13.652 1.00 98.06 311 ILE A N 1
ATOM 2393 C CA . ILE A 1 311 ? 1.098 13.320 -12.885 1.00 98.06 311 ILE A CA 1
ATOM 2394 C C . ILE A 1 311 ? 0.266 14.413 -12.205 1.00 98.06 311 ILE A C 1
ATOM 2396 O O . ILE A 1 311 ? 0.753 15.129 -11.335 1.00 98.06 311 ILE A O 1
ATOM 2400 N N . THR A 1 312 ? -1.021 14.511 -12.528 1.00 97.50 312 THR A N 1
ATOM 2401 C CA . THR A 1 312 ? -1.949 15.358 -11.761 1.00 97.50 312 THR A CA 1
ATOM 2402 C C . THR A 1 312 ? -2.683 14.529 -10.712 1.00 97.50 312 THR A C 1
ATOM 2404 O O . THR A 1 312 ? -3.377 13.568 -11.038 1.00 97.50 312 THR A O 1
ATOM 2407 N N . VAL A 1 313 ? -2.552 14.907 -9.444 1.00 97.81 313 VAL A N 1
ATOM 2408 C CA . VAL A 1 313 ? -3.172 14.225 -8.303 1.00 97.81 313 VAL A CA 1
ATOM 2409 C C . VAL A 1 313 ? -4.406 15.010 -7.874 1.00 97.81 313 VAL A C 1
ATOM 2411 O O . VAL A 1 313 ? -4.304 16.180 -7.505 1.00 97.81 313 VAL A O 1
ATOM 2414 N N . GLY A 1 314 ? -5.588 14.405 -7.948 1.00 95.75 314 GLY A N 1
ATOM 2415 C CA . GLY A 1 314 ? -6.855 15.125 -7.840 1.00 95.75 314 GLY A CA 1
ATOM 2416 C C . GLY A 1 314 ? -7.997 14.314 -7.234 1.00 95.75 314 GLY A C 1
ATOM 2417 O O . GLY A 1 314 ? -7.840 13.148 -6.892 1.00 95.75 314 GLY A O 1
ATOM 2418 N N . ILE A 1 315 ? -9.168 14.945 -7.123 1.00 93.19 315 ILE A N 1
ATOM 2419 C CA . ILE A 1 315 ? -10.438 14.272 -6.822 1.00 93.19 315 ILE A CA 1
ATOM 2420 C C . ILE A 1 315 ? -11.332 14.434 -8.053 1.00 93.19 315 ILE A C 1
ATOM 2422 O O . ILE A 1 315 ? -11.882 15.505 -8.305 1.00 93.19 315 ILE A O 1
ATOM 2426 N N . TYR A 1 316 ? -11.442 13.366 -8.831 1.00 89.19 316 TYR A N 1
ATOM 2427 C CA . TYR A 1 316 ? -12.242 13.259 -10.052 1.00 89.19 316 TYR A CA 1
ATOM 2428 C C . TYR A 1 316 ? -13.500 12.410 -9.832 1.00 89.19 316 TYR A C 1
ATOM 2430 O O . TYR A 1 316 ? -14.533 12.661 -10.451 1.00 89.19 316 TYR A O 1
ATOM 2438 N N . ASP A 1 317 ? -13.423 11.436 -8.925 1.00 84.62 317 ASP A N 1
ATOM 2439 C CA . ASP A 1 317 ? -14.524 10.571 -8.506 1.00 84.62 317 ASP A CA 1
ATOM 2440 C C . ASP A 1 317 ? -14.344 10.241 -7.019 1.00 84.62 317 ASP A C 1
ATOM 2442 O O . ASP A 1 317 ? -13.393 9.564 -6.637 1.00 84.62 317 ASP A O 1
ATOM 2446 N N . THR A 1 318 ? -15.246 10.719 -6.159 1.00 84.44 318 THR A N 1
ATOM 2447 C CA . THR A 1 318 ? -15.143 10.519 -4.703 1.00 84.44 318 THR A CA 1
ATOM 2448 C C . THR A 1 318 ? -15.317 9.059 -4.281 1.00 84.44 318 THR A C 1
ATOM 2450 O O . THR A 1 318 ? -15.030 8.727 -3.140 1.00 84.44 318 THR A O 1
ATOM 2453 N N . GLY A 1 319 ? -15.825 8.193 -5.164 1.00 79.00 319 GLY A N 1
ATOM 2454 C CA . GLY A 1 319 ? -16.111 6.790 -4.873 1.00 79.00 319 GLY A CA 1
ATOM 2455 C C . GLY A 1 319 ? -15.029 5.803 -5.306 1.00 79.00 319 GLY A C 1
ATOM 2456 O O . GLY A 1 319 ? -15.310 4.609 -5.285 1.00 79.00 319 GLY A O 1
ATOM 2457 N N . SER A 1 320 ? -13.844 6.260 -5.726 1.00 81.12 320 SER A N 1
ATOM 2458 C CA . SER A 1 320 ? -12.749 5.378 -6.167 1.00 81.12 320 SER A CA 1
ATOM 2459 C C . SER A 1 320 ? -11.360 5.932 -5.826 1.00 81.12 320 SER A C 1
ATOM 2461 O O . SER A 1 320 ? -11.208 7.133 -5.617 1.00 81.12 320 SER A O 1
ATOM 2463 N N . CYS A 1 321 ? -10.348 5.067 -5.813 1.00 87.69 321 CYS A N 1
ATOM 2464 C CA . CYS A 1 321 ? -8.925 5.401 -5.874 1.00 87.69 321 CYS A CA 1
ATOM 2465 C C . CYS A 1 321 ? -8.398 4.726 -7.144 1.00 87.69 321 CYS A C 1
ATOM 2467 O O . CYS A 1 321 ? -8.684 3.548 -7.336 1.00 87.69 321 CYS A O 1
ATOM 2469 N N . TYR A 1 322 ? -7.811 5.476 -8.079 1.00 88.31 322 TYR A N 1
ATOM 2470 C CA . TYR A 1 322 ? -7.347 4.892 -9.346 1.00 88.31 322 TYR A CA 1
ATOM 2471 C C . TYR A 1 322 ? -6.362 5.799 -10.087 1.00 88.31 322 TYR A C 1
ATOM 2473 O O . TYR A 1 322 ? -6.363 7.024 -9.923 1.00 88.31 322 TYR A O 1
ATOM 2481 N N . LEU A 1 323 ? -5.620 5.205 -11.017 1.00 91.38 323 LEU A N 1
ATOM 2482 C CA . LEU A 1 323 ? -4.820 5.885 -12.024 1.00 91.38 323 LEU A CA 1
ATOM 2483 C C . LEU A 1 323 ? -5.504 5.896 -13.398 1.00 91.38 323 LEU A C 1
ATOM 2485 O O . LEU A 1 323 ? -6.011 4.886 -13.881 1.00 91.38 323 LEU A O 1
ATOM 2489 N N . SER A 1 324 ? -5.413 7.026 -14.097 1.00 88.25 324 SER A N 1
ATOM 2490 C CA . SER A 1 324 ? -5.544 7.093 -15.554 1.00 88.25 324 SER A CA 1
ATOM 2491 C C . SER A 1 324 ? -4.210 7.453 -16.208 1.00 88.25 324 SER A C 1
ATOM 2493 O O . SER A 1 324 ? -3.542 8.396 -15.787 1.00 88.25 324 SER A O 1
ATOM 2495 N N . GLY A 1 325 ? -3.836 6.729 -17.266 1.00 86.00 325 GLY A N 1
ATOM 2496 C CA . GLY A 1 325 ? -2.631 6.993 -18.052 1.00 86.00 325 GLY A CA 1
ATOM 2497 C C . GLY A 1 325 ? -1.350 6.417 -17.445 1.00 86.00 325 GLY A C 1
ATOM 2498 O O . GLY A 1 325 ? -0.526 7.156 -16.925 1.00 86.00 325 GLY A O 1
ATOM 2499 N N . MET A 1 326 ? -1.158 5.105 -17.569 1.00 89.94 326 MET A N 1
ATOM 2500 C CA . MET A 1 326 ? 0.011 4.366 -17.073 1.00 89.94 326 MET A CA 1
ATOM 2501 C C . MET A 1 326 ? 1.316 4.657 -17.842 1.00 89.94 326 MET A C 1
ATOM 2503 O O . MET A 1 326 ? 1.362 4.549 -19.076 1.00 89.94 326 MET A O 1
ATOM 2507 N N . GLY A 1 327 ? 2.402 4.918 -17.107 1.00 90.31 327 GLY A N 1
ATOM 2508 C CA . GLY A 1 327 ? 3.742 5.160 -17.649 1.00 90.31 327 GLY A CA 1
ATOM 2509 C C . GLY A 1 327 ? 3.902 6.524 -18.328 1.00 90.31 327 GLY A C 1
ATOM 2510 O O . GLY A 1 327 ? 3.028 7.391 -18.251 1.00 90.31 327 GLY A O 1
ATOM 2511 N N . TRP A 1 328 ? 5.019 6.699 -19.035 1.00 92.94 328 TRP A N 1
ATOM 2512 C CA . TRP A 1 328 ? 5.456 7.968 -19.631 1.00 92.94 328 TRP A CA 1
ATOM 2513 C C . TRP A 1 328 ? 4.348 8.751 -20.350 1.00 92.94 328 TRP A C 1
ATOM 2515 O O . TRP A 1 328 ? 3.651 8.201 -21.200 1.00 92.94 328 TRP A O 1
ATOM 2525 N N . GLY A 1 329 ? 4.190 10.039 -20.045 1.00 92.69 329 GLY A N 1
ATOM 2526 C CA . GLY A 1 329 ? 3.150 10.903 -20.616 1.00 92.69 329 GLY A CA 1
ATOM 2527 C C . GLY A 1 329 ? 2.342 11.600 -19.529 1.00 92.69 329 GLY A C 1
ATOM 2528 O O . GLY A 1 329 ? 2.803 11.759 -18.403 1.00 92.69 329 GLY A O 1
ATOM 2529 N N . THR A 1 330 ? 1.119 12.007 -19.857 1.00 93.69 330 THR A N 1
ATOM 2530 C CA . THR A 1 330 ? 0.195 12.566 -18.867 1.00 93.69 330 THR A CA 1
ATOM 2531 C C . THR A 1 330 ? -0.522 11.452 -18.109 1.00 93.69 330 THR A C 1
ATOM 2533 O O . THR A 1 330 ? -1.068 10.515 -18.711 1.00 93.69 330 THR A O 1
ATOM 2536 N N . SER A 1 331 ? -0.551 11.589 -16.789 1.00 93.81 331 SER A N 1
ATOM 2537 C CA . SER A 1 331 ? -1.257 10.692 -15.880 1.00 93.81 331 SER A CA 1
ATOM 2538 C C . SER A 1 331 ? -2.140 11.487 -14.924 1.00 93.81 331 SER A C 1
ATOM 2540 O O . SER A 1 331 ? -1.877 12.653 -14.622 1.00 93.81 331 SER A O 1
ATOM 2542 N N . SER A 1 332 ? -3.193 10.859 -14.416 1.00 94.69 332 SER A N 1
ATOM 2543 C CA . SER A 1 332 ? -4.028 11.434 -13.364 1.00 94.69 332 SER A CA 1
ATOM 2544 C C . SER A 1 332 ? -4.305 10.397 -12.290 1.00 94.69 332 SER A C 1
ATOM 2546 O O . SER A 1 332 ? -4.847 9.339 -12.599 1.00 94.69 332 SER A O 1
ATOM 2548 N N . ILE A 1 333 ? -3.946 10.707 -11.046 1.00 95.81 333 ILE A N 1
ATOM 2549 C CA . ILE A 1 333 ? -4.271 9.885 -9.878 1.00 95.81 333 ILE A CA 1
ATOM 2550 C C . ILE A 1 333 ? -5.503 10.491 -9.213 1.00 95.81 333 ILE A C 1
ATOM 2552 O O . ILE A 1 333 ? -5.490 11.651 -8.793 1.00 95.81 333 ILE A O 1
ATOM 2556 N N . ASN A 1 334 ? -6.575 9.711 -9.136 1.00 93.62 334 ASN A N 1
ATOM 2557 C CA . ASN A 1 334 ? -7.774 10.047 -8.393 1.00 93.62 33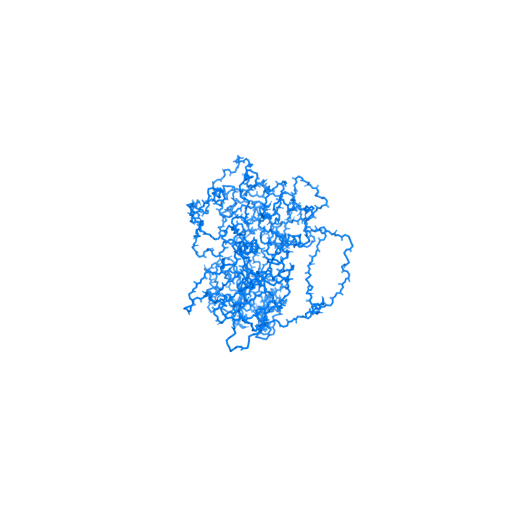4 ASN A CA 1
ATOM 2558 C C . ASN A 1 334 ? -7.646 9.556 -6.950 1.00 93.62 334 ASN A C 1
ATOM 2560 O O . ASN A 1 334 ? -7.546 8.356 -6.721 1.00 93.62 334 ASN A O 1
ATOM 2564 N N . LEU A 1 335 ? -7.719 10.478 -5.992 1.00 92.19 335 LEU A N 1
ATOM 2565 C CA . LEU A 1 335 ? -7.612 10.191 -4.563 1.00 92.19 335 LEU A CA 1
ATOM 2566 C C . LEU A 1 335 ? -8.964 10.052 -3.843 1.00 92.19 335 LEU A C 1
ATOM 2568 O O . LEU A 1 335 ? -9.030 10.281 -2.638 1.00 92.19 335 LEU A O 1
ATOM 2572 N N . GLY A 1 336 ? -10.051 9.775 -4.573 1.00 87.62 336 GLY A N 1
ATOM 2573 C CA . GLY A 1 336 ? -11.442 9.852 -4.106 1.00 87.62 336 GLY A CA 1
ATOM 2574 C C . GLY A 1 336 ? -11.646 9.534 -2.626 1.00 87.62 336 GLY A C 1
ATOM 2575 O O . GLY A 1 336 ? -11.717 10.465 -1.821 1.00 87.62 336 GLY A O 1
ATOM 2576 N N . TRP A 1 337 ? -11.714 8.253 -2.262 1.00 83.06 337 TRP A N 1
ATOM 2577 C CA . TRP A 1 337 ? -11.789 7.830 -0.856 1.00 83.06 337 TRP A CA 1
ATOM 2578 C C . TRP A 1 337 ? -10.411 7.610 -0.216 1.00 83.06 337 TRP A C 1
ATOM 2580 O O . TRP A 1 337 ? -10.308 7.726 0.998 1.00 83.06 337 TRP A O 1
ATOM 2590 N N . CYS A 1 338 ? -9.341 7.385 -0.994 1.00 86.88 338 CYS A N 1
ATOM 2591 C CA . CYS A 1 338 ? -7.986 7.248 -0.456 1.00 86.88 338 CYS A CA 1
ATOM 2592 C C . CYS A 1 338 ? -7.449 8.622 -0.025 1.00 86.88 338 CYS A C 1
ATOM 2594 O O . CYS A 1 338 ? -6.834 9.360 -0.795 1.00 86.88 338 CYS A O 1
ATOM 2596 N N . ASN A 1 339 ? -7.762 9.014 1.208 1.00 85.38 339 ASN A N 1
ATOM 2597 C CA . ASN A 1 339 ? -7.732 10.412 1.637 1.00 85.38 339 ASN A CA 1
ATOM 2598 C C . ASN A 1 339 ? -6.861 10.707 2.862 1.00 85.38 339 ASN A C 1
ATOM 2600 O O . ASN A 1 339 ? -6.789 11.858 3.290 1.00 85.38 339 ASN A O 1
ATOM 2604 N N . ASP A 1 340 ? -6.175 9.702 3.400 1.00 77.12 340 ASP A N 1
ATOM 2605 C CA . ASP A 1 340 ? -5.353 9.821 4.603 1.00 77.12 340 ASP A CA 1
ATOM 2606 C C . ASP A 1 340 ? -4.339 8.665 4.735 1.00 77.12 340 ASP A C 1
ATOM 2608 O O . ASP A 1 340 ? -4.177 7.859 3.817 1.00 77.12 340 ASP A O 1
ATOM 2612 N N . LEU A 1 341 ? -3.640 8.584 5.879 1.00 72.38 341 LEU A N 1
ATOM 2613 C CA . LEU A 1 341 ? -2.606 7.566 6.103 1.00 72.38 341 LEU A CA 1
ATOM 2614 C C . LEU A 1 341 ? -3.135 6.138 6.252 1.00 72.38 341 LEU A C 1
ATOM 2616 O O . LEU A 1 341 ? -2.339 5.198 6.252 1.00 72.38 341 LEU A O 1
ATOM 2620 N N . GLN A 1 342 ? -4.441 5.923 6.421 1.00 72.81 342 GLN A N 1
ATOM 2621 C CA . GLN A 1 342 ? -5.007 4.576 6.307 1.00 72.81 342 GLN A CA 1
ATOM 2622 C C . GLN A 1 342 ? -4.891 4.049 4.884 1.00 72.81 342 GLN A C 1
ATOM 2624 O O . GLN A 1 342 ? -4.719 2.850 4.681 1.00 72.81 342 GLN A O 1
ATOM 2629 N N . HIS A 1 343 ? -4.857 4.965 3.924 1.00 84.25 343 HIS A N 1
ATOM 2630 C CA . HIS A 1 343 ? -4.874 4.679 2.505 1.00 84.25 343 HIS A CA 1
ATOM 2631 C C . HIS A 1 343 ? -3.518 4.919 1.830 1.00 84.25 343 HIS A C 1
ATOM 2633 O O . HIS A 1 343 ? -3.433 4.897 0.602 1.00 84.25 343 HIS A O 1
ATOM 2639 N N . THR A 1 344 ? -2.436 5.118 2.599 1.00 83.38 344 THR A N 1
ATOM 2640 C CA . THR A 1 344 ? -1.081 5.289 2.044 1.00 83.38 344 THR A CA 1
ATOM 2641 C C . THR A 1 344 ? -0.692 4.114 1.149 1.00 83.38 344 THR A C 1
ATOM 2643 O O . THR A 1 344 ? -0.137 4.341 0.080 1.00 83.38 344 THR A O 1
ATOM 2646 N N . GLY A 1 345 ? -1.037 2.872 1.507 1.00 82.69 345 GLY A N 1
ATOM 2647 C CA . GLY A 1 345 ? -0.789 1.713 0.643 1.00 82.69 345 GLY A CA 1
ATOM 2648 C C . GLY A 1 345 ? -1.517 1.780 -0.700 1.00 82.69 345 GLY A C 1
ATOM 2649 O O . GLY A 1 345 ? -0.937 1.445 -1.728 1.00 82.69 345 GLY A O 1
ATOM 2650 N N . ASN A 1 346 ? -2.755 2.278 -0.724 1.00 87.75 346 ASN A N 1
ATOM 2651 C CA . ASN A 1 346 ? -3.491 2.513 -1.969 1.00 87.75 346 ASN A CA 1
ATOM 2652 C C . ASN A 1 346 ? -2.826 3.612 -2.804 1.00 87.75 346 ASN A C 1
ATOM 2654 O O . ASN A 1 346 ? -2.665 3.467 -4.007 1.00 87.75 346 ASN A O 1
ATOM 2658 N N . MET A 1 347 ? -2.341 4.680 -2.173 1.00 93.75 347 MET A N 1
ATOM 2659 C CA . MET A 1 347 ? -1.585 5.715 -2.882 1.00 93.75 347 MET A CA 1
ATOM 2660 C C . MET A 1 347 ? -0.251 5.180 -3.433 1.00 93.75 347 MET A C 1
ATOM 2662 O O . MET A 1 347 ? 0.125 5.537 -4.547 1.00 93.75 347 MET A O 1
ATOM 2666 N N . ILE A 1 348 ? 0.445 4.294 -2.704 1.00 90.81 348 ILE A N 1
ATOM 2667 C CA . ILE A 1 348 ? 1.654 3.608 -3.193 1.00 90.81 348 ILE A CA 1
ATOM 2668 C C . ILE A 1 348 ? 1.314 2.754 -4.421 1.00 90.81 348 ILE A C 1
ATOM 2670 O O . ILE A 1 348 ? 2.042 2.832 -5.410 1.00 90.81 348 ILE A O 1
ATOM 2674 N N . HIS A 1 349 ? 0.206 2.007 -4.379 1.00 94.25 349 HIS A N 1
ATOM 2675 C CA . HIS A 1 349 ? -0.314 1.213 -5.498 1.00 94.25 349 HIS A CA 1
ATOM 2676 C C . HIS A 1 349 ? -0.572 2.077 -6.742 1.00 94.25 349 HIS A C 1
ATOM 2678 O O . HIS A 1 349 ? -0.062 1.776 -7.822 1.00 94.25 349 HIS A O 1
ATOM 2684 N N . GLU A 1 350 ? -1.282 3.201 -6.600 1.00 96.19 350 GLU A N 1
ATOM 2685 C CA . GLU A 1 350 ? -1.559 4.094 -7.734 1.00 96.19 350 GLU A CA 1
ATOM 2686 C C . GLU A 1 350 ? -0.297 4.741 -8.308 1.00 96.19 350 GLU A C 1
ATOM 2688 O O . GLU A 1 350 ? -0.177 4.921 -9.525 1.00 96.19 350 GLU A O 1
ATOM 2693 N N . ILE A 1 351 ? 0.680 5.063 -7.455 1.00 97.94 351 ILE A N 1
ATOM 2694 C CA . ILE A 1 351 ? 1.994 5.510 -7.921 1.00 97.94 351 ILE A CA 1
ATOM 2695 C C . ILE A 1 351 ? 2.706 4.370 -8.668 1.00 97.94 351 ILE A C 1
ATOM 2697 O O . ILE A 1 351 ? 3.271 4.620 -9.730 1.00 97.94 351 ILE A O 1
ATOM 2701 N N . GLY A 1 352 ? 2.628 3.123 -8.195 1.00 97.44 352 GLY A N 1
ATOM 2702 C CA . GLY A 1 352 ? 3.153 1.946 -8.899 1.00 97.44 352 GLY A CA 1
ATOM 2703 C C . GLY A 1 352 ? 2.560 1.800 -10.301 1.00 97.44 352 GLY A C 1
ATOM 2704 O O . GLY A 1 352 ? 3.294 1.665 -11.285 1.00 97.44 352 GLY A O 1
ATOM 2705 N N . HIS A 1 353 ? 1.241 1.959 -10.437 1.00 96.12 353 HIS A N 1
ATOM 2706 C CA . HIS A 1 353 ? 0.608 2.066 -11.748 1.00 96.12 353 HIS A CA 1
ATOM 2707 C C . HIS A 1 353 ? 1.182 3.245 -12.555 1.00 96.12 353 HIS A C 1
ATOM 2709 O O . HIS A 1 353 ? 1.501 3.081 -13.730 1.00 96.12 353 HIS A O 1
ATOM 2715 N N . ALA A 1 354 ? 1.376 4.434 -11.972 1.00 96.25 354 ALA A N 1
ATOM 2716 C CA . ALA A 1 354 ? 1.899 5.593 -12.709 1.00 96.25 354 ALA A CA 1
ATOM 2717 C C . ALA A 1 354 ? 3.320 5.348 -13.242 1.00 96.25 354 ALA A C 1
ATOM 2719 O O . ALA A 1 354 ? 3.699 5.861 -14.300 1.00 96.25 354 ALA A O 1
ATOM 2720 N N . LEU A 1 355 ? 4.081 4.514 -12.536 1.00 97.06 355 LEU A N 1
ATOM 2721 C CA . LEU A 1 355 ? 5.430 4.083 -12.881 1.00 97.06 355 LEU A CA 1
ATOM 2722 C C . LEU A 1 355 ? 5.467 2.893 -13.853 1.00 97.06 355 LEU A C 1
ATOM 2724 O O . LEU A 1 355 ? 6.534 2.589 -14.388 1.00 97.06 355 LEU A O 1
ATOM 2728 N N . GLY A 1 356 ? 4.321 2.284 -14.164 1.00 94.25 356 GLY A N 1
ATOM 2729 C CA . GLY A 1 356 ? 4.204 1.224 -15.164 1.00 94.25 356 GLY A CA 1
ATOM 2730 C C . GLY A 1 356 ? 4.087 -0.187 -14.594 1.00 94.25 356 GLY A C 1
ATOM 2731 O O . GLY A 1 356 ? 4.460 -1.129 -15.281 1.00 94.25 356 GLY A O 1
ATOM 2732 N N . MET A 1 357 ? 3.579 -0.372 -13.379 1.00 95.19 357 MET A N 1
ATOM 2733 C CA . MET A 1 357 ? 3.276 -1.704 -12.842 1.00 95.19 357 MET A CA 1
ATOM 2734 C C . MET A 1 357 ? 1.830 -2.105 -13.177 1.00 95.19 357 MET A C 1
ATOM 2736 O O . MET A 1 357 ? 0.911 -1.318 -12.960 1.00 95.19 357 MET A O 1
ATOM 2740 N N . ASN A 1 358 ? 1.606 -3.312 -13.716 1.00 92.94 358 ASN A N 1
ATOM 2741 C CA . ASN A 1 358 ? 0.254 -3.892 -13.812 1.00 92.94 358 ASN A CA 1
ATOM 2742 C C . ASN A 1 358 ? -0.101 -4.544 -12.475 1.00 92.94 358 ASN A C 1
ATOM 2744 O O . ASN A 1 358 ? 0.740 -4.631 -11.585 1.00 92.94 358 ASN A O 1
ATOM 2748 N N . HIS A 1 359 ? -1.311 -5.081 -12.361 1.00 94.44 359 HIS A N 1
ATOM 2749 C CA . HIS A 1 359 ? -1.575 -6.017 -11.275 1.00 94.44 359 HIS A CA 1
ATOM 2750 C C . HIS A 1 359 ? -0.834 -7.334 -11.433 1.00 94.44 359 HIS A C 1
ATOM 2752 O O . HIS A 1 359 ? -0.784 -7.898 -12.530 1.00 94.44 359 HIS A O 1
ATOM 2758 N N . GLU A 1 360 ? -0.382 -7.873 -10.305 1.00 95.56 360 GLU A N 1
ATOM 2759 C CA . GLU A 1 360 ? 0.377 -9.123 -10.251 1.00 95.56 360 GLU A CA 1
ATOM 2760 C C . GLU A 1 360 ? -0.450 -10.317 -10.759 1.00 95.56 360 GLU A C 1
ATOM 2762 O O . GLU A 1 360 ? 0.040 -11.131 -11.542 1.00 95.56 360 GLU A O 1
ATOM 2767 N N . GLN A 1 361 ? -1.759 -10.370 -10.455 1.00 93.94 361 GLN A N 1
ATOM 2768 C CA . GLN A 1 361 ? -2.623 -11.464 -10.928 1.00 93.94 361 GLN A CA 1
ATOM 2769 C C . GLN A 1 361 ? -2.836 -11.495 -12.450 1.00 93.94 361 GLN A C 1
ATOM 2771 O O . GLN A 1 361 ? -3.429 -12.444 -12.962 1.00 93.94 361 GLN A O 1
ATOM 2776 N N . LYS A 1 362 ? -2.397 -10.461 -13.179 1.00 93.94 362 LYS A N 1
ATOM 2777 C CA . LYS A 1 362 ? -2.494 -10.389 -14.644 1.00 93.94 362 LYS A CA 1
ATOM 2778 C C . LYS A 1 362 ? -1.238 -10.903 -15.345 1.00 93.94 362 LYS A C 1
ATOM 2780 O O . LYS A 1 362 ? -1.185 -10.867 -16.577 1.00 93.94 362 LYS A O 1
ATOM 2785 N N . ARG A 1 363 ? -0.236 -11.392 -14.610 1.00 95.44 363 ARG A N 1
ATOM 2786 C CA . ARG A 1 363 ? 0.919 -12.060 -15.215 1.00 95.44 363 ARG A CA 1
ATOM 2787 C C . ARG A 1 363 ? 0.507 -13.327 -15.967 1.00 95.44 363 ARG A C 1
ATOM 2789 O O . ARG A 1 363 ? -0.475 -13.996 -15.640 1.00 95.44 363 ARG A O 1
ATOM 2796 N N . SER A 1 364 ? 1.286 -13.672 -16.986 1.00 94.44 364 SER A N 1
ATOM 2797 C CA . SER A 1 364 ? 1.018 -14.822 -17.861 1.00 94.44 364 SER A CA 1
ATOM 2798 C C . SER A 1 364 ? 1.139 -16.176 -17.150 1.00 94.44 364 SER A C 1
ATOM 2800 O O . SER A 1 364 ? 0.460 -17.129 -17.532 1.00 94.44 364 SER A O 1
ATOM 2802 N N . ASP A 1 365 ? 1.961 -16.244 -16.103 1.00 96.75 365 ASP A N 1
ATOM 2803 C CA . ASP A 1 365 ? 2.180 -17.392 -15.215 1.00 96.75 365 ASP A CA 1
ATOM 2804 C C . ASP A 1 365 ? 1.216 -17.433 -14.013 1.00 96.75 365 ASP A C 1
ATOM 2806 O O . ASP A 1 365 ? 1.200 -18.408 -13.264 1.00 96.75 365 ASP A O 1
ATOM 2810 N N . ALA A 1 366 ? 0.377 -16.408 -13.817 1.00 96.62 366 ALA A N 1
ATOM 2811 C CA . ALA A 1 366 ? -0.510 -16.332 -12.658 1.00 96.62 366 ALA A CA 1
ATOM 2812 C C . ALA A 1 366 ? -1.516 -17.491 -12.652 1.00 96.62 366 ALA A C 1
ATOM 2814 O O . ALA A 1 366 ? -1.603 -18.252 -11.699 1.00 96.62 366 ALA A O 1
ATOM 2815 N N . GLN A 1 367 ? -2.263 -17.674 -13.738 1.00 95.31 367 GLN A N 1
ATOM 2816 C CA . GLN A 1 367 ? -3.382 -18.628 -13.805 1.00 95.31 367 GLN A CA 1
ATOM 2817 C C . GLN A 1 367 ? -3.108 -19.874 -14.662 1.00 95.31 367 GLN A C 1
ATOM 2819 O O . GLN A 1 367 ? -3.966 -20.753 -14.776 1.00 95.31 367 GLN A O 1
ATOM 2824 N N . ALA A 1 368 ? -1.953 -19.939 -15.325 1.00 94.81 368 ALA A N 1
ATOM 2825 C CA . ALA A 1 368 ? -1.572 -21.027 -16.220 1.00 94.81 368 ALA A CA 1
ATOM 2826 C C . ALA A 1 368 ? -0.061 -21.269 -16.155 1.00 94.81 368 ALA A C 1
ATOM 2828 O O . ALA A 1 368 ? 0.690 -20.371 -15.800 1.00 94.81 368 ALA A O 1
ATOM 2829 N N . VAL A 1 369 ? 0.381 -22.472 -16.539 1.00 96.38 369 VAL A N 1
ATOM 2830 C CA . VAL A 1 369 ? 1.816 -22.735 -16.714 1.00 96.38 369 VAL A CA 1
ATOM 2831 C C . VAL A 1 369 ? 2.331 -21.907 -17.892 1.00 96.38 369 VAL A C 1
ATOM 2833 O O . VAL A 1 369 ? 1.827 -22.052 -19.010 1.00 96.38 369 VAL A O 1
ATOM 2836 N N . TYR A 1 370 ? 3.362 -21.101 -17.667 1.00 94.44 370 TYR A N 1
ATOM 2837 C CA . TYR A 1 370 ? 4.019 -20.278 -18.675 1.00 94.44 370 TYR A CA 1
ATOM 2838 C C . TYR A 1 370 ? 5.518 -20.594 -18.691 1.00 94.44 370 TYR A C 1
ATOM 2840 O O . TYR A 1 370 ? 6.243 -20.285 -17.755 1.00 94.44 370 TYR A O 1
ATOM 2848 N N . HIS A 1 371 ? 5.980 -21.282 -19.745 1.00 94.62 371 HIS A N 1
ATOM 2849 C CA . HIS A 1 371 ? 7.386 -21.708 -19.921 1.00 94.62 371 HIS A CA 1
ATOM 2850 C C . HIS A 1 371 ? 8.008 -22.476 -18.736 1.00 94.62 371 HIS A C 1
ATOM 2852 O O . HIS A 1 371 ? 9.223 -22.496 -18.580 1.00 94.62 371 HIS A O 1
ATOM 2858 N N . GLY A 1 372 ? 7.186 -23.183 -17.958 1.00 94.25 372 GLY A N 1
ATOM 2859 C CA . GLY A 1 372 ? 7.625 -23.973 -16.799 1.00 94.25 372 GLY A CA 1
ATOM 2860 C C . GLY A 1 372 ? 7.318 -23.322 -15.452 1.00 94.25 372 GLY A C 1
ATOM 2861 O O . GLY A 1 372 ? 7.366 -24.021 -14.445 1.00 94.25 372 GLY A O 1
ATOM 2862 N N . GLU A 1 373 ? 6.920 -22.051 -15.460 1.00 95.62 373 GLU A N 1
ATOM 2863 C CA . GLU A 1 373 ? 6.547 -21.281 -14.276 1.00 95.62 373 GLU A CA 1
ATOM 2864 C C . GLU A 1 373 ? 5.032 -21.274 -14.060 1.00 95.62 373 GLU A C 1
ATOM 2866 O O . GLU A 1 373 ? 4.258 -21.403 -15.015 1.00 95.62 373 GLU A O 1
ATOM 2871 N N . GLY A 1 374 ? 4.602 -21.131 -12.806 1.00 94.62 374 GLY A N 1
ATOM 2872 C CA . GLY A 1 374 ? 3.190 -21.171 -12.422 1.00 94.62 374 GLY A CA 1
ATOM 2873 C C . GLY A 1 374 ? 2.515 -22.544 -12.631 1.00 94.62 374 GLY A C 1
ATOM 2874 O O . GLY A 1 374 ? 3.175 -23.554 -12.892 1.00 94.62 374 GLY A O 1
ATOM 2875 N N . PRO A 1 375 ? 1.175 -22.625 -12.527 1.00 97.12 375 PRO A N 1
ATOM 2876 C CA . PRO A 1 375 ? 0.272 -21.550 -12.134 1.00 97.12 375 PRO A CA 1
ATOM 2877 C C . PRO A 1 375 ? 0.424 -21.201 -10.651 1.00 97.12 375 PRO A C 1
ATOM 2879 O O . PRO A 1 375 ? 0.615 -22.081 -9.812 1.00 97.12 375 PRO A O 1
ATOM 2882 N N . HIS A 1 376 ? 0.240 -19.926 -10.336 1.00 96.31 376 HIS A N 1
ATOM 2883 C CA . HIS A 1 376 ? 0.266 -19.393 -8.970 1.00 96.31 376 HIS A CA 1
ATOM 2884 C C . HIS A 1 376 ? -1.137 -19.200 -8.382 1.00 96.31 376 HIS A C 1
ATOM 2886 O O . HIS A 1 376 ? -1.298 -19.096 -7.170 1.00 96.31 376 HIS A O 1
ATOM 2892 N N . LEU A 1 377 ? -2.173 -19.197 -9.222 1.00 97.06 377 LEU A N 1
ATOM 2893 C CA . LEU A 1 377 ? -3.569 -18.965 -8.873 1.00 97.06 377 LEU A CA 1
ATOM 2894 C C . LEU A 1 377 ? -4.484 -20.020 -9.507 1.00 97.06 377 LEU A C 1
ATOM 2896 O O . LEU A 1 377 ? -4.371 -20.369 -10.684 1.00 97.06 377 LEU A O 1
ATOM 2900 N N . THR A 1 378 ? -5.470 -20.475 -8.737 1.00 96.31 378 THR A N 1
ATOM 2901 C CA . THR A 1 378 ? -6.626 -21.227 -9.236 1.00 96.31 378 THR A CA 1
ATOM 2902 C C . THR A 1 378 ? -7.826 -20.297 -9.330 1.00 96.31 378 THR A C 1
ATOM 2904 O O . THR A 1 378 ? -8.395 -19.912 -8.312 1.00 96.31 378 THR A O 1
ATOM 2907 N N . MET A 1 379 ? -8.244 -19.956 -10.549 1.00 94.50 379 MET A N 1
ATOM 2908 C CA . MET A 1 379 ? -9.361 -19.035 -10.778 1.00 94.50 379 MET A CA 1
ATOM 2909 C C . MET A 1 379 ? -10.733 -19.712 -10.652 1.00 94.50 379 MET A C 1
ATOM 2911 O O . MET A 1 379 ? -11.008 -20.739 -11.275 1.00 94.50 379 MET A O 1
ATOM 2915 N N . PHE A 1 380 ? -11.654 -19.068 -9.934 1.00 95.12 380 PHE A N 1
ATOM 2916 C CA . PHE A 1 380 ? -13.062 -19.448 -9.816 1.00 95.12 380 PHE A CA 1
ATOM 2917 C C . PHE A 1 380 ? -13.936 -18.577 -10.719 1.00 95.12 380 PHE A C 1
ATOM 2919 O O . PHE A 1 380 ? -14.750 -17.784 -10.253 1.00 95.12 380 PHE A O 1
ATOM 2926 N N . TRP A 1 381 ? -13.793 -18.732 -12.036 1.00 92.50 381 TRP A N 1
ATOM 2927 C CA . TRP A 1 381 ? -14.450 -17.872 -13.033 1.00 92.50 381 TRP A CA 1
ATOM 2928 C C . TRP A 1 381 ? -15.970 -17.747 -12.891 1.00 92.50 381 TRP A C 1
ATOM 2930 O O . TRP A 1 381 ? -16.518 -16.689 -13.176 1.00 92.50 381 TRP A O 1
ATOM 2940 N N . ALA A 1 382 ? -16.658 -18.784 -12.404 1.00 94.50 382 ALA A N 1
ATOM 2941 C CA . ALA A 1 382 ? -18.098 -18.721 -12.134 1.00 94.50 382 ALA A CA 1
ATOM 2942 C C . ALA A 1 382 ? -18.469 -17.680 -11.058 1.00 94.50 382 ALA A C 1
ATOM 2944 O O . ALA A 1 382 ? -19.591 -17.177 -11.047 1.00 94.50 382 ALA A O 1
ATOM 2945 N N . ASN A 1 383 ? -17.524 -17.346 -10.177 1.00 91.94 383 ASN A N 1
ATOM 2946 C CA . ASN A 1 383 ? -17.683 -16.343 -9.134 1.00 91.94 383 ASN A CA 1
ATOM 2947 C C . ASN A 1 383 ? -17.233 -14.951 -9.592 1.00 91.94 383 ASN A C 1
ATOM 2949 O O . ASN A 1 383 ? -17.462 -13.997 -8.857 1.00 91.94 383 ASN A O 1
ATOM 2953 N N . VAL A 1 384 ? -16.598 -14.797 -10.758 1.00 87.88 384 VAL A N 1
ATOM 2954 C CA . VAL A 1 384 ? -16.149 -13.494 -11.271 1.00 87.88 384 VAL A CA 1
ATOM 2955 C C . VAL A 1 384 ? -17.289 -12.860 -12.076 1.00 87.88 384 VAL A C 1
ATOM 2957 O O . VAL A 1 384 ? -17.708 -13.430 -13.087 1.00 87.88 384 VAL A O 1
ATOM 2960 N N . PRO A 1 385 ? -17.828 -11.692 -11.673 1.00 86.50 385 PRO A N 1
ATOM 2961 C CA . PRO A 1 385 ? -18.846 -11.016 -12.469 1.00 86.50 385 PRO A CA 1
ATOM 2962 C C . PRO A 1 385 ? -18.304 -10.676 -13.861 1.00 86.50 385 PRO A C 1
ATOM 2964 O O . PRO A 1 385 ? -17.147 -10.288 -13.990 1.00 86.50 385 PRO A O 1
ATOM 2967 N N . ALA A 1 386 ? -19.144 -10.761 -14.895 1.00 85.19 386 ALA A N 1
ATOM 2968 C CA . ALA A 1 386 ? -18.711 -10.576 -16.285 1.00 85.19 386 ALA A CA 1
ATOM 2969 C C . ALA A 1 386 ? -17.953 -9.255 -16.525 1.00 85.19 386 ALA A C 1
ATOM 2971 O O . ALA A 1 386 ? -16.952 -9.258 -17.235 1.00 85.19 386 ALA A O 1
ATOM 2972 N N . SER A 1 387 ? -18.380 -8.169 -15.869 1.00 80.38 387 SER A N 1
ATOM 2973 C CA . SER A 1 387 ? -17.742 -6.843 -15.935 1.00 80.38 387 SER A CA 1
ATOM 2974 C C . SER A 1 387 ? -16.333 -6.783 -15.329 1.00 80.38 387 SER A C 1
ATOM 2976 O O . SER A 1 387 ? -15.599 -5.828 -15.526 1.00 80.38 387 SER A O 1
ATOM 2978 N N . TRP A 1 388 ? -15.970 -7.771 -14.513 1.00 82.50 388 TRP A N 1
ATOM 2979 C CA . TRP A 1 388 ? -14.684 -7.838 -13.821 1.00 82.50 388 TRP A CA 1
ATOM 2980 C C . TRP A 1 388 ? -13.725 -8.841 -14.457 1.00 82.50 388 TRP A C 1
ATOM 2982 O O . TRP A 1 388 ? -12.537 -8.801 -14.166 1.00 82.50 388 TRP A O 1
ATOM 2992 N N . VAL A 1 389 ? -14.194 -9.712 -15.359 1.00 85.56 389 VAL A N 1
ATOM 2993 C CA . VAL A 1 389 ? -13.347 -10.713 -16.031 1.00 85.56 389 VAL A CA 1
ATOM 2994 C C . VAL A 1 389 ? -12.088 -10.101 -16.670 1.00 85.56 389 VAL A C 1
ATOM 2996 O O . VAL A 1 389 ? -11.016 -10.667 -16.462 1.00 85.56 389 VAL A O 1
ATOM 2999 N N . PRO A 1 390 ? -12.139 -8.948 -17.373 1.00 84.94 390 PRO A N 1
ATOM 3000 C CA . PRO A 1 390 ? -10.937 -8.344 -17.960 1.00 84.94 390 PRO A CA 1
ATOM 3001 C C . PRO A 1 390 ? -9.843 -7.966 -16.949 1.00 84.94 390 PRO A C 1
ATOM 3003 O O . PRO A 1 390 ? -8.675 -7.905 -17.322 1.00 84.94 390 PRO A O 1
ATOM 3006 N N . GLN A 1 391 ? -10.203 -7.747 -15.682 1.00 82.94 391 GLN A N 1
ATOM 3007 C CA . GLN A 1 391 ? -9.269 -7.396 -14.605 1.00 82.94 391 GLN A CA 1
ATOM 3008 C C . GLN A 1 391 ? -8.490 -8.609 -14.065 1.00 82.94 391 GLN A C 1
ATOM 3010 O O . GLN A 1 391 ? -7.497 -8.443 -13.362 1.00 82.94 391 GLN A O 1
ATOM 3015 N N . TYR A 1 392 ? -8.907 -9.827 -14.426 1.00 88.25 392 TYR A N 1
ATOM 3016 C CA . TYR A 1 392 ? -8.234 -11.078 -14.061 1.00 88.25 392 TYR A CA 1
ATOM 3017 C C . TYR A 1 392 ? -7.594 -11.791 -15.254 1.00 88.25 392 TYR A C 1
ATOM 3019 O O . TYR A 1 392 ? -6.846 -12.741 -15.063 1.00 88.25 392 TYR A O 1
ATOM 3027 N N . LEU A 1 393 ? -7.913 -11.391 -16.489 1.00 88.81 393 LEU A N 1
ATOM 3028 C CA . LEU A 1 393 ? -7.301 -12.010 -17.660 1.00 88.81 393 LEU A CA 1
ATOM 3029 C C . LEU A 1 393 ? -5.812 -11.637 -17.755 1.00 88.81 393 LEU A C 1
ATOM 3031 O O . LEU A 1 393 ? -5.473 -10.473 -17.512 1.00 88.81 393 LEU A O 1
ATOM 3035 N N . PRO A 1 394 ? -4.948 -12.580 -18.180 1.00 90.62 394 PRO A N 1
ATOM 3036 C CA . PRO A 1 394 ? -3.544 -12.302 -18.406 1.00 90.62 394 PRO A CA 1
ATOM 3037 C C . PRO A 1 394 ? -3.340 -11.179 -19.413 1.00 90.62 394 PRO A C 1
ATOM 3039 O O . PRO A 1 394 ? -4.049 -11.070 -20.421 1.00 90.62 394 PRO A O 1
ATOM 3042 N N . ASP A 1 395 ? -2.331 -10.372 -19.142 1.00 88.31 395 ASP A N 1
ATOM 3043 C CA . ASP A 1 395 ? -1.866 -9.307 -20.006 1.00 88.31 395 ASP A CA 1
ATOM 3044 C C . ASP A 1 395 ? -0.387 -9.538 -20.304 1.00 88.31 395 ASP A C 1
ATOM 3046 O O . ASP A 1 395 ? 0.462 -9.349 -19.435 1.00 88.31 395 ASP A O 1
ATOM 3050 N N . ASP A 1 396 ? -0.092 -9.910 -21.553 1.00 88.06 396 ASP A N 1
ATOM 3051 C CA . ASP A 1 396 ? 1.263 -10.216 -22.030 1.00 88.06 396 ASP A CA 1
ATOM 3052 C C . ASP A 1 396 ? 2.246 -9.036 -21.914 1.00 88.06 396 ASP A C 1
ATOM 3054 O O . ASP A 1 396 ? 3.446 -9.192 -22.140 1.00 88.06 396 ASP A O 1
ATOM 3058 N N . SER A 1 397 ? 1.752 -7.825 -21.633 1.00 87.44 397 SER A N 1
ATOM 3059 C CA . SER A 1 397 ? 2.609 -6.673 -21.367 1.00 87.44 397 SER A CA 1
ATOM 3060 C C . SER A 1 397 ? 3.076 -6.576 -19.915 1.00 87.44 397 SER A C 1
ATOM 3062 O O . SER A 1 397 ? 4.051 -5.866 -19.666 1.00 87.44 397 SER A O 1
ATOM 3064 N N . THR A 1 398 ? 2.450 -7.307 -18.989 1.00 92.75 398 THR A N 1
ATOM 3065 C CA . THR A 1 398 ? 2.819 -7.354 -17.567 1.00 92.75 398 THR A CA 1
ATOM 3066 C C . THR A 1 398 ? 4.270 -7.791 -17.398 1.00 92.75 398 THR A C 1
ATOM 3068 O O . THR A 1 398 ? 4.770 -8.620 -18.158 1.00 92.75 398 THR A O 1
ATOM 3071 N N . TYR A 1 399 ? 4.970 -7.189 -16.441 1.00 94.81 399 TYR A N 1
ATOM 3072 C CA . TYR A 1 399 ? 6.342 -7.562 -16.114 1.00 94.81 399 TYR A CA 1
ATOM 3073 C C . TYR A 1 399 ? 6.384 -8.980 -15.524 1.00 94.81 399 TYR A C 1
ATOM 3075 O O . TYR A 1 399 ? 5.522 -9.354 -14.737 1.00 94.81 399 TYR A O 1
ATOM 3083 N N . ILE A 1 400 ? 7.372 -9.768 -15.941 1.00 94.44 400 ILE A N 1
ATOM 3084 C CA . ILE A 1 400 ? 7.609 -11.150 -15.484 1.00 94.44 400 ILE A CA 1
ATOM 3085 C C . ILE A 1 400 ? 9.122 -11.438 -15.449 1.00 94.44 400 ILE A C 1
ATOM 3087 O O . ILE A 1 400 ? 9.559 -12.582 -15.542 1.00 94.44 400 ILE A O 1
ATOM 3091 N N . GLY A 1 401 ? 9.931 -10.375 -15.391 1.00 94.12 401 GLY A N 1
ATOM 3092 C CA . GLY A 1 401 ? 11.372 -10.403 -15.626 1.00 94.12 401 GLY A CA 1
ATOM 3093 C C . GLY A 1 401 ? 11.797 -9.708 -16.924 1.00 94.12 401 GLY A C 1
ATOM 3094 O O . GLY A 1 401 ? 10.964 -9.164 -17.665 1.00 94.12 401 GLY A O 1
ATOM 3095 N N . SER A 1 402 ? 13.095 -9.748 -17.213 1.00 94.25 402 SER A N 1
ATOM 3096 C CA . SER A 1 402 ? 13.753 -8.963 -18.264 1.00 94.25 402 SER A CA 1
ATOM 3097 C C . SER A 1 402 ? 14.929 -9.698 -18.915 1.00 94.25 402 SER A C 1
ATOM 3099 O O . SER A 1 402 ? 15.468 -10.678 -18.393 1.00 94.25 402 SER A O 1
ATOM 3101 N N . ALA A 1 403 ? 15.315 -9.246 -20.109 1.00 94.31 403 ALA A N 1
ATOM 3102 C CA . ALA A 1 403 ? 16.573 -9.673 -20.715 1.00 94.31 403 ALA A CA 1
ATOM 3103 C C . ALA A 1 403 ? 17.778 -9.104 -19.950 1.00 94.31 403 ALA A C 1
ATOM 3105 O O . ALA A 1 403 ? 17.636 -8.140 -19.219 1.00 94.31 403 ALA A O 1
ATOM 3106 N N . ASP A 1 404 ? 18.967 -9.658 -20.205 1.00 94.44 404 ASP A N 1
ATOM 3107 C CA . ASP A 1 404 ? 20.232 -9.050 -19.772 1.00 94.44 404 ASP A CA 1
ATOM 3108 C C . ASP A 1 404 ? 20.402 -7.676 -20.447 1.00 94.44 404 ASP A C 1
ATOM 3110 O O . ASP A 1 404 ? 20.695 -7.593 -21.649 1.00 94.44 404 ASP A O 1
ATOM 3114 N N . ASP A 1 405 ? 20.207 -6.606 -19.677 1.00 89.06 405 ASP A N 1
ATOM 3115 C CA . ASP A 1 405 ? 20.336 -5.210 -20.105 1.00 89.06 405 ASP A CA 1
ATOM 3116 C C . ASP A 1 405 ? 21.763 -4.653 -19.893 1.00 89.06 405 ASP A C 1
ATOM 3118 O O . ASP A 1 405 ? 22.035 -3.451 -20.042 1.00 89.06 405 ASP A O 1
ATOM 3122 N N . GLY A 1 406 ? 22.725 -5.541 -19.630 1.00 87.69 406 GLY A N 1
ATOM 3123 C CA . GLY A 1 406 ? 24.156 -5.280 -19.656 1.00 87.69 406 GLY A CA 1
ATOM 3124 C C . GLY A 1 406 ? 24.805 -5.180 -18.271 1.00 87.69 406 GLY A C 1
ATOM 3125 O O . GLY A 1 406 ? 24.316 -5.706 -17.277 1.00 87.69 406 GLY A O 1
ATOM 3126 N N . PRO A 1 407 ? 25.972 -4.519 -18.159 1.00 83.19 407 PRO A N 1
ATOM 3127 C CA . PRO A 1 407 ? 26.705 -4.469 -16.898 1.00 83.19 407 PRO A CA 1
ATOM 3128 C C . PRO A 1 407 ? 25.881 -3.861 -15.758 1.00 83.19 407 PRO A C 1
ATOM 3130 O O . PRO A 1 407 ? 25.271 -2.800 -15.930 1.00 83.19 407 PRO A O 1
ATOM 3133 N N . ASN A 1 408 ? 25.944 -4.507 -14.590 1.00 78.75 408 ASN A N 1
ATOM 3134 C CA . ASN A 1 408 ? 25.215 -4.134 -13.373 1.00 78.75 408 ASN A CA 1
ATOM 3135 C C . ASN A 1 408 ? 23.686 -4.117 -13.553 1.00 78.75 408 ASN A C 1
ATOM 3137 O O . ASN A 1 408 ? 23.015 -3.294 -12.936 1.00 78.75 408 ASN A O 1
ATOM 3141 N N . ASP A 1 409 ? 23.153 -4.975 -14.425 1.00 81.94 409 ASP A N 1
ATOM 3142 C CA . ASP A 1 409 ? 21.714 -5.200 -14.553 1.00 81.94 409 ASP A CA 1
ATOM 3143 C C . ASP A 1 409 ? 21.112 -5.657 -13.205 1.00 81.94 409 ASP A C 1
ATOM 3145 O O . ASP A 1 409 ? 21.638 -6.604 -12.604 1.00 81.94 409 ASP A O 1
ATOM 3149 N N . PRO A 1 410 ? 20.070 -4.980 -12.679 1.00 81.38 410 PRO A N 1
ATOM 3150 C CA . PRO A 1 410 ? 19.437 -5.364 -11.420 1.00 81.38 410 PRO A CA 1
ATOM 3151 C C . PRO A 1 410 ? 18.799 -6.755 -11.440 1.00 81.38 410 PRO A C 1
ATOM 3153 O O . PRO A 1 410 ? 18.734 -7.404 -10.394 1.00 81.38 410 PRO A O 1
ATOM 3156 N N . HIS A 1 411 ? 18.323 -7.219 -12.596 1.00 86.31 411 HIS A N 1
ATOM 3157 C CA . HIS A 1 411 ? 17.686 -8.522 -12.725 1.00 86.31 411 HIS A CA 1
ATOM 3158 C C . HIS A 1 411 ? 17.813 -9.050 -14.152 1.00 86.31 411 HIS A C 1
ATOM 3160 O O . HIS A 1 411 ? 17.756 -8.292 -15.101 1.00 86.31 411 HIS A O 1
ATOM 3166 N N . THR A 1 412 ? 17.951 -10.364 -14.310 1.00 91.56 412 THR A N 1
ATOM 3167 C CA . THR A 1 412 ? 17.994 -10.998 -15.628 1.00 91.56 412 THR A CA 1
ATOM 3168 C C . THR A 1 412 ? 17.249 -12.322 -15.575 1.00 91.56 412 THR A C 1
ATOM 3170 O O . THR A 1 412 ? 17.504 -13.159 -14.707 1.00 91.56 412 THR A O 1
ATOM 3173 N N . GLY A 1 413 ? 16.404 -12.564 -16.571 1.00 92.06 413 GLY A N 1
ATOM 3174 C CA . GLY A 1 413 ? 15.586 -13.761 -16.675 1.00 92.06 413 GLY A CA 1
ATOM 3175 C C . GLY A 1 413 ? 14.226 -13.576 -16.020 1.00 92.06 413 GLY A C 1
ATOM 3176 O O . GLY A 1 413 ? 13.702 -12.472 -15.972 1.00 92.06 413 GLY A O 1
ATOM 3177 N N . TYR A 1 414 ? 13.630 -14.687 -15.599 1.00 93.56 414 TYR A N 1
ATOM 3178 C CA . TYR A 1 414 ? 12.313 -14.711 -14.975 1.00 93.56 414 TYR A CA 1
ATOM 3179 C C . TYR A 1 414 ? 12.360 -14.128 -13.556 1.00 93.56 414 TYR A C 1
ATOM 3181 O O . TYR A 1 414 ? 13.222 -14.505 -12.758 1.00 93.56 414 TYR A O 1
ATOM 3189 N N . ALA A 1 415 ? 11.398 -13.259 -13.244 1.00 88.88 415 ALA A N 1
ATOM 3190 C CA . ALA A 1 415 ? 11.161 -12.765 -11.894 1.00 88.88 415 ALA A CA 1
ATOM 3191 C C . ALA A 1 415 ? 10.088 -13.622 -11.217 1.00 88.88 415 ALA A C 1
ATOM 3193 O O . ALA A 1 415 ? 9.024 -13.829 -11.799 1.00 88.88 415 ALA A O 1
ATOM 3194 N N . ASP A 1 416 ? 10.331 -14.076 -9.987 1.00 86.94 416 ASP A N 1
ATOM 3195 C CA . ASP A 1 416 ? 9.359 -14.870 -9.231 1.00 86.94 416 ASP A CA 1
ATOM 3196 C C . ASP A 1 416 ? 8.017 -14.136 -9.058 1.00 86.94 416 ASP A C 1
ATOM 3198 O O . ASP A 1 416 ? 7.934 -12.906 -9.113 1.00 86.94 416 ASP A O 1
ATOM 3202 N N . TYR A 1 417 ? 6.941 -14.902 -8.888 1.00 90.88 417 TYR A N 1
ATOM 3203 C CA . TYR A 1 417 ? 5.608 -14.359 -8.636 1.00 90.88 417 TYR A CA 1
ATOM 3204 C C . TYR A 1 417 ? 5.497 -13.872 -7.190 1.00 90.88 417 TYR A C 1
ATOM 3206 O O . TYR A 1 417 ? 5.702 -14.653 -6.256 1.00 90.88 417 TYR A O 1
ATOM 3214 N N . ASP A 1 418 ? 5.144 -12.603 -6.992 1.00 85.94 418 ASP A N 1
ATOM 3215 C CA . ASP A 1 418 ? 5.119 -11.993 -5.662 1.00 85.94 418 ASP A CA 1
ATOM 3216 C C . ASP A 1 418 ? 3.694 -11.933 -5.097 1.00 85.94 418 ASP A C 1
ATOM 3218 O O . ASP A 1 418 ? 2.939 -10.984 -5.313 1.00 85.94 418 ASP A O 1
ATOM 3222 N N . PHE A 1 419 ? 3.319 -12.940 -4.303 1.00 83.44 419 PHE A N 1
ATOM 3223 C CA . PHE A 1 419 ? 2.033 -12.937 -3.595 1.00 83.44 419 PHE A CA 1
ATOM 3224 C C . PHE A 1 419 ? 1.874 -11.741 -2.648 1.00 83.44 419 PHE A C 1
ATOM 3226 O O . PHE A 1 419 ? 0.745 -11.347 -2.378 1.00 83.44 419 PHE A O 1
ATOM 3233 N N . GLY A 1 420 ? 2.970 -11.185 -2.129 1.00 81.50 420 GLY A N 1
ATOM 3234 C CA . GLY A 1 420 ? 2.969 -10.026 -1.243 1.00 81.50 420 GLY A CA 1
ATOM 3235 C C . GLY A 1 420 ? 2.953 -8.689 -1.979 1.00 81.50 420 GLY A C 1
ATOM 3236 O O . GLY A 1 420 ? 2.885 -7.658 -1.309 1.00 81.50 420 GLY A O 1
ATOM 3237 N N . SER A 1 421 ? 2.997 -8.680 -3.316 1.00 87.38 421 SER A N 1
ATOM 3238 C CA . SER A 1 421 ? 3.026 -7.454 -4.113 1.00 87.38 421 SER A CA 1
ATOM 3239 C C . SER A 1 421 ? 1.894 -6.506 -3.718 1.00 87.38 421 SER A C 1
ATOM 3241 O O . SER A 1 421 ? 0.722 -6.897 -3.612 1.00 87.38 421 SER A O 1
ATOM 3243 N N . ILE A 1 422 ? 2.224 -5.222 -3.563 1.00 83.69 422 ILE A N 1
ATOM 3244 C CA . ILE A 1 422 ? 1.228 -4.171 -3.345 1.00 83.69 422 ILE A CA 1
ATOM 3245 C C . ILE A 1 422 ? 0.282 -4.036 -4.543 1.00 83.69 422 ILE A C 1
ATOM 3247 O O . ILE A 1 422 ? -0.802 -3.479 -4.402 1.00 83.69 422 ILE A O 1
ATOM 3251 N N . MET A 1 423 ? 0.655 -4.583 -5.704 1.00 93.81 423 MET A N 1
ATOM 3252 C CA . MET A 1 423 ? -0.148 -4.631 -6.925 1.00 93.81 423 MET A CA 1
ATOM 3253 C C . MET A 1 423 ? -1.049 -5.872 -7.007 1.00 93.81 423 MET A C 1
ATOM 3255 O O . MET A 1 423 ? -1.843 -5.986 -7.942 1.00 93.81 423 MET A O 1
ATOM 3259 N N . HIS A 1 424 ? -0.959 -6.813 -6.063 1.00 93.31 424 HIS A N 1
ATOM 3260 C CA . HIS A 1 424 ? -1.785 -8.019 -6.061 1.00 93.31 424 HIS A CA 1
ATOM 3261 C C . HIS A 1 424 ? -3.172 -7.735 -5.464 1.00 93.31 424 HIS A C 1
ATOM 3263 O O . HIS A 1 424 ? -3.303 -7.086 -4.421 1.00 93.31 424 HIS A O 1
ATOM 3269 N N . TYR A 1 425 ? -4.226 -8.262 -6.091 1.00 90.12 425 TYR A N 1
ATOM 3270 C CA . TYR A 1 425 ? -5.578 -8.254 -5.518 1.00 90.12 425 TYR A CA 1
ATOM 3271 C C . TYR A 1 425 ? -5.682 -9.137 -4.274 1.00 90.12 425 TYR A C 1
ATOM 3273 O O . TYR A 1 425 ? -5.066 -10.196 -4.199 1.00 90.12 425 TYR A O 1
ATOM 3281 N N . GLY A 1 426 ? -6.516 -8.744 -3.312 1.00 84.25 426 GLY A N 1
ATOM 3282 C CA . GLY A 1 426 ? -6.742 -9.535 -2.103 1.00 84.25 426 GLY A CA 1
ATOM 3283 C C . GLY A 1 426 ? -7.390 -10.896 -2.344 1.00 84.25 426 GLY A C 1
ATOM 3284 O O . GLY A 1 426 ? -8.122 -11.122 -3.316 1.00 84.25 426 GLY A O 1
ATOM 3285 N N . ALA A 1 427 ? -7.143 -11.808 -1.403 1.00 76.88 427 ALA A N 1
ATOM 3286 C CA . ALA A 1 427 ? -7.808 -13.099 -1.366 1.00 76.88 427 ALA A CA 1
ATOM 3287 C C . ALA A 1 427 ? -9.327 -12.901 -1.302 1.00 76.88 427 ALA A C 1
ATOM 3289 O O . ALA A 1 427 ? -9.853 -12.109 -0.520 1.00 76.88 427 ALA A O 1
ATOM 3290 N N . SER A 1 428 ? -10.047 -13.645 -2.131 1.00 78.25 428 SER A N 1
ATOM 3291 C CA . SER A 1 428 ? -11.496 -13.527 -2.273 1.00 78.25 428 SER A CA 1
ATOM 3292 C C . SE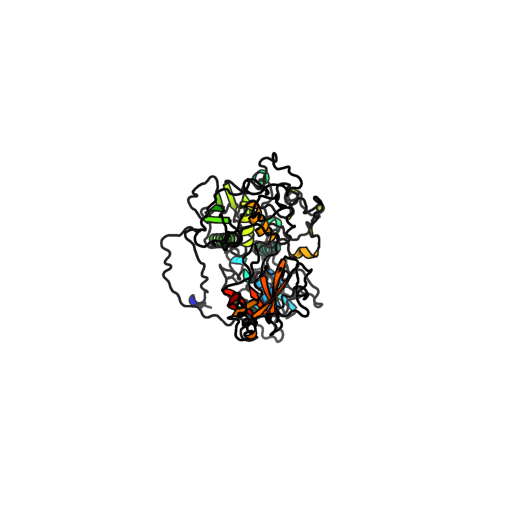R A 1 428 ? -12.089 -14.872 -2.684 1.00 78.25 428 SER A C 1
ATOM 3294 O O . SER A 1 428 ? -11.390 -15.877 -2.774 1.00 78.25 428 SER A O 1
ATOM 3296 N N . ASN A 1 429 ? -13.389 -14.918 -2.977 1.00 86.56 429 ASN A N 1
ATOM 3297 C CA . ASN A 1 429 ? -13.995 -16.091 -3.610 1.00 86.56 429 ASN A CA 1
ATOM 3298 C C . ASN A 1 429 ? -13.778 -16.127 -5.138 1.00 86.56 429 ASN A C 1
ATOM 3300 O O . ASN A 1 429 ? -14.445 -16.907 -5.821 1.00 86.56 429 ASN A O 1
ATOM 3304 N N . ARG A 1 430 ? -12.891 -15.280 -5.682 1.00 88.62 430 ARG A N 1
ATOM 3305 C CA . ARG A 1 430 ? -12.558 -15.217 -7.114 1.00 88.62 430 ARG A CA 1
ATOM 3306 C C . ARG A 1 430 ? -11.419 -16.156 -7.494 1.00 88.62 430 ARG A C 1
ATOM 3308 O O . ARG A 1 430 ? -11.395 -16.615 -8.632 1.00 88.62 430 ARG A O 1
ATOM 3315 N N . PHE A 1 431 ? -10.510 -16.446 -6.565 1.00 93.62 431 PHE A N 1
ATOM 3316 C CA . PHE A 1 431 ? -9.373 -17.338 -6.773 1.00 93.62 431 PHE A CA 1
ATOM 3317 C C . PHE A 1 431 ? -8.847 -17.906 -5.447 1.00 93.62 431 PHE A C 1
ATOM 3319 O O . PHE A 1 431 ? -9.099 -17.339 -4.385 1.00 93.62 431 PHE A O 1
ATOM 3326 N N . ASP A 1 432 ? -8.078 -18.989 -5.530 1.00 94.38 432 ASP A N 1
ATOM 3327 C CA . ASP A 1 432 ? -7.171 -19.458 -4.474 1.00 94.38 432 ASP A CA 1
ATOM 3328 C C . ASP A 1 432 ? -5.712 -19.369 -4.947 1.00 94.38 432 ASP A C 1
ATOM 3330 O O . ASP A 1 432 ? -5.448 -19.409 -6.149 1.00 94.38 432 ASP A O 1
ATOM 3334 N N . THR A 1 433 ? -4.764 -19.260 -4.013 1.00 91.69 433 THR A N 1
ATOM 3335 C CA . THR A 1 433 ? -3.321 -19.254 -4.309 1.00 91.69 433 THR A CA 1
ATOM 3336 C C . THR A 1 433 ? -2.747 -20.672 -4.366 1.00 91.69 433 THR A C 1
ATOM 3338 O O . THR A 1 433 ? -3.270 -21.605 -3.750 1.00 91.69 433 THR A O 1
ATOM 3341 N N . ILE A 1 434 ? -1.637 -20.832 -5.080 1.00 89.56 434 ILE A N 1
ATOM 3342 C CA . ILE A 1 434 ? -0.839 -22.052 -5.181 1.00 89.56 434 ILE A CA 1
ATOM 3343 C C . ILE A 1 434 ? 0.603 -21.676 -4.803 1.00 89.56 434 ILE A C 1
ATOM 3345 O O . ILE A 1 434 ? 1.273 -21.031 -5.600 1.00 89.56 434 ILE A O 1
ATOM 3349 N N . PRO A 1 435 ? 1.099 -22.063 -3.615 1.00 89.12 435 PRO A N 1
ATOM 3350 C CA . PRO A 1 435 ? 0.430 -22.863 -2.592 1.00 89.12 435 PRO A CA 1
ATOM 3351 C C . PRO A 1 435 ? -0.675 -22.089 -1.855 1.00 89.12 435 PRO A C 1
ATOM 3353 O O . PRO A 1 435 ? -0.676 -20.860 -1.774 1.00 89.12 435 PRO A O 1
ATOM 3356 N N . SER A 1 436 ? -1.614 -22.817 -1.246 1.00 84.44 436 SER A N 1
ATOM 3357 C CA . SER A 1 436 ? -2.719 -22.214 -0.484 1.00 84.44 436 SER A CA 1
ATOM 3358 C C . SER A 1 436 ? -2.252 -21.447 0.758 1.00 84.44 436 SER A C 1
ATOM 3360 O O . SER A 1 436 ? -2.987 -20.606 1.268 1.00 84.44 436 SER A O 1
ATOM 3362 N N . SER A 1 437 ? -1.040 -21.726 1.251 1.00 78.75 437 SER A N 1
ATOM 3363 C CA . SER A 1 437 ? -0.411 -20.990 2.353 1.00 78.75 437 SER A CA 1
ATOM 3364 C C . SER A 1 437 ? -0.136 -19.526 2.006 1.00 78.75 437 SER A C 1
ATOM 3366 O O . SER A 1 437 ? -0.150 -18.693 2.903 1.00 78.75 437 SER A O 1
ATOM 3368 N N . SER A 1 438 ? 0.028 -19.185 0.724 1.00 80.75 438 SER A N 1
ATOM 3369 C CA . SER A 1 438 ? 0.273 -17.805 0.280 1.00 80.75 438 SER A CA 1
ATOM 3370 C C . SER A 1 438 ? -0.972 -16.910 0.321 1.00 80.75 438 SER A C 1
ATOM 3372 O O . SER A 1 438 ? -0.888 -15.710 0.067 1.00 80.75 438 SER A O 1
ATOM 3374 N N . LYS A 1 439 ? -2.144 -17.458 0.665 1.00 79.88 439 LYS A N 1
ATOM 3375 C CA . LYS A 1 439 ? -3.422 -16.732 0.665 1.00 79.88 439 LYS A CA 1
ATOM 3376 C C . LYS A 1 439 ? -3.446 -15.541 1.626 1.00 79.88 439 LYS A C 1
ATOM 3378 O O . LYS A 1 439 ? -4.191 -14.599 1.385 1.00 79.88 439 LYS A O 1
ATOM 3383 N N . SER A 1 440 ? -2.656 -15.571 2.698 1.00 74.62 440 SER A N 1
ATOM 3384 C CA . SER A 1 440 ? -2.550 -14.458 3.651 1.00 74.62 440 SER A CA 1
ATOM 3385 C C . SER A 1 440 ? -1.648 -13.314 3.181 1.00 74.62 440 SER A C 1
ATOM 3387 O O . SER A 1 440 ? -1.657 -12.266 3.814 1.00 74.62 440 SER A O 1
ATOM 3389 N N . LEU A 1 441 ? -0.864 -13.509 2.115 1.00 76.06 441 LEU A N 1
ATOM 3390 C CA . LEU A 1 441 ? 0.089 -12.513 1.612 1.00 76.06 441 LEU A CA 1
ATOM 3391 C C . LEU A 1 441 ? -0.561 -11.544 0.611 1.00 76.06 441 LEU A C 1
ATOM 3393 O O . LEU A 1 441 ? -0.190 -10.374 0.541 1.00 76.06 441 LEU A O 1
ATOM 3397 N N . VAL A 1 442 ? -1.564 -12.020 -0.130 1.00 82.56 442 VAL A N 1
ATOM 3398 C CA . VAL A 1 442 ? -2.192 -11.265 -1.221 1.00 82.56 442 VAL A CA 1
ATOM 3399 C C . VAL A 1 442 ? -3.081 -10.121 -0.728 1.00 82.56 442 VAL A C 1
ATOM 3401 O O . VAL A 1 442 ? -3.864 -10.266 0.212 1.00 82.56 442 VAL A O 1
ATOM 3404 N N . GLY A 1 443 ? -3.016 -8.980 -1.418 1.00 81.56 443 GLY A N 1
ATOM 3405 C CA . GLY A 1 443 ? -3.836 -7.800 -1.120 1.00 81.56 443 GLY A CA 1
ATOM 3406 C C . GLY A 1 443 ? -3.365 -6.964 0.064 1.00 81.56 443 GLY A C 1
ATOM 3407 O O . GLY A 1 443 ? -4.141 -6.149 0.566 1.00 81.56 443 GLY A O 1
ATOM 3408 N N . GLN A 1 444 ? -2.132 -7.147 0.537 1.00 83.62 444 GLN A N 1
ATOM 3409 C CA . GLN A 1 444 ? -1.554 -6.251 1.538 1.00 83.62 444 GLN A CA 1
ATOM 3410 C C . GLN A 1 444 ? -1.497 -4.810 0.997 1.00 83.62 444 GLN A C 1
ATOM 3412 O O . GLN A 1 444 ? -1.208 -4.585 -0.178 1.00 83.62 444 GLN A O 1
ATOM 3417 N N . ARG A 1 445 ? -1.813 -3.820 1.838 1.00 81.56 445 ARG A N 1
ATOM 3418 C CA . ARG A 1 445 ? -1.758 -2.384 1.496 1.00 81.56 445 ARG A CA 1
ATOM 3419 C C . ARG A 1 445 ? -0.951 -1.624 2.551 1.00 81.56 445 ARG A C 1
ATOM 3421 O O . ARG A 1 445 ? -1.341 -0.551 3.000 1.00 81.56 445 ARG A O 1
ATOM 3428 N N . LEU A 1 446 ? 0.157 -2.219 2.984 1.00 69.75 446 LEU A N 1
ATOM 3429 C CA . LEU A 1 446 ? 1.030 -1.667 4.019 1.00 69.75 446 LEU A CA 1
ATOM 3430 C C . LEU A 1 446 ? 2.260 -0.999 3.409 1.00 69.75 446 LEU A C 1
ATOM 3432 O O . LEU A 1 446 ? 2.577 0.137 3.757 1.00 69.75 446 LEU A O 1
ATOM 3436 N N . SER A 1 447 ? 2.955 -1.696 2.511 1.00 73.75 447 SER A N 1
ATOM 3437 C CA . SER A 1 447 ? 4.241 -1.248 1.971 1.00 73.75 447 SER A CA 1
ATOM 3438 C C . SER A 1 447 ? 4.580 -1.942 0.658 1.00 73.75 447 SER A C 1
ATOM 3440 O O . SER A 1 447 ? 3.969 -2.943 0.302 1.00 73.75 447 SER A O 1
ATOM 3442 N N . LEU A 1 448 ? 5.600 -1.446 -0.039 1.00 70.81 448 LEU A N 1
ATOM 3443 C CA . LEU A 1 448 ? 6.203 -2.174 -1.155 1.00 70.81 448 LEU A CA 1
ATOM 3444 C C . LEU A 1 448 ? 6.770 -3.515 -0.670 1.00 70.81 448 LEU A C 1
ATOM 3446 O O . LEU A 1 448 ? 7.453 -3.564 0.359 1.00 70.81 448 LEU A O 1
ATOM 3450 N N . ALA A 1 449 ? 6.491 -4.583 -1.409 1.00 74.44 449 ALA A N 1
ATOM 3451 C CA . ALA A 1 449 ? 7.126 -5.878 -1.232 1.00 74.44 449 ALA A CA 1
ATOM 3452 C C . ALA A 1 449 ? 8.469 -5.937 -1.972 1.00 74.44 449 ALA A C 1
ATOM 3454 O O . ALA A 1 449 ? 8.814 -5.068 -2.777 1.00 74.44 449 ALA A O 1
ATOM 3455 N N . THR A 1 450 ? 9.256 -6.975 -1.695 1.00 73.00 450 THR A N 1
ATOM 3456 C CA . THR A 1 450 ? 10.555 -7.160 -2.350 1.00 73.00 450 THR A CA 1
ATOM 3457 C C . THR A 1 450 ? 10.414 -7.323 -3.864 1.00 73.00 450 THR A C 1
ATOM 3459 O O . THR A 1 450 ? 11.235 -6.765 -4.592 1.00 73.00 450 THR A O 1
ATOM 3462 N N . GLY A 1 451 ? 9.377 -8.011 -4.354 1.00 73.38 451 GLY A N 1
ATOM 3463 C CA . GLY A 1 451 ? 9.117 -8.134 -5.788 1.00 73.38 451 GLY A CA 1
ATOM 3464 C C . GLY A 1 451 ? 8.746 -6.799 -6.429 1.00 73.38 451 GLY A C 1
ATOM 3465 O O . GLY A 1 451 ? 9.304 -6.474 -7.475 1.00 73.38 451 GLY A O 1
ATOM 3466 N N . ASP A 1 452 ? 7.921 -5.974 -5.769 1.00 79.50 452 ASP A N 1
ATOM 3467 C CA . ASP A 1 452 ? 7.580 -4.623 -6.256 1.00 79.50 452 ASP A CA 1
ATOM 3468 C C . ASP A 1 452 ? 8.834 -3.762 -6.462 1.00 79.50 452 ASP A C 1
ATOM 3470 O O . ASP A 1 452 ? 8.997 -3.080 -7.477 1.00 79.50 452 ASP A O 1
ATOM 3474 N N . ILE A 1 453 ? 9.736 -3.809 -5.479 1.00 80.88 453 ILE A N 1
ATOM 3475 C CA . ILE A 1 453 ? 10.994 -3.065 -5.491 1.00 80.88 453 ILE A CA 1
ATOM 3476 C C . ILE A 1 453 ? 11.891 -3.589 -6.607 1.00 80.88 453 ILE A C 1
ATOM 3478 O O . ILE A 1 453 ? 12.335 -2.802 -7.437 1.00 80.88 453 ILE A O 1
ATOM 3482 N N . ASN A 1 454 ? 12.117 -4.902 -6.675 1.00 79.44 454 ASN A N 1
ATOM 3483 C CA . ASN A 1 454 ? 12.979 -5.516 -7.684 1.00 79.44 454 ASN A CA 1
ATOM 3484 C C . ASN A 1 454 ? 12.479 -5.249 -9.107 1.00 79.44 454 ASN A C 1
ATOM 3486 O O . ASN A 1 454 ? 13.273 -4.859 -9.962 1.00 79.44 454 ASN A O 1
ATOM 3490 N N . GLN A 1 455 ? 11.169 -5.372 -9.340 1.00 92.69 455 GLN A N 1
ATOM 3491 C CA . GLN A 1 455 ? 10.548 -5.013 -10.611 1.00 92.69 455 GLN A CA 1
ATOM 3492 C C . GLN A 1 455 ? 10.873 -3.566 -10.982 1.00 92.69 455 GLN A C 1
ATOM 3494 O O . GLN A 1 455 ? 11.246 -3.282 -12.117 1.00 92.69 455 GLN A O 1
ATOM 3499 N N . MET A 1 456 ? 10.745 -2.640 -10.036 1.00 92.75 456 MET A N 1
ATOM 3500 C CA . MET A 1 456 ? 10.987 -1.226 -10.296 1.00 92.75 456 MET A CA 1
ATOM 3501 C C . MET A 1 456 ? 12.466 -0.893 -10.494 1.00 92.75 456 MET A C 1
ATOM 3503 O O . MET A 1 456 ? 12.785 -0.069 -11.355 1.00 92.75 456 MET A O 1
ATOM 3507 N N . LEU A 1 457 ? 13.367 -1.554 -9.765 1.00 89.38 457 LEU A N 1
ATOM 3508 C CA . LEU A 1 457 ? 14.808 -1.439 -9.978 1.00 89.38 457 LEU A CA 1
ATOM 3509 C C . LEU A 1 457 ? 15.200 -1.916 -11.379 1.00 89.38 457 LEU A C 1
ATOM 3511 O O . LEU A 1 457 ? 15.948 -1.219 -12.057 1.00 89.38 457 LEU A O 1
ATOM 3515 N N . ASP A 1 458 ? 14.662 -3.043 -11.836 1.00 94.31 458 ASP A N 1
ATOM 3516 C CA . ASP A 1 458 ? 14.938 -3.613 -13.156 1.00 94.31 458 ASP A CA 1
ATOM 3517 C C . ASP A 1 458 ? 14.302 -2.798 -14.295 1.00 94.31 458 ASP A C 1
ATOM 3519 O O . ASP A 1 458 ? 14.994 -2.318 -15.197 1.00 94.31 458 ASP A O 1
ATOM 3523 N N . MET A 1 459 ? 12.999 -2.504 -14.205 1.00 96.50 459 MET A N 1
AT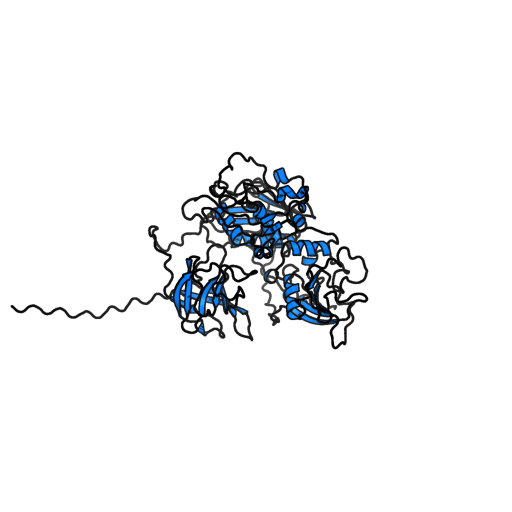OM 3524 C CA . MET A 1 459 ? 12.273 -1.715 -15.210 1.00 96.50 459 MET A CA 1
ATOM 3525 C C . MET A 1 459 ? 12.949 -0.375 -15.518 1.00 96.50 459 MET A C 1
ATOM 3527 O O . MET A 1 459 ? 12.966 0.068 -16.672 1.00 96.50 459 MET A O 1
ATOM 3531 N N . TYR A 1 460 ? 13.504 0.272 -14.492 1.00 96.81 460 TYR A N 1
ATOM 3532 C CA . TYR A 1 460 ? 14.195 1.554 -14.606 1.00 96.81 460 TYR A CA 1
ATOM 3533 C C . TYR A 1 460 ? 15.715 1.438 -14.608 1.00 96.81 460 TYR A C 1
ATOM 3535 O O . TYR A 1 460 ? 16.379 2.474 -14.708 1.00 96.81 460 TYR A O 1
ATOM 3543 N N . GLN A 1 461 ? 16.269 0.226 -14.556 1.00 95.12 461 GLN A N 1
ATOM 3544 C CA . GLN A 1 461 ? 17.708 -0.021 -14.529 1.00 95.12 461 GLN A CA 1
ATOM 3545 C C . GLN A 1 461 ? 18.401 0.864 -13.478 1.00 95.12 461 GLN A C 1
ATOM 3547 O O . GLN A 1 461 ? 19.314 1.636 -13.777 1.00 95.12 461 GLN A O 1
ATOM 3552 N N . CYS A 1 462 ? 17.897 0.814 -12.245 1.00 87.31 462 CYS A N 1
ATOM 3553 C CA . CYS A 1 462 ? 18.457 1.516 -11.099 1.00 87.31 462 CYS A CA 1
ATOM 3554 C C . CYS A 1 462 ? 19.785 0.856 -10.702 1.00 87.31 462 CYS A C 1
ATOM 3556 O O . CYS A 1 462 ? 19.805 -0.199 -10.072 1.00 87.31 462 CYS A O 1
ATOM 3558 N N . LYS A 1 463 ? 20.905 1.479 -11.075 1.00 86.25 463 LYS A N 1
ATOM 3559 C CA . LYS A 1 463 ? 22.257 0.950 -10.836 1.00 86.25 463 LYS A CA 1
ATOM 3560 C C . LYS A 1 463 ? 22.898 1.640 -9.647 1.00 86.25 463 LYS A C 1
ATOM 3562 O O . LYS A 1 463 ? 22.847 2.863 -9.545 1.00 86.25 463 LYS A O 1
ATOM 3567 N N . LEU A 1 464 ? 23.480 0.871 -8.733 1.00 80.25 464 LEU A N 1
ATOM 3568 C CA . LEU A 1 464 ? 24.180 1.423 -7.573 1.00 80.25 464 LEU A CA 1
ATOM 3569 C C . LEU A 1 464 ? 25.499 2.068 -7.995 1.00 80.25 464 LEU A C 1
ATOM 3571 O O . LEU A 1 464 ? 26.218 1.534 -8.839 1.00 80.25 464 LEU A O 1
ATOM 3575 N N . LYS A 1 465 ? 25.866 3.181 -7.351 1.00 78.12 465 LYS A N 1
ATOM 3576 C CA . LYS A 1 465 ? 27.182 3.789 -7.545 1.00 78.12 465 LYS A CA 1
ATOM 3577 C C . LYS A 1 465 ? 28.267 2.792 -7.167 1.00 78.12 465 LYS A C 1
ATOM 3579 O O . LYS A 1 465 ? 28.307 2.270 -6.053 1.00 78.12 465 LYS A O 1
ATOM 3584 N N . SER A 1 466 ? 29.224 2.614 -8.069 1.00 64.38 466 SER A N 1
ATOM 3585 C CA . SER A 1 466 ? 30.478 1.946 -7.739 1.00 64.38 466 SER A CA 1
ATOM 3586 C C . SER A 1 466 ? 31.268 2.814 -6.750 1.00 64.38 466 SER A C 1
ATOM 3588 O O . SER A 1 466 ? 31.974 3.740 -7.154 1.00 64.38 466 SER A O 1
ATOM 3590 N N . TYR A 1 467 ? 31.164 2.551 -5.444 1.00 44.38 467 TYR A N 1
ATOM 3591 C CA . TYR A 1 467 ? 32.054 3.177 -4.464 1.00 44.38 467 TYR A CA 1
ATOM 3592 C C . TYR A 1 467 ? 33.478 2.688 -4.736 1.00 44.38 467 TYR A C 1
ATOM 3594 O O . TYR A 1 467 ? 33.785 1.511 -4.573 1.00 44.38 467 TYR A O 1
ATOM 3602 N N . GLY A 1 468 ? 34.335 3.599 -5.204 1.00 35.84 468 GLY A N 1
ATOM 3603 C CA . GLY A 1 468 ? 35.701 3.337 -5.656 1.00 35.84 468 GLY A CA 1
ATOM 3604 C C . GLY A 1 468 ? 36.669 2.882 -4.560 1.00 35.84 468 GLY A C 1
ATOM 3605 O O . GLY A 1 468 ? 37.660 3.556 -4.292 1.00 35.84 468 GLY A O 1
ATOM 3606 N N . GLY A 1 469 ? 36.437 1.709 -3.979 1.00 34.09 469 GLY A N 1
ATOM 3607 C CA . GLY A 1 469 ? 37.507 0.818 -3.560 1.00 34.09 469 GLY A CA 1
ATOM 3608 C C . GLY A 1 469 ? 37.954 0.044 -4.793 1.00 34.09 469 GLY A C 1
ATOM 3609 O O . GLY A 1 469 ? 37.202 -0.765 -5.324 1.00 34.09 469 GLY A O 1
ATOM 3610 N N . THR A 1 470 ? 39.154 0.326 -5.295 1.00 31.56 470 THR A N 1
ATOM 3611 C CA . THR A 1 470 ? 39.758 -0.375 -6.434 1.00 31.56 470 THR A CA 1
ATOM 3612 C C . THR A 1 470 ? 39.627 -1.892 -6.303 1.00 31.56 470 THR A C 1
ATOM 3614 O O . THR A 1 470 ? 40.419 -2.524 -5.610 1.00 31.56 470 THR A O 1
ATOM 3617 N N . THR A 1 471 ? 38.694 -2.483 -7.041 1.00 31.80 471 THR A N 1
ATOM 3618 C CA . THR A 1 471 ? 38.814 -3.854 -7.526 1.00 31.80 471 THR A CA 1
ATOM 3619 C C . THR A 1 471 ? 38.432 -3.845 -8.995 1.00 31.80 471 THR A C 1
ATOM 3621 O O . THR A 1 471 ? 37.283 -3.703 -9.394 1.00 31.80 471 THR A O 1
ATOM 3624 N N . THR A 1 472 ? 39.463 -3.892 -9.829 1.00 31.47 472 THR A N 1
ATOM 3625 C CA . THR A 1 472 ? 39.341 -4.110 -11.261 1.00 31.47 472 THR A CA 1
ATOM 3626 C C . THR A 1 472 ? 38.541 -5.390 -11.488 1.00 31.47 472 THR A C 1
ATOM 3628 O O . THR A 1 472 ? 38.953 -6.469 -11.061 1.00 31.47 472 THR A O 1
ATOM 3631 N N . ALA A 1 473 ? 37.396 -5.252 -12.152 1.00 39.16 473 ALA A N 1
ATOM 3632 C CA . ALA A 1 473 ? 36.564 -6.353 -12.600 1.00 39.16 473 ALA A CA 1
ATOM 3633 C C . ALA A 1 473 ? 37.343 -7.243 -13.578 1.00 39.16 473 ALA A C 1
ATOM 3635 O O . ALA A 1 473 ? 37.505 -6.917 -14.748 1.00 39.16 473 ALA A O 1
ATOM 3636 N N . THR A 1 474 ? 37.853 -8.351 -13.051 1.00 37.25 474 THR A N 1
ATOM 3637 C CA . THR A 1 474 ? 37.933 -9.676 -13.683 1.00 37.25 474 THR A CA 1
ATOM 3638 C C . THR A 1 474 ? 38.377 -10.633 -12.587 1.00 37.25 474 THR A C 1
ATOM 3640 O O . THR A 1 474 ? 39.570 -10.830 -12.376 1.00 37.25 474 THR A O 1
ATOM 3643 N N . SER A 1 475 ? 37.434 -11.197 -11.839 1.00 28.53 475 SER A N 1
ATOM 3644 C CA . SER A 1 475 ? 37.709 -12.402 -11.063 1.00 28.53 475 SER A CA 1
ATOM 3645 C C . SER A 1 475 ? 36.407 -13.094 -10.698 1.00 28.53 475 SER A C 1
ATOM 3647 O O . SER A 1 475 ? 35.552 -12.525 -10.031 1.00 28.53 475 SER A O 1
ATOM 3649 N N . THR A 1 476 ? 36.284 -14.342 -11.125 1.00 31.31 476 THR A N 1
ATOM 3650 C CA . THR A 1 476 ? 35.261 -15.322 -10.748 1.00 31.31 476 THR A CA 1
ATOM 3651 C C . THR A 1 476 ? 35.451 -15.806 -9.303 1.00 31.31 476 THR A C 1
ATOM 3653 O O . THR A 1 476 ? 35.383 -17.006 -9.037 1.00 31.31 476 THR A O 1
ATOM 3656 N N . LEU A 1 477 ? 35.785 -14.908 -8.374 1.00 30.83 477 LEU A N 1
ATOM 3657 C CA . LEU A 1 477 ? 35.959 -15.246 -6.965 1.00 30.83 477 LEU A CA 1
ATOM 3658 C C . LEU A 1 477 ? 34.753 -14.752 -6.159 1.00 30.83 477 LEU A C 1
ATOM 3660 O O . LEU A 1 477 ? 34.269 -13.650 -6.419 1.00 30.83 477 LEU A O 1
ATOM 3664 N N . PRO A 1 478 ? 34.263 -15.562 -5.204 1.00 38.22 478 PRO A N 1
ATOM 3665 C CA . PRO A 1 478 ? 33.138 -15.195 -4.353 1.00 38.22 478 PRO A CA 1
ATOM 3666 C C . PRO A 1 478 ? 33.427 -13.902 -3.570 1.00 38.22 478 PRO A C 1
ATOM 3668 O O . PRO A 1 478 ? 34.600 -13.591 -3.326 1.00 38.22 478 PRO A O 1
ATOM 3671 N N . PRO A 1 479 ? 32.381 -13.152 -3.167 1.00 47.84 479 PRO A N 1
ATOM 3672 C CA . PRO A 1 479 ? 32.528 -11.927 -2.385 1.00 47.84 479 PRO A CA 1
ATOM 3673 C C . PRO A 1 479 ? 33.411 -12.168 -1.152 1.00 47.84 479 PRO A C 1
ATOM 3675 O O . PRO A 1 479 ? 33.203 -13.113 -0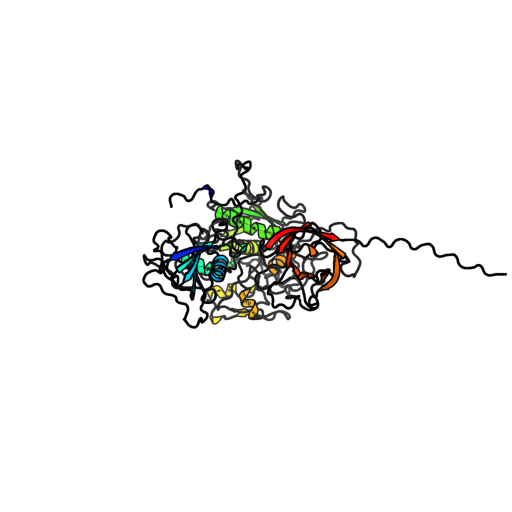.390 1.00 47.84 479 PRO A O 1
ATOM 3678 N N . VAL A 1 480 ? 34.438 -11.331 -0.974 1.00 60.34 480 VAL A N 1
ATOM 3679 C CA . VAL A 1 480 ? 35.364 -11.428 0.163 1.00 60.34 480 VAL A CA 1
ATOM 3680 C C . VAL A 1 480 ? 34.752 -10.685 1.345 1.00 60.34 480 VAL A C 1
ATOM 3682 O O . VAL A 1 480 ? 34.819 -9.460 1.418 1.00 60.34 480 VAL A O 1
ATOM 3685 N N . TYR A 1 481 ? 34.142 -11.427 2.265 1.00 74.50 481 TYR A N 1
ATOM 3686 C CA . TYR A 1 481 ? 33.621 -10.881 3.516 1.00 74.50 481 TYR A CA 1
ATOM 3687 C C . TYR A 1 481 ? 34.733 -10.714 4.567 1.00 74.50 481 TYR A C 1
ATOM 3689 O O . TYR A 1 481 ? 35.677 -11.513 4.583 1.00 74.50 481 TYR A O 1
ATOM 3697 N N . PRO A 1 482 ? 34.635 -9.718 5.473 1.00 79.44 482 PRO A N 1
ATOM 3698 C CA . PRO A 1 482 ? 35.537 -9.591 6.615 1.00 79.44 482 PRO A CA 1
ATOM 3699 C C . PRO A 1 482 ? 35.631 -10.901 7.396 1.00 79.44 482 PRO A C 1
ATOM 3701 O O . PRO A 1 482 ? 34.600 -11.482 7.728 1.00 79.44 482 PRO A O 1
ATOM 3704 N N . THR A 1 483 ? 36.840 -11.359 7.734 1.00 81.12 483 THR A N 1
ATOM 3705 C CA . THR A 1 483 ? 37.021 -12.580 8.544 1.00 81.12 483 THR A CA 1
ATOM 3706 C C . THR A 1 483 ? 36.533 -12.396 9.978 1.00 81.12 483 THR A C 1
ATOM 3708 O O . THR A 1 483 ? 36.114 -13.358 10.624 1.00 81.12 483 THR A O 1
ATOM 3711 N N . THR A 1 484 ? 36.576 -11.159 10.475 1.00 84.38 484 THR A N 1
ATOM 3712 C CA . THR A 1 484 ? 36.159 -10.788 11.825 1.00 84.38 484 THR A CA 1
ATOM 3713 C C . THR A 1 484 ? 35.485 -9.422 11.835 1.00 84.38 484 THR A C 1
ATOM 3715 O O . THR A 1 484 ? 36.010 -8.464 11.273 1.00 84.38 484 THR A O 1
ATOM 3718 N N . LEU A 1 485 ? 34.361 -9.321 12.540 1.00 89.31 485 LEU A N 1
ATOM 3719 C CA . LEU A 1 485 ? 33.706 -8.060 12.887 1.00 89.31 485 LEU A CA 1
ATOM 3720 C C . LEU A 1 485 ? 33.835 -7.829 14.386 1.00 89.31 485 LEU A C 1
ATOM 3722 O O . LEU A 1 485 ? 33.834 -8.784 15.157 1.00 89.31 485 LEU A O 1
ATOM 3726 N N . THR A 1 486 ? 33.872 -6.578 14.814 1.00 89.62 486 THR A N 1
ATOM 3727 C CA . THR A 1 486 ? 33.755 -6.229 16.230 1.00 89.62 486 THR A CA 1
ATOM 3728 C C . THR A 1 486 ? 32.528 -5.348 16.414 1.00 89.62 486 THR A C 1
ATOM 3730 O O . THR A 1 486 ? 32.381 -4.327 15.741 1.00 89.62 486 THR A O 1
ATOM 3733 N N . GLY A 1 487 ? 31.630 -5.769 17.302 1.00 87.81 487 GLY A N 1
ATOM 3734 C CA . GLY A 1 487 ? 30.437 -5.013 17.664 1.00 87.81 487 GLY A CA 1
ATOM 3735 C C . GLY A 1 487 ? 30.689 -4.103 18.861 1.00 87.81 487 GLY A C 1
ATOM 3736 O O . GLY A 1 487 ? 31.370 -4.502 19.805 1.00 87.81 487 GLY A O 1
ATOM 3737 N N . THR A 1 488 ? 30.146 -2.889 18.836 1.00 90.06 488 THR A N 1
ATOM 3738 C CA . THR A 1 488 ? 30.183 -1.936 19.958 1.00 90.06 488 THR A CA 1
ATOM 3739 C C . THR A 1 488 ? 28.858 -1.183 20.091 1.00 90.06 488 THR A C 1
ATOM 3741 O O . THR A 1 488 ? 28.140 -1.033 19.105 1.00 90.06 488 THR A O 1
ATOM 3744 N N . ASN A 1 489 ? 28.589 -0.651 21.288 1.00 88.62 489 ASN A N 1
ATOM 3745 C CA . ASN A 1 489 ? 27.378 0.091 21.672 1.00 88.62 489 ASN A CA 1
ATOM 3746 C C . ASN A 1 489 ? 26.078 -0.733 21.761 1.00 88.62 489 ASN A C 1
ATOM 3748 O O . ASN A 1 489 ? 24.989 -0.174 21.751 1.00 88.62 489 ASN A O 1
ATOM 3752 N N . PHE A 1 490 ? 26.163 -2.050 21.948 1.00 86.75 490 PHE A N 1
ATOM 3753 C CA . PHE A 1 490 ? 25.010 -2.822 22.419 1.00 86.75 490 PHE A CA 1
ATOM 3754 C C . PHE A 1 490 ? 24.669 -2.448 23.867 1.00 86.75 490 PHE A C 1
ATOM 3756 O O . PHE A 1 490 ? 25.573 -2.286 24.699 1.00 86.75 490 PHE A O 1
ATOM 3763 N N . CYS A 1 491 ? 23.372 -2.345 24.173 1.00 84.38 491 CYS A N 1
ATOM 3764 C CA . CYS A 1 491 ? 22.888 -1.909 25.481 1.00 84.38 491 CYS A CA 1
ATOM 3765 C C . CYS A 1 491 ? 23.350 -2.816 26.631 1.00 84.38 491 CYS A C 1
ATOM 3767 O O . CYS A 1 491 ? 23.755 -3.962 26.436 1.00 84.38 491 CYS A O 1
ATOM 3769 N N . SER A 1 492 ? 23.259 -2.313 27.864 1.00 85.00 492 SER A N 1
ATOM 3770 C CA . SER A 1 492 ? 23.807 -2.968 29.062 1.00 85.00 492 SER A CA 1
ATOM 3771 C C . SER A 1 492 ? 23.347 -4.421 29.248 1.00 85.00 492 SER A C 1
ATOM 3773 O O . SER A 1 492 ? 24.157 -5.263 29.645 1.00 85.00 492 SER A O 1
ATOM 3775 N N . TYR A 1 493 ? 22.092 -4.734 28.908 1.00 84.44 493 TYR A N 1
ATOM 3776 C CA . TYR A 1 493 ? 21.512 -6.075 29.026 1.00 84.44 493 TYR A CA 1
ATOM 3777 C C . TYR A 1 493 ? 22.160 -7.104 28.087 1.00 84.44 493 TYR A C 1
ATOM 3779 O O . TYR A 1 493 ? 22.474 -8.214 28.510 1.00 84.44 493 TYR A O 1
ATOM 3787 N N . ILE A 1 494 ? 22.442 -6.718 26.840 1.00 86.94 494 ILE A N 1
ATOM 3788 C CA . ILE A 1 494 ? 23.179 -7.530 25.859 1.00 86.94 494 ILE A CA 1
ATOM 3789 C C . ILE A 1 494 ? 24.609 -7.015 25.663 1.00 86.94 494 ILE A C 1
ATOM 3791 O O . ILE A 1 494 ? 25.208 -7.188 24.607 1.00 86.94 494 ILE A O 1
ATOM 3795 N N . SER A 1 495 ? 25.210 -6.432 26.703 1.00 85.81 495 SER A N 1
ATOM 3796 C CA . SER A 1 495 ? 26.559 -5.848 26.629 1.00 85.81 495 SER A CA 1
ATOM 3797 C C . SER A 1 495 ? 27.635 -6.857 26.225 1.00 85.81 495 SER A C 1
ATOM 3799 O O . SER A 1 495 ? 28.661 -6.476 25.670 1.00 85.81 495 SER A O 1
ATOM 3801 N N . SER A 1 496 ? 27.378 -8.149 26.439 1.00 83.50 496 SER A N 1
ATOM 3802 C CA . SER A 1 496 ? 28.210 -9.258 25.962 1.00 83.50 496 SER A CA 1
ATOM 3803 C C . SER A 1 496 ? 28.301 -9.379 24.429 1.00 83.50 496 SER A C 1
ATOM 3805 O O . SER A 1 496 ? 29.172 -10.083 23.930 1.00 83.50 496 SER A O 1
ATOM 3807 N N . TYR A 1 497 ? 27.442 -8.685 23.674 1.00 90.12 497 TYR A N 1
ATOM 3808 C CA . TYR A 1 497 ? 27.477 -8.636 22.205 1.00 90.12 497 TYR A CA 1
ATOM 3809 C C . TYR A 1 497 ? 28.488 -7.599 21.698 1.00 90.12 497 TYR A C 1
ATOM 3811 O O . TYR A 1 497 ? 28.833 -7.601 20.514 1.00 90.12 497 TYR A O 1
ATOM 3819 N N . ASN A 1 498 ? 29.022 -6.762 22.601 1.00 88.38 498 ASN A N 1
ATOM 3820 C CA . ASN A 1 498 ? 30.167 -5.890 22.349 1.00 88.38 498 ASN A CA 1
ATOM 3821 C C . ASN A 1 498 ? 31.468 -6.710 22.277 1.00 88.38 498 ASN A C 1
ATOM 3823 O O . ASN A 1 498 ? 32.328 -6.638 23.156 1.00 88.38 498 ASN A O 1
ATOM 3827 N N . THR A 1 499 ? 31.558 -7.577 21.277 1.00 88.38 499 THR A N 1
ATOM 3828 C CA . THR A 1 499 ? 32.581 -8.615 21.153 1.00 88.38 499 THR A CA 1
ATOM 3829 C C . THR A 1 499 ? 32.974 -8.816 19.693 1.00 88.38 499 THR A C 1
ATOM 3831 O O . THR A 1 499 ? 32.431 -8.177 18.788 1.00 88.38 499 THR A O 1
ATOM 3834 N N . GLN A 1 500 ? 33.939 -9.703 19.468 1.00 88.38 500 GLN A N 1
ATOM 3835 C CA . GLN A 1 500 ? 34.348 -10.121 18.139 1.00 88.38 500 GLN A CA 1
ATOM 3836 C C . GLN A 1 500 ? 33.444 -11.247 17.617 1.00 88.38 500 GLN A C 1
ATOM 3838 O O . GLN A 1 500 ? 33.185 -12.239 18.298 1.00 88.38 500 GLN A O 1
ATOM 3843 N N . TRP A 1 501 ? 33.028 -11.108 16.367 1.00 90.38 501 TRP A N 1
ATOM 3844 C CA . TRP A 1 501 ? 32.215 -12.040 15.604 1.00 90.38 501 TRP A CA 1
ATOM 3845 C C . TRP A 1 501 ? 33.067 -12.601 14.470 1.00 90.38 501 TRP A C 1
ATOM 3847 O O . TRP A 1 501 ? 33.669 -11.845 13.708 1.00 90.38 501 TRP A O 1
ATOM 3857 N N . THR A 1 502 ? 33.146 -13.922 14.351 1.00 89.94 502 THR A N 1
ATOM 3858 C CA . THR A 1 502 ? 33.999 -14.599 13.363 1.00 89.94 502 THR A CA 1
ATOM 3859 C C . THR A 1 502 ? 33.157 -15.097 12.201 1.00 89.94 502 THR A C 1
ATOM 3861 O O . THR A 1 502 ? 32.147 -15.761 12.432 1.00 89.94 502 THR A O 1
ATOM 3864 N N . TYR A 1 503 ? 33.577 -14.812 10.970 1.00 88.19 503 TYR A N 1
ATOM 3865 C CA . TYR A 1 503 ? 32.923 -15.297 9.754 1.00 88.19 503 TYR A CA 1
ATOM 3866 C C . TYR A 1 503 ? 32.882 -16.828 9.727 1.00 88.19 503 TYR A C 1
ATOM 3868 O O . TYR A 1 503 ? 33.904 -17.477 9.960 1.00 88.19 503 TYR A O 1
ATOM 3876 N N . GLN A 1 504 ? 31.712 -17.402 9.447 1.00 89.75 504 GLN A N 1
ATOM 3877 C CA . GLN A 1 504 ? 31.508 -18.854 9.435 1.00 89.75 504 GLN A CA 1
ATOM 3878 C C . GLN A 1 504 ? 31.156 -19.413 8.049 1.00 89.75 504 GLN A C 1
ATOM 3880 O O . GLN A 1 504 ? 31.322 -20.612 7.830 1.00 89.75 504 GLN A O 1
ATOM 3885 N N . GLY A 1 505 ? 30.707 -18.578 7.107 1.00 82.25 505 GLY A N 1
ATOM 3886 C CA . GLY A 1 505 ? 30.338 -19.006 5.757 1.00 82.25 505 GLY A CA 1
ATOM 3887 C C . GLY A 1 505 ? 29.259 -18.127 5.131 1.00 82.25 505 GLY A C 1
ATOM 3888 O O . GLY A 1 505 ? 28.963 -17.042 5.634 1.00 82.25 505 GLY A O 1
ATOM 3889 N N . THR A 1 506 ? 28.658 -18.627 4.050 1.00 80.25 506 THR A N 1
ATOM 3890 C CA . THR A 1 506 ? 27.501 -18.020 3.374 1.00 80.25 506 THR A CA 1
ATOM 3891 C C . THR A 1 506 ? 26.283 -18.941 3.397 1.00 80.25 506 THR A C 1
ATOM 3893 O O . THR A 1 506 ? 26.432 -20.160 3.312 1.00 80.25 506 THR A O 1
ATOM 3896 N N . THR A 1 507 ? 25.085 -18.367 3.483 1.00 76.94 507 THR A N 1
ATOM 3897 C CA . THR A 1 507 ? 23.796 -19.070 3.360 1.00 76.94 507 THR A CA 1
ATOM 3898 C C . THR A 1 507 ? 23.491 -19.446 1.900 1.00 76.94 507 THR A C 1
ATOM 3900 O O . THR A 1 507 ? 24.234 -19.072 0.988 1.00 76.94 507 THR A O 1
ATOM 3903 N N . ALA A 1 508 ? 22.377 -20.152 1.654 1.00 67.31 508 ALA A N 1
ATOM 3904 C CA . ALA A 1 508 ? 21.904 -20.495 0.305 1.00 67.31 508 ALA A CA 1
ATOM 3905 C C . ALA A 1 508 ? 21.657 -19.262 -0.587 1.00 67.31 508 ALA A C 1
ATOM 3907 O O . ALA A 1 508 ? 21.883 -19.321 -1.793 1.00 67.31 508 ALA A O 1
ATOM 3908 N N . SER A 1 509 ? 21.260 -18.135 0.012 1.00 64.50 509 SER A N 1
ATOM 3909 C CA . SER A 1 509 ? 21.091 -16.842 -0.665 1.00 64.50 509 SER A CA 1
ATOM 3910 C C . SER A 1 509 ? 22.408 -16.085 -0.892 1.00 64.50 509 SER A C 1
ATOM 3912 O O . SER A 1 509 ? 22.399 -14.951 -1.358 1.00 64.50 509 SER A O 1
ATOM 3914 N N . GLY A 1 510 ? 23.554 -16.691 -0.560 1.00 72.75 510 GLY A N 1
ATOM 3915 C CA . GLY A 1 510 ? 24.880 -16.092 -0.722 1.00 72.75 510 GLY A CA 1
ATOM 3916 C C . GLY A 1 510 ? 25.277 -15.117 0.389 1.00 72.75 510 GLY A C 1
ATOM 3917 O O . GLY A 1 510 ? 26.328 -14.490 0.292 1.00 72.75 510 GLY A O 1
ATOM 3918 N N . MET A 1 511 ? 24.483 -15.003 1.456 1.00 78.50 511 MET A N 1
ATOM 3919 C CA . MET A 1 511 ? 24.673 -14.015 2.521 1.00 78.50 511 MET A CA 1
ATOM 3920 C C . MET A 1 511 ? 25.643 -14.483 3.604 1.00 78.50 511 MET A C 1
ATOM 3922 O O . MET A 1 511 ? 25.527 -15.626 4.046 1.00 78.50 511 MET A O 1
ATOM 3926 N N . PRO A 1 512 ? 26.583 -13.641 4.082 1.00 86.12 512 PRO A N 1
ATOM 3927 C CA . PRO A 1 512 ? 27.529 -14.061 5.100 1.00 86.12 512 PRO A CA 1
ATOM 3928 C C . PRO A 1 512 ? 26.839 -14.196 6.455 1.00 86.12 512 PRO A C 1
ATOM 3930 O O . PRO A 1 512 ? 25.951 -13.413 6.800 1.00 86.12 512 PRO A O 1
ATOM 3933 N N . TYR A 1 513 ? 27.310 -15.142 7.260 1.00 89.00 513 TYR A N 1
ATOM 3934 C CA . TYR A 1 513 ? 26.924 -15.249 8.660 1.00 89.00 513 TYR A CA 1
ATOM 3935 C C . TYR A 1 513 ? 28.152 -15.342 9.567 1.00 89.00 513 TYR A C 1
ATOM 3937 O O . TYR A 1 513 ? 29.200 -15.897 9.215 1.00 89.00 513 TYR A O 1
ATOM 3945 N N . TYR A 1 514 ? 28.018 -14.761 10.754 1.00 92.44 514 TYR A N 1
ATOM 3946 C CA . TYR A 1 514 ? 29.080 -14.620 11.741 1.00 92.44 514 TYR A CA 1
ATOM 3947 C C . TYR A 1 514 ? 28.646 -15.210 13.076 1.00 92.44 514 TYR A C 1
ATOM 3949 O O . TYR A 1 514 ? 27.469 -15.172 13.427 1.00 92.44 514 TYR A O 1
ATOM 3957 N N . GLN A 1 515 ? 29.605 -15.707 13.852 1.00 92.12 515 GLN A N 1
ATOM 3958 C CA . GLN A 1 515 ? 29.361 -16.280 15.172 1.00 92.12 515 GLN A CA 1
ATOM 3959 C C . GLN A 1 515 ? 30.206 -15.577 16.233 1.00 92.12 515 GLN A C 1
ATOM 3961 O O . GLN A 1 515 ? 31.413 -15.390 16.055 1.00 92.12 515 GLN A O 1
ATOM 3966 N N . SER A 1 516 ? 29.585 -15.232 17.359 1.00 88.00 516 SER A N 1
ATOM 3967 C CA . SER A 1 516 ? 30.306 -14.910 18.590 1.00 88.00 516 SER A CA 1
ATOM 3968 C C . SER A 1 516 ? 30.531 -16.183 19.409 1.00 88.00 516 SER A C 1
ATOM 3970 O O . SER A 1 516 ? 29.643 -17.025 19.533 1.00 88.00 516 SER A O 1
ATOM 3972 N N . THR A 1 517 ? 31.729 -16.347 19.974 1.00 69.75 517 THR A N 1
ATOM 3973 C CA . THR A 1 517 ? 32.049 -17.509 20.825 1.00 69.75 517 THR A CA 1
ATOM 3974 C C . THR A 1 517 ? 31.504 -17.356 22.244 1.00 69.75 517 THR A C 1
ATOM 3976 O O . THR A 1 517 ? 31.188 -18.356 22.891 1.00 69.75 517 THR A O 1
ATOM 3979 N N . VAL A 1 518 ? 31.368 -16.116 22.728 1.00 71.62 518 VAL A N 1
ATOM 3980 C CA . VAL A 1 518 ? 30.822 -15.791 24.050 1.00 71.62 518 VAL A CA 1
ATOM 3981 C C . VAL A 1 518 ? 30.077 -14.450 23.960 1.00 71.62 518 VAL A C 1
ATOM 3983 O O . VAL A 1 518 ? 30.734 -13.411 23.886 1.00 71.62 518 VAL A O 1
ATOM 3986 N N . PRO A 1 519 ? 28.731 -14.437 23.984 1.00 72.19 519 PRO A N 1
ATOM 3987 C CA . PRO A 1 519 ? 27.819 -15.586 24.031 1.00 72.19 519 PRO A CA 1
ATOM 3988 C C . PRO A 1 519 ? 27.690 -16.279 22.665 1.00 72.19 519 PRO A C 1
ATOM 3990 O O . PRO A 1 519 ? 27.988 -15.677 21.642 1.00 72.19 519 PRO A O 1
ATOM 3993 N N . ASN A 1 520 ? 27.228 -17.536 22.647 1.00 80.25 520 ASN A N 1
ATOM 3994 C CA . ASN A 1 520 ? 26.998 -18.290 21.407 1.00 80.25 520 ASN A CA 1
ATOM 3995 C C . ASN A 1 520 ? 25.748 -17.774 20.673 1.00 80.25 520 ASN A C 1
ATOM 3997 O O . ASN A 1 520 ? 24.642 -18.280 20.873 1.00 80.25 520 ASN A O 1
ATOM 4001 N N . VAL A 1 521 ? 25.938 -16.740 19.862 1.00 88.62 521 VAL A N 1
ATOM 4002 C CA . VAL A 1 521 ? 24.907 -16.081 19.056 1.00 88.62 521 VAL A CA 1
ATOM 4003 C C . VAL A 1 521 ? 25.427 -15.839 17.644 1.00 88.62 521 VAL A C 1
ATOM 4005 O O . VAL A 1 521 ? 26.638 -15.767 17.411 1.00 88.62 521 VAL A O 1
ATOM 4008 N N . TRP A 1 522 ? 24.494 -15.714 16.709 1.00 90.00 522 TRP A N 1
ATOM 4009 C CA . TRP A 1 522 ? 24.754 -15.632 15.280 1.00 90.00 522 TRP A CA 1
ATOM 4010 C C . TRP A 1 522 ? 24.251 -14.310 14.726 1.00 90.00 522 TRP A C 1
ATOM 4012 O O . TRP A 1 522 ? 23.155 -13.888 15.083 1.00 90.00 522 TRP A O 1
ATOM 4022 N N . LEU A 1 523 ? 25.043 -13.693 13.852 1.00 90.62 523 LEU A N 1
ATOM 4023 C CA . LEU A 1 523 ? 24.648 -12.574 13.001 1.00 90.62 523 LEU A CA 1
ATOM 4024 C C . LEU A 1 523 ? 24.445 -13.110 11.583 1.00 90.62 523 LEU A C 1
ATOM 4026 O O . LEU A 1 523 ? 25.384 -13.658 11.004 1.00 90.62 523 LEU A O 1
ATOM 4030 N N . LEU A 1 524 ? 23.249 -12.946 11.029 1.00 88.00 524 LEU A N 1
ATOM 4031 C CA . LEU A 1 524 ? 22.901 -13.387 9.677 1.00 88.00 524 LEU A CA 1
ATOM 4032 C C . LEU A 1 524 ? 21.799 -12.506 9.080 1.00 88.00 524 LEU A C 1
ATOM 4034 O O . LEU A 1 524 ? 21.159 -11.731 9.792 1.00 88.00 524 LEU A O 1
ATOM 4038 N N . TYR A 1 525 ? 21.587 -12.633 7.775 1.00 84.75 525 TYR A N 1
ATOM 4039 C CA . TYR A 1 525 ? 20.485 -11.983 7.081 1.00 84.75 525 TYR A CA 1
ATOM 4040 C C . TYR A 1 525 ? 19.302 -12.938 6.947 1.00 84.75 525 TYR A C 1
ATOM 4042 O O . TYR A 1 525 ? 19.455 -14.024 6.387 1.00 84.75 525 TYR A O 1
ATOM 4050 N N . GLU A 1 526 ? 18.136 -12.517 7.428 1.00 78.50 526 GLU A N 1
ATOM 4051 C CA . GLU A 1 526 ? 16.879 -13.240 7.269 1.00 78.50 526 GLU A CA 1
ATOM 4052 C C . GLU A 1 526 ? 15.997 -12.521 6.238 1.00 78.50 526 GLU A C 1
ATOM 4054 O O . GLU A 1 526 ? 15.527 -11.406 6.505 1.00 78.50 526 GLU A O 1
ATOM 4059 N N . PRO A 1 527 ? 15.802 -13.123 5.047 1.00 67.06 527 PRO A N 1
ATOM 4060 C CA . PRO A 1 527 ? 14.966 -12.545 3.997 1.00 67.06 527 PRO A CA 1
ATOM 4061 C C . PRO A 1 527 ? 13.478 -12.599 4.352 1.00 67.06 527 PRO A C 1
ATOM 4063 O O . PRO A 1 527 ? 12.733 -11.694 3.998 1.00 67.06 527 PRO A O 1
ATOM 4066 N N . GLU A 1 528 ? 13.070 -13.614 5.109 1.00 66.94 528 GLU A N 1
ATOM 4067 C CA . GLU A 1 528 ? 11.717 -13.785 5.624 1.00 66.94 528 GLU A CA 1
ATOM 4068 C C . GLU A 1 528 ? 11.845 -14.182 7.090 1.00 66.94 528 GLU A C 1
ATOM 4070 O O . GLU A 1 528 ? 12.430 -15.213 7.418 1.00 66.94 528 GLU A O 1
ATOM 4075 N N . CYS A 1 529 ? 11.343 -13.320 7.966 1.00 61.41 529 CYS A N 1
ATOM 4076 C CA . CYS A 1 529 ? 11.195 -13.600 9.384 1.00 61.41 529 CYS A CA 1
ATOM 4077 C C . CYS A 1 529 ? 9.683 -13.540 9.641 1.00 61.41 529 CYS A C 1
ATOM 4079 O O . CYS A 1 529 ? 9.162 -12.507 10.042 1.00 61.41 529 CYS A O 1
ATOM 4081 N N . GLY A 1 530 ? 8.942 -14.588 9.279 1.00 53.22 530 GLY A N 1
ATOM 4082 C CA . GLY A 1 530 ? 7.482 -14.650 9.415 1.00 53.22 530 GLY A CA 1
ATOM 4083 C C . GLY A 1 530 ? 6.637 -13.622 8.645 1.00 53.22 530 GLY A C 1
ATOM 4084 O O . GLY A 1 530 ? 7.112 -12.656 8.052 1.00 53.22 530 GLY A O 1
ATOM 4085 N N . ALA A 1 531 ? 5.320 -13.858 8.658 1.00 43.03 531 ALA A N 1
ATOM 4086 C CA . ALA A 1 531 ? 4.327 -13.289 7.733 1.00 43.03 531 ALA A CA 1
ATOM 4087 C C . ALA A 1 531 ? 4.127 -11.753 7.772 1.00 43.03 531 ALA A C 1
ATOM 4089 O O . ALA A 1 531 ? 3.275 -11.238 7.053 1.00 43.03 531 ALA A O 1
ATOM 4090 N N . PHE A 1 532 ? 4.874 -11.018 8.604 1.00 44.03 532 PHE A N 1
ATOM 4091 C CA . PHE A 1 532 ? 4.679 -9.578 8.833 1.00 44.03 532 PHE A CA 1
ATOM 4092 C C . PHE A 1 532 ? 5.978 -8.774 8.987 1.00 44.03 532 PHE A C 1
ATOM 4094 O O . PHE A 1 532 ? 5.946 -7.650 9.494 1.00 44.03 532 PHE A O 1
ATOM 4101 N N . HIS A 1 533 ? 7.132 -9.305 8.575 1.00 55.41 533 HIS A N 1
ATOM 4102 C CA . HIS A 1 533 ? 8.396 -8.593 8.743 1.00 55.41 533 HIS A CA 1
ATOM 4103 C C . HIS A 1 533 ? 9.178 -8.432 7.442 1.00 55.41 533 HIS A C 1
ATOM 4105 O O . HIS A 1 533 ? 9.393 -9.378 6.695 1.00 55.41 533 HIS A O 1
ATOM 4111 N N . SER A 1 534 ? 9.674 -7.210 7.230 1.00 63.03 534 SER A N 1
ATOM 4112 C CA . SER A 1 534 ? 10.630 -6.889 6.174 1.00 63.03 534 SER A CA 1
ATOM 4113 C C . SER A 1 534 ? 11.961 -7.640 6.355 1.00 63.03 534 SER A C 1
ATOM 4115 O O . SER A 1 534 ? 12.350 -7.905 7.504 1.00 63.03 534 SER A O 1
ATOM 4117 N N . PRO A 1 535 ? 12.694 -7.920 5.261 1.00 72.12 535 PRO A N 1
ATOM 4118 C CA . PRO A 1 535 ? 14.015 -8.533 5.322 1.00 72.12 535 PRO A CA 1
ATOM 4119 C C . PRO A 1 535 ? 14.960 -7.768 6.253 1.00 72.12 535 PRO A C 1
ATOM 4121 O O . PRO A 1 535 ? 15.016 -6.533 6.224 1.00 72.12 535 PRO A O 1
ATOM 4124 N N . LYS A 1 536 ? 15.709 -8.472 7.103 1.00 81.81 536 LYS A N 1
ATOM 4125 C CA . LYS A 1 536 ? 16.515 -7.825 8.147 1.00 81.81 536 LYS A CA 1
ATOM 4126 C C . LYS A 1 536 ? 17.768 -8.622 8.491 1.00 81.81 536 LYS A C 1
ATOM 4128 O O . LYS A 1 536 ? 17.822 -9.839 8.357 1.00 81.81 536 LYS A O 1
ATOM 4133 N N . TRP A 1 537 ? 18.781 -7.924 8.983 1.00 87.12 537 TRP A N 1
ATOM 4134 C CA . TRP A 1 537 ? 19.891 -8.558 9.684 1.00 87.12 537 TRP A CA 1
ATOM 4135 C C . TRP A 1 537 ? 19.466 -8.849 11.115 1.00 87.12 537 TRP A C 1
ATOM 4137 O O . TRP A 1 537 ? 18.969 -7.949 11.787 1.00 87.12 537 TRP A O 1
ATOM 4147 N N . VAL A 1 538 ? 19.666 -10.076 11.584 1.00 87.00 538 VAL A N 1
ATOM 4148 C CA . VAL A 1 538 ? 19.273 -10.511 12.930 1.00 87.00 538 VAL A CA 1
ATOM 4149 C C . VAL A 1 538 ? 20.475 -10.973 13.734 1.00 87.00 538 VAL A C 1
ATOM 4151 O O . VAL A 1 538 ? 21.450 -11.498 13.194 1.00 87.00 538 VAL A O 1
ATOM 4154 N N . ILE A 1 539 ? 20.374 -10.803 15.049 1.00 89.62 539 ILE A N 1
ATOM 4155 C CA . ILE A 1 539 ? 21.256 -11.405 16.040 1.00 89.62 539 ILE A CA 1
ATOM 4156 C C . ILE A 1 539 ? 20.418 -12.296 16.944 1.00 89.62 539 ILE A C 1
ATOM 4158 O O . ILE A 1 539 ? 19.533 -11.809 17.652 1.00 89.62 539 ILE A O 1
ATOM 4162 N N . GLN A 1 540 ? 20.723 -13.591 16.961 1.00 85.50 540 GLN A N 1
ATOM 4163 C CA . GLN A 1 540 ? 19.962 -14.563 17.745 1.00 85.50 540 GLN A CA 1
ATOM 4164 C C . GLN A 1 540 ? 20.773 -15.818 18.103 1.00 85.50 540 GLN A C 1
ATOM 4166 O O . GLN A 1 540 ? 21.759 -16.144 17.433 1.00 85.50 540 GLN A O 1
ATOM 4171 N N . PRO A 1 541 ? 20.397 -16.544 19.169 1.00 82.12 541 PRO A N 1
ATOM 4172 C CA . PRO A 1 541 ? 20.951 -17.861 19.448 1.00 82.12 541 PRO A CA 1
ATOM 4173 C C . PRO A 1 541 ? 20.353 -18.894 18.485 1.00 82.12 541 PRO A C 1
ATOM 4175 O O . PRO A 1 541 ? 19.141 -18.992 18.353 1.00 82.12 541 PRO A O 1
ATOM 4178 N N . ILE A 1 542 ? 21.203 -19.710 17.857 1.00 80.38 542 ILE A N 1
ATOM 4179 C CA . ILE A 1 542 ? 20.765 -20.815 16.992 1.00 80.38 542 ILE A CA 1
ATOM 4180 C C . ILE A 1 542 ? 21.468 -22.089 17.446 1.00 80.38 542 ILE A C 1
ATOM 4182 O O . ILE A 1 542 ? 22.704 -22.168 17.465 1.00 80.38 542 ILE A O 1
ATOM 4186 N N . VAL A 1 543 ? 20.679 -23.087 17.844 1.00 73.88 543 VAL A N 1
ATOM 4187 C CA . VAL A 1 543 ? 21.186 -24.383 18.303 1.00 73.88 543 VAL A CA 1
ATOM 4188 C C . VAL A 1 543 ? 21.657 -25.182 17.088 1.00 73.88 543 VAL A C 1
ATOM 4190 O O . VAL A 1 543 ? 20.849 -25.636 16.293 1.00 73.88 543 VAL A O 1
ATOM 4193 N N . GLY A 1 544 ? 22.972 -25.365 16.951 1.00 73.06 544 GLY A N 1
ATOM 4194 C CA . GLY A 1 544 ? 23.571 -26.091 15.820 1.00 73.06 544 GLY A CA 1
ATOM 4195 C C . GLY A 1 544 ? 23.976 -25.219 14.624 1.00 73.06 544 GLY A C 1
ATOM 4196 O O . GLY A 1 544 ? 24.650 -25.728 13.733 1.00 73.06 544 GLY A O 1
ATOM 4197 N N . GLY A 1 545 ? 23.667 -23.917 14.656 1.00 82.44 545 GLY A N 1
ATOM 4198 C CA . GLY A 1 545 ? 23.977 -22.955 13.591 1.00 82.44 545 GLY A CA 1
ATOM 4199 C C . GLY A 1 545 ? 22.857 -22.795 12.555 1.00 82.44 545 GLY A C 1
ATOM 4200 O O . GLY A 1 545 ? 21.899 -23.567 12.577 1.00 82.44 545 GLY A O 1
ATOM 4201 N N . PRO A 1 546 ? 22.945 -21.772 11.683 1.00 85.00 546 PRO A N 1
ATOM 4202 C CA . PRO A 1 546 ? 21.915 -21.489 10.689 1.00 85.00 546 PRO A CA 1
ATOM 4203 C C . PRO A 1 546 ? 21.856 -22.565 9.597 1.00 85.00 546 PRO A C 1
ATOM 4205 O O . PRO A 1 546 ? 22.865 -23.184 9.247 1.00 85.00 546 PRO A O 1
ATOM 4208 N N . SER A 1 547 ? 20.671 -22.756 9.023 1.00 77.81 547 SER A N 1
ATOM 4209 C CA . SER A 1 547 ? 20.456 -23.612 7.860 1.00 77.81 547 SER A CA 1
ATOM 4210 C C . SER A 1 547 ? 21.231 -23.090 6.650 1.00 77.81 547 SER A C 1
ATOM 4212 O O . SER A 1 547 ? 21.140 -21.921 6.285 1.00 77.81 547 SER A O 1
ATOM 4214 N N . LEU A 1 548 ? 21.991 -23.970 5.996 1.00 76.94 548 LEU A N 1
ATOM 4215 C CA . LEU A 1 548 ? 22.776 -23.622 4.803 1.00 76.94 548 LEU A CA 1
ATOM 4216 C C . LEU A 1 548 ? 22.016 -23.875 3.497 1.00 76.94 548 LEU A C 1
ATOM 4218 O O . LEU A 1 548 ? 22.510 -23.538 2.426 1.00 76.94 548 LEU A O 1
ATOM 4222 N N . THR A 1 549 ? 20.841 -24.501 3.578 1.00 72.75 549 THR A N 1
ATOM 4223 C CA . THR A 1 549 ? 20.041 -24.918 2.417 1.00 72.75 549 THR A CA 1
ATOM 4224 C C . THR A 1 549 ? 18.669 -24.267 2.365 1.00 72.75 549 THR A C 1
ATOM 4226 O O . THR A 1 549 ? 18.023 -24.334 1.325 1.00 72.75 549 THR A O 1
ATOM 4229 N N . ALA A 1 550 ? 18.202 -23.679 3.466 1.00 64.38 550 ALA A N 1
ATOM 4230 C CA . ALA A 1 550 ? 16.931 -22.972 3.486 1.00 64.38 550 ALA A CA 1
ATOM 4231 C C . ALA A 1 550 ? 17.096 -21.555 2.918 1.00 64.38 550 ALA A C 1
ATOM 4233 O O . ALA A 1 550 ? 18.147 -20.929 3.069 1.00 64.38 550 ALA A O 1
ATOM 4234 N N . THR A 1 551 ? 16.060 -21.075 2.236 1.00 64.75 551 THR A N 1
ATOM 4235 C CA . THR A 1 551 ? 15.978 -19.714 1.687 1.00 64.75 551 THR A CA 1
ATOM 4236 C C . THR A 1 551 ? 15.214 -18.761 2.607 1.00 64.75 551 THR A C 1
ATOM 4238 O O . THR A 1 551 ? 15.342 -17.557 2.435 1.00 64.75 551 THR A O 1
ATOM 4241 N N . SER A 1 552 ? 14.504 -19.290 3.608 1.00 67.56 552 SER A N 1
ATOM 4242 C CA . SER A 1 552 ? 13.820 -18.596 4.710 1.00 67.56 552 SER A CA 1
ATOM 4243 C C . SER A 1 552 ? 13.840 -19.467 5.978 1.00 67.56 552 SER A C 1
ATOM 4245 O O . SER A 1 552 ? 14.303 -20.607 5.905 1.00 67.56 552 SER A O 1
ATOM 4247 N N . ASP A 1 553 ? 13.438 -18.928 7.140 1.00 71.25 553 ASP A N 1
ATOM 4248 C CA . ASP A 1 553 ? 13.481 -19.612 8.453 1.00 71.25 553 ASP A CA 1
ATOM 4249 C C . ASP A 1 553 ? 14.842 -20.286 8.737 1.00 71.25 553 ASP A C 1
ATOM 4251 O O . ASP A 1 553 ? 14.976 -21.501 8.917 1.00 71.25 553 ASP A O 1
ATOM 4255 N N . LEU A 1 554 ? 15.917 -19.490 8.712 1.00 74.69 554 LEU A N 1
ATOM 4256 C CA . LEU A 1 554 ? 17.283 -20.017 8.806 1.00 74.69 554 LEU A CA 1
ATOM 4257 C C . LEU A 1 554 ? 17.599 -20.634 10.175 1.00 74.69 554 LEU A C 1
ATOM 4259 O O . LEU A 1 554 ? 18.582 -21.371 10.290 1.00 74.69 554 LEU A O 1
ATOM 4263 N N . ASN A 1 555 ? 16.800 -20.352 11.202 1.00 71.44 555 ASN A N 1
ATOM 4264 C CA . ASN A 1 555 ? 16.953 -20.908 12.543 1.00 71.44 555 ASN A CA 1
ATOM 4265 C C . ASN A 1 555 ? 16.013 -22.105 12.816 1.00 71.44 555 ASN A C 1
ATOM 4267 O O . ASN A 1 555 ? 16.229 -22.807 13.808 1.00 71.44 555 ASN A O 1
ATOM 4271 N N . GLY A 1 556 ? 15.055 -22.389 11.922 1.00 66.25 556 GLY A N 1
ATOM 4272 C CA . GLY A 1 556 ? 14.141 -23.528 11.996 1.00 66.25 556 GLY A CA 1
ATOM 4273 C C . GLY A 1 556 ? 13.163 -23.447 13.165 1.00 66.25 556 GLY A C 1
ATOM 4274 O O . GLY A 1 556 ? 12.764 -24.491 13.693 1.00 66.25 556 GLY A O 1
ATOM 4275 N N . ASP A 1 557 ? 12.842 -22.235 13.624 1.00 66.62 557 ASP A N 1
ATOM 4276 C CA . ASP A 1 557 ? 11.952 -22.010 14.763 1.00 66.62 557 ASP A CA 1
ATOM 4277 C C . ASP A 1 557 ? 10.470 -21.898 14.366 1.00 66.62 557 ASP A C 1
ATOM 4279 O O . ASP A 1 557 ? 9.607 -21.819 15.244 1.00 66.62 557 ASP A O 1
ATOM 4283 N N . GLY A 1 558 ? 10.165 -22.001 13.067 1.00 62.66 558 GLY A N 1
ATOM 4284 C CA . GLY A 1 558 ? 8.813 -21.884 12.538 1.00 62.66 558 GLY A CA 1
ATOM 4285 C C . GLY A 1 558 ? 8.369 -20.431 12.403 1.00 62.66 558 GLY A C 1
ATOM 4286 O O . GLY A 1 558 ? 7.224 -20.123 12.740 1.00 62.66 558 GLY A O 1
ATOM 4287 N N . ASP A 1 559 ? 9.267 -19.559 11.929 1.00 62.34 559 ASP A N 1
ATOM 4288 C CA . ASP A 1 559 ? 9.000 -18.147 11.622 1.00 62.34 559 ASP A CA 1
ATOM 4289 C C . ASP A 1 559 ? 8.557 -17.298 12.831 1.00 62.34 559 ASP A C 1
ATOM 4291 O O . ASP A 1 559 ? 7.840 -16.299 12.706 1.00 62.34 559 ASP A O 1
ATOM 4295 N N . THR A 1 560 ? 8.976 -17.677 14.038 1.00 62.97 560 THR A N 1
ATOM 4296 C CA . THR A 1 560 ? 8.571 -16.999 15.280 1.00 62.97 560 THR A CA 1
ATOM 4297 C C . THR A 1 560 ? 9.352 -15.716 15.558 1.00 62.97 560 THR A C 1
ATOM 4299 O O . THR A 1 560 ? 8.981 -14.971 16.468 1.00 62.97 560 THR A O 1
ATOM 4302 N N . CYS A 1 561 ? 10.410 -15.441 14.784 1.00 66.00 561 CYS A N 1
ATOM 4303 C CA . CYS A 1 561 ? 11.284 -14.275 14.940 1.00 66.00 561 CYS A CA 1
ATOM 4304 C C . CYS A 1 561 ? 11.817 -14.106 16.365 1.00 66.00 561 CYS A C 1
ATOM 4306 O O . CYS A 1 561 ? 11.832 -13.001 16.920 1.00 66.00 561 CYS A O 1
ATOM 4308 N N . SER A 1 562 ? 12.261 -15.203 16.979 1.00 68.00 562 SER A N 1
ATOM 4309 C CA . SER A 1 562 ? 12.812 -15.203 18.334 1.00 68.00 562 SER A CA 1
ATOM 4310 C C . SER A 1 562 ? 14.250 -14.666 18.358 1.00 68.00 562 SER A C 1
ATOM 4312 O O . SER A 1 562 ? 15.211 -15.385 18.630 1.00 68.00 562 SER A O 1
ATOM 4314 N N . LEU A 1 563 ? 14.394 -13.371 18.080 1.00 80.50 563 LEU A N 1
ATOM 4315 C CA . LEU A 1 563 ? 15.672 -12.676 17.947 1.00 80.50 563 LEU A CA 1
ATOM 4316 C C . LEU A 1 563 ? 15.969 -11.731 19.116 1.00 80.50 563 LEU A C 1
ATOM 4318 O O . LEU A 1 563 ? 15.081 -11.305 19.851 1.00 80.50 563 LEU A O 1
ATOM 4322 N N . ASN A 1 564 ? 17.248 -11.392 19.283 1.00 83.00 564 ASN A N 1
ATOM 4323 C CA . ASN A 1 564 ? 17.736 -10.557 20.385 1.00 83.00 564 ASN A CA 1
ATOM 4324 C C . ASN A 1 564 ? 18.080 -9.131 19.930 1.00 83.00 564 ASN A C 1
ATOM 4326 O O . ASN A 1 564 ? 18.027 -8.197 20.731 1.00 83.00 564 ASN A O 1
ATOM 4330 N N . ALA A 1 565 ? 18.428 -8.955 18.654 1.00 85.19 565 ALA A N 1
ATOM 4331 C CA . ALA A 1 565 ? 18.564 -7.658 18.001 1.00 85.19 565 ALA A CA 1
ATOM 4332 C C . ALA A 1 565 ? 18.353 -7.785 16.488 1.00 85.19 565 ALA A C 1
ATOM 4334 O O . ALA A 1 565 ? 18.596 -8.850 15.923 1.00 85.19 565 ALA A O 1
ATOM 4335 N N . TYR A 1 566 ? 17.948 -6.702 15.830 1.00 88.12 566 TYR A N 1
ATOM 4336 C CA . TYR A 1 566 ? 17.892 -6.618 14.378 1.00 88.12 566 TYR A CA 1
ATOM 4337 C C . TYR A 1 566 ? 18.236 -5.237 13.834 1.00 88.12 566 TYR A C 1
ATOM 4339 O O . TYR A 1 566 ? 18.092 -4.211 14.501 1.00 88.12 566 TYR A O 1
ATOM 4347 N N . PHE A 1 567 ? 18.634 -5.243 12.570 1.00 83.44 567 PHE A N 1
ATOM 4348 C CA . PHE A 1 567 ? 18.780 -4.080 11.719 1.00 83.44 567 PHE A CA 1
ATOM 4349 C C . PHE A 1 567 ? 17.949 -4.287 10.455 1.00 83.44 567 PHE A C 1
ATOM 4351 O O . PHE A 1 567 ? 18.184 -5.221 9.683 1.00 83.44 567 PHE A O 1
ATOM 4358 N N . SER A 1 568 ? 16.964 -3.417 10.251 1.00 74.69 568 SER A N 1
ATOM 4359 C CA . SER A 1 568 ? 16.185 -3.383 9.015 1.00 74.69 568 SER A CA 1
ATOM 4360 C C . SER A 1 568 ? 17.055 -2.782 7.916 1.00 74.69 568 SER A C 1
ATOM 4362 O O . SER A 1 568 ? 17.303 -1.577 7.912 1.00 74.69 568 SER A O 1
ATOM 4364 N N . ALA A 1 569 ? 17.549 -3.626 7.010 1.00 60.62 569 ALA A N 1
ATOM 4365 C CA . ALA A 1 569 ? 18.335 -3.151 5.881 1.00 60.62 569 ALA A CA 1
ATOM 4366 C C . ALA A 1 569 ? 17.467 -2.258 4.973 1.00 60.62 569 ALA A C 1
ATOM 4368 O O . ALA A 1 569 ? 16.275 -2.541 4.813 1.00 60.62 569 ALA A O 1
ATOM 4369 N N . PRO A 1 570 ? 18.036 -1.210 4.351 1.00 54.69 570 PRO A N 1
ATOM 4370 C CA . PRO A 1 570 ? 17.373 -0.519 3.253 1.00 54.69 570 PRO A CA 1
ATOM 4371 C C . PRO A 1 570 ? 16.990 -1.518 2.142 1.00 54.69 570 PRO A C 1
ATOM 4373 O O . PRO A 1 570 ? 17.725 -2.491 1.932 1.00 54.69 570 PRO A O 1
ATOM 4376 N N . PRO A 1 571 ? 15.876 -1.316 1.419 1.00 47.84 571 PRO A N 1
ATOM 4377 C CA . PRO A 1 571 ? 15.472 -2.239 0.363 1.00 47.84 571 PRO A CA 1
ATOM 4378 C C . PRO A 1 571 ? 16.462 -2.234 -0.816 1.00 47.84 571 PRO A C 1
ATOM 4380 O O . PRO A 1 571 ? 16.948 -1.174 -1.201 1.00 47.84 571 PRO A O 1
ATOM 4383 N N . GLY A 1 572 ? 16.736 -3.406 -1.407 1.00 49.75 572 GLY A N 1
ATOM 4384 C CA . GLY A 1 572 ? 17.401 -3.507 -2.718 1.00 49.75 572 GLY A CA 1
ATOM 4385 C C . GLY A 1 572 ? 18.762 -4.212 -2.793 1.00 49.75 572 GLY A C 1
ATOM 4386 O O . GLY A 1 572 ? 19.267 -4.342 -3.896 1.00 49.75 572 GLY A O 1
ATOM 4387 N N . LEU A 1 573 ? 19.357 -4.664 -1.682 1.00 52.09 573 LEU A N 1
ATOM 4388 C CA . LEU A 1 573 ? 20.394 -5.718 -1.570 1.00 52.09 573 LEU A CA 1
ATOM 4389 C C . LEU A 1 573 ? 20.938 -5.673 -0.130 1.00 52.09 573 LEU A C 1
ATOM 4391 O O . LEU A 1 573 ? 21.340 -4.605 0.337 1.00 52.09 573 LEU A O 1
ATOM 4395 N N . PRO A 1 574 ? 20.997 -6.790 0.607 1.00 61.94 574 PRO A N 1
ATOM 4396 C CA . PRO A 1 574 ? 21.434 -6.766 1.998 1.00 61.94 574 PRO A CA 1
ATOM 4397 C C . PRO A 1 574 ? 22.957 -6.696 2.111 1.00 61.94 574 PRO A C 1
ATOM 4399 O O . PRO A 1 574 ? 23.633 -7.689 2.351 1.00 61.94 574 PRO A O 1
ATOM 4402 N N . SER A 1 575 ? 23.549 -5.514 1.970 1.00 71.44 575 SER A N 1
ATOM 4403 C CA . SER A 1 575 ? 24.956 -5.347 2.343 1.00 71.44 575 SER A CA 1
ATOM 4404 C C . SER A 1 575 ? 25.142 -5.663 3.832 1.00 71.44 575 SER A C 1
ATOM 4406 O O . SER A 1 575 ? 24.306 -5.276 4.655 1.00 71.44 575 SER A O 1
ATOM 4408 N N . LEU A 1 576 ? 26.238 -6.347 4.184 1.00 80.06 576 LEU A N 1
ATOM 4409 C CA . LEU A 1 576 ? 26.641 -6.554 5.579 1.00 80.06 576 LEU A CA 1
ATOM 4410 C C . LEU A 1 576 ? 26.647 -5.193 6.305 1.00 80.06 576 LEU A C 1
ATOM 4412 O O . LEU A 1 576 ? 27.282 -4.271 5.787 1.00 80.06 576 LEU A O 1
ATOM 4416 N N . PRO A 1 577 ? 25.976 -5.032 7.465 1.00 84.00 577 PRO A N 1
ATOM 4417 C CA . PRO A 1 577 ? 25.717 -3.728 8.077 1.00 84.00 577 PRO A CA 1
ATOM 4418 C C . PRO A 1 577 ? 26.938 -3.207 8.852 1.00 84.00 577 PRO A C 1
ATOM 4420 O O . PRO A 1 577 ? 26.871 -2.910 10.044 1.00 84.00 577 PRO A O 1
ATOM 4423 N N . VAL A 1 578 ? 28.081 -3.129 8.168 1.00 83.56 578 VAL A N 1
ATOM 4424 C CA . VAL A 1 578 ? 29.322 -2.533 8.667 1.00 83.56 578 VAL A CA 1
ATOM 4425 C C . VAL A 1 578 ? 29.136 -1.017 8.779 1.00 83.56 578 VAL A C 1
ATOM 4427 O O . VAL A 1 578 ? 28.491 -0.392 7.941 1.00 83.56 578 VAL A O 1
ATOM 4430 N N . GLY A 1 579 ? 29.716 -0.417 9.812 1.00 77.62 579 GLY A N 1
ATOM 4431 C CA . GLY A 1 579 ? 29.532 0.980 10.184 1.00 77.62 579 GLY A CA 1
ATOM 4432 C C . GLY A 1 579 ? 28.605 1.142 11.385 1.00 77.62 579 GLY A C 1
ATOM 4433 O O . GLY A 1 579 ? 28.198 0.167 12.019 1.00 77.62 579 GLY A O 1
ATOM 4434 N N . THR A 1 580 ? 28.322 2.398 11.724 1.00 83.44 580 THR A N 1
ATOM 4435 C CA . THR A 1 580 ? 27.338 2.750 12.752 1.00 83.44 580 THR A CA 1
ATOM 4436 C C . THR A 1 580 ? 25.964 2.791 12.112 1.00 83.44 580 THR A C 1
ATOM 4438 O O . THR A 1 580 ? 25.731 3.595 11.214 1.00 83.44 580 THR A O 1
ATOM 4441 N N . ASN A 1 581 ? 25.081 1.917 12.571 1.00 79.06 581 ASN A N 1
ATOM 4442 C CA . ASN A 1 581 ? 23.717 1.782 12.089 1.00 79.06 581 ASN A CA 1
ATOM 4443 C C . ASN A 1 581 ? 22.761 1.795 13.282 1.00 79.06 581 ASN A C 1
ATOM 4445 O O . ASN A 1 581 ? 23.147 1.446 14.397 1.00 79.06 581 ASN A O 1
ATOM 4449 N N . THR A 1 582 ? 21.507 2.152 13.044 1.00 84.62 582 THR A N 1
ATOM 4450 C CA . THR A 1 582 ? 20.476 2.172 14.081 1.00 84.62 582 THR A CA 1
ATOM 4451 C C . THR A 1 582 ? 19.835 0.787 14.197 1.00 84.62 582 THR A C 1
ATOM 4453 O O . THR A 1 582 ? 19.167 0.325 13.273 1.00 84.62 582 THR A O 1
ATOM 4456 N N . TRP A 1 583 ? 20.057 0.102 15.319 1.00 87.56 583 TRP A N 1
ATOM 4457 C CA . TRP A 1 583 ? 19.572 -1.258 15.576 1.00 87.56 583 TRP A CA 1
ATOM 4458 C C . TRP A 1 583 ? 18.441 -1.252 16.592 1.00 87.56 583 TRP A C 1
ATOM 4460 O O . TRP A 1 583 ? 18.478 -0.507 17.570 1.00 87.56 583 TRP A O 1
ATOM 4470 N N . THR A 1 584 ? 17.480 -2.154 16.419 1.00 86.38 584 THR A N 1
ATOM 4471 C CA . THR A 1 584 ? 16.462 -2.443 17.429 1.00 86.38 584 THR A CA 1
ATOM 4472 C C . THR A 1 584 ? 16.867 -3.698 18.195 1.00 86.38 584 THR A C 1
ATOM 4474 O O . THR A 1 584 ? 17.105 -4.748 17.605 1.00 86.38 584 THR A O 1
ATOM 4477 N N . MET A 1 585 ? 16.986 -3.610 19.516 1.00 88.06 585 MET A N 1
ATOM 4478 C CA . MET A 1 585 ? 17.530 -4.680 20.353 1.00 88.06 585 MET A CA 1
ATOM 4479 C C . MET A 1 585 ? 16.764 -4.831 21.666 1.00 88.06 585 MET A C 1
ATOM 4481 O O . MET A 1 585 ? 16.223 -3.861 22.194 1.00 88.06 585 MET A O 1
ATOM 4485 N N . TYR A 1 586 ? 16.716 -6.048 22.202 1.00 82.50 586 TYR A N 1
ATOM 4486 C CA . TYR A 1 586 ? 16.057 -6.320 23.474 1.00 82.50 586 TYR A CA 1
ATOM 4487 C C . TYR A 1 586 ? 16.993 -6.010 24.648 1.00 82.50 586 TYR A C 1
ATOM 4489 O O . TYR A 1 586 ? 18.001 -6.687 24.862 1.00 82.50 586 TYR A O 1
ATOM 4497 N N . CYS A 1 587 ? 16.636 -5.006 25.446 1.00 86.38 587 CYS A N 1
ATOM 4498 C CA . CYS A 1 587 ? 17.441 -4.481 26.549 1.00 86.38 587 CYS A CA 1
ATOM 4499 C C . CYS A 1 587 ? 16.941 -4.891 27.938 1.00 86.38 587 CYS A C 1
ATOM 4501 O O . CYS A 1 587 ? 17.161 -4.191 28.928 1.00 86.38 587 CYS A O 1
ATOM 4503 N N . GLY A 1 588 ? 16.319 -6.067 28.024 1.00 79.69 588 GLY A N 1
ATOM 4504 C CA . GLY A 1 588 ? 15.866 -6.670 29.274 1.00 79.69 588 GLY A CA 1
ATOM 4505 C C . GLY A 1 588 ? 14.419 -6.337 29.613 1.00 79.69 588 GLY A C 1
ATOM 4506 O O . GLY A 1 588 ? 13.776 -5.523 28.963 1.00 79.69 588 GLY A O 1
ATOM 4507 N N . SER A 1 589 ? 13.894 -6.978 30.657 1.00 68.69 589 SER A N 1
ATOM 4508 C CA . SER A 1 589 ? 12.470 -6.906 31.018 1.00 68.69 589 SER A CA 1
ATOM 4509 C C . SER A 1 589 ? 11.991 -5.519 31.456 1.00 68.69 589 SER A C 1
ATOM 4511 O O . SER A 1 589 ? 10.791 -5.278 31.462 1.00 68.69 589 SER A O 1
ATOM 4513 N N . GLU A 1 590 ? 12.907 -4.633 31.854 1.00 62.41 590 GLU A N 1
ATOM 4514 C CA . GLU A 1 590 ? 12.583 -3.270 32.296 1.00 62.41 590 GLU A CA 1
ATOM 4515 C C . GLU A 1 590 ? 12.529 -2.263 31.139 1.00 62.41 590 GLU A C 1
ATOM 4517 O O . GLU A 1 590 ? 11.692 -1.367 31.164 1.00 62.41 590 GLU A O 1
ATOM 4522 N N . LEU A 1 591 ? 13.403 -2.403 30.134 1.00 57.28 591 LEU A N 1
ATOM 4523 C CA . LEU A 1 591 ? 13.498 -1.479 28.992 1.00 57.28 591 LEU A CA 1
ATOM 4524 C C . LEU A 1 591 ? 12.814 -2.013 27.727 1.00 57.28 591 LEU A C 1
ATOM 4526 O O . LEU A 1 591 ? 12.498 -1.238 26.830 1.00 57.28 591 LEU A O 1
ATOM 4530 N N . GLY A 1 592 ? 12.578 -3.324 27.645 1.00 78.06 592 GLY A N 1
ATOM 4531 C CA . GLY A 1 592 ? 11.997 -3.963 26.472 1.00 78.06 592 GLY A CA 1
ATOM 4532 C C . GLY A 1 592 ? 12.872 -3.803 25.229 1.00 78.06 592 GLY A C 1
ATOM 4533 O O . GLY A 1 592 ? 14.101 -3.833 25.305 1.00 78.06 592 GLY A O 1
ATOM 4534 N N . TRP A 1 593 ? 12.228 -3.667 24.073 1.00 81.94 593 TRP A N 1
ATOM 4535 C CA . TRP A 1 593 ? 12.898 -3.396 22.805 1.00 81.94 593 TRP A CA 1
ATOM 4536 C C . TRP A 1 593 ? 13.217 -1.909 22.678 1.00 81.94 593 TRP A C 1
ATOM 4538 O O . TRP A 1 593 ? 12.320 -1.070 22.716 1.00 81.94 593 TRP A O 1
ATOM 4548 N N . THR A 1 594 ? 14.489 -1.587 22.486 1.00 78.94 594 THR A N 1
ATOM 4549 C CA . THR A 1 594 ? 14.965 -0.214 22.305 1.00 78.94 594 THR A CA 1
ATOM 4550 C C . THR A 1 594 ? 15.672 -0.073 20.972 1.00 78.94 594 THR A C 1
ATOM 4552 O O . THR A 1 594 ? 16.212 -1.045 20.448 1.00 78.94 594 THR A O 1
ATOM 4555 N N . THR A 1 595 ? 15.710 1.147 20.446 1.00 83.81 595 THR A N 1
ATOM 4556 C CA . THR A 1 595 ? 16.441 1.462 19.218 1.00 83.81 595 THR A CA 1
ATOM 4557 C C . THR A 1 595 ? 17.620 2.373 19.549 1.00 83.81 595 THR A C 1
ATOM 4559 O O . THR A 1 595 ? 17.408 3.409 20.176 1.00 83.81 595 THR A O 1
ATOM 4562 N N . ASP A 1 596 ? 18.836 1.969 19.180 1.00 82.06 596 ASP A N 1
ATOM 4563 C CA . ASP A 1 596 ? 20.078 2.699 19.473 1.00 82.06 596 ASP A CA 1
ATOM 4564 C C . ASP A 1 596 ? 21.134 2.462 18.377 1.00 82.06 596 ASP A C 1
ATOM 4566 O O . ASP A 1 596 ? 21.040 1.508 17.597 1.00 82.06 596 ASP A O 1
ATOM 4570 N N . ASP A 1 597 ? 22.145 3.323 18.319 1.00 85.19 597 ASP A N 1
ATOM 4571 C CA . ASP A 1 597 ? 23.214 3.256 17.325 1.00 85.19 597 ASP A CA 1
ATOM 4572 C C . ASP A 1 597 ? 24.289 2.235 17.727 1.00 85.19 597 ASP A C 1
ATOM 4574 O O . ASP A 1 597 ? 25.069 2.429 18.664 1.00 85.19 597 ASP A O 1
ATOM 4578 N N . VAL A 1 598 ? 24.376 1.152 16.956 1.00 87.25 598 VAL A N 1
ATOM 4579 C CA . VAL A 1 598 ? 25.378 0.089 17.097 1.00 87.25 598 VAL A CA 1
ATOM 4580 C C . VAL A 1 598 ? 26.395 0.204 15.978 1.00 87.25 598 VAL A C 1
ATOM 4582 O O . VAL A 1 598 ? 26.045 0.380 14.810 1.00 87.25 598 VAL A O 1
ATOM 4585 N N . THR A 1 599 ? 27.669 0.031 16.316 1.00 84.88 599 THR A N 1
ATOM 4586 C CA . THR A 1 599 ? 28.748 0.002 15.326 1.00 84.88 599 THR A CA 1
ATOM 4587 C C . THR A 1 599 ? 29.260 -1.419 15.140 1.00 84.88 599 THR A C 1
ATOM 4589 O O . THR A 1 599 ? 29.745 -2.034 16.091 1.00 84.88 599 THR A O 1
ATOM 4592 N N . LEU A 1 600 ? 29.222 -1.922 13.905 1.00 87.25 600 LEU A N 1
ATOM 4593 C CA . LEU A 1 600 ? 29.961 -3.115 13.490 1.00 87.25 600 LEU A CA 1
ATOM 4594 C C . LEU A 1 600 ? 31.164 -2.674 12.662 1.00 87.25 600 LEU A C 1
ATOM 4596 O O . LEU A 1 600 ? 30.993 -2.076 11.606 1.00 87.25 600 LEU A O 1
ATOM 4600 N N . HIS A 1 601 ? 32.384 -2.952 13.105 1.00 84.12 601 HIS A N 1
ATOM 4601 C CA . HIS A 1 601 ? 33.581 -2.579 12.350 1.00 84.12 601 HIS A CA 1
ATOM 4602 C C . HIS A 1 601 ? 34.389 -3.800 11.931 1.00 84.12 601 HIS A C 1
ATOM 4604 O O . HIS A 1 601 ? 34.588 -4.731 12.717 1.00 84.12 601 HIS A O 1
ATOM 4610 N N . ASP A 1 602 ? 34.876 -3.772 10.690 1.00 81.69 602 ASP A N 1
ATOM 4611 C CA . ASP A 1 602 ? 35.877 -4.723 10.221 1.00 81.69 602 ASP A CA 1
ATOM 4612 C C . ASP A 1 602 ? 37.135 -4.567 11.081 1.00 81.69 602 ASP A C 1
ATOM 4614 O O . ASP A 1 602 ? 37.665 -3.467 11.267 1.00 81.69 602 ASP A O 1
ATOM 4618 N N . SER A 1 603 ? 37.574 -5.672 11.668 1.00 60.91 603 SER A N 1
ATOM 4619 C CA . SER A 1 603 ? 38.836 -5.738 12.387 1.00 60.91 603 SER A CA 1
ATOM 4620 C C . SER A 1 603 ? 39.812 -6.517 11.516 1.00 60.91 603 SER A C 1
ATOM 4622 O O . SER A 1 603 ? 39.804 -7.748 11.578 1.00 60.91 603 SER A O 1
ATOM 4624 N N . PRO A 1 604 ? 40.670 -5.855 10.719 1.00 52.69 604 PRO A N 1
ATOM 4625 C CA . PRO A 1 604 ? 41.716 -6.570 10.017 1.00 52.69 604 PRO A CA 1
ATOM 4626 C C . PRO A 1 604 ? 42.643 -7.197 11.057 1.00 52.69 604 PRO A C 1
ATOM 4628 O O . PRO A 1 604 ? 43.163 -6.517 11.946 1.00 52.69 604 PRO A O 1
ATOM 4631 N N . THR A 1 605 ? 42.866 -8.506 10.949 1.00 43.81 605 THR A N 1
ATOM 4632 C CA . THR A 1 605 ? 43.947 -9.178 11.672 1.00 43.81 605 THR A CA 1
ATOM 4633 C C . THR A 1 605 ? 45.233 -8.390 11.449 1.00 43.81 605 THR A C 1
ATOM 4635 O O . THR A 1 605 ? 45.643 -8.186 10.304 1.00 43.81 605 THR A O 1
ATOM 4638 N N . ALA A 1 606 ? 45.861 -7.932 12.536 1.00 36.44 606 ALA A N 1
ATOM 4639 C CA . ALA A 1 606 ? 47.177 -7.314 12.460 1.00 36.44 606 ALA A CA 1
ATOM 4640 C C . ALA A 1 606 ? 48.103 -8.233 11.642 1.00 36.44 606 ALA A C 1
ATOM 4642 O O . ALA A 1 606 ? 48.094 -9.448 11.878 1.00 36.44 606 ALA A O 1
ATOM 4643 N N . PRO A 1 607 ? 48.873 -7.705 10.671 1.00 36.56 607 PRO A N 1
ATOM 4644 C CA . PRO A 1 607 ? 49.781 -8.534 9.899 1.00 36.56 607 PRO A CA 1
ATOM 4645 C C . PRO A 1 607 ? 50.705 -9.292 10.859 1.00 36.56 607 PRO A C 1
ATOM 4647 O O . PRO A 1 607 ? 51.164 -8.705 11.847 1.00 36.56 607 PRO A O 1
ATOM 4650 N N . PRO A 1 608 ? 50.960 -10.590 10.613 1.00 36.22 608 PRO A N 1
ATOM 4651 C CA . PRO A 1 608 ? 51.784 -11.393 11.497 1.00 36.22 608 PRO A CA 1
ATOM 4652 C C . PRO A 1 608 ? 53.137 -10.708 11.677 1.00 36.22 608 PRO A C 1
ATOM 4654 O O . PRO A 1 608 ? 53.792 -10.334 10.701 1.00 36.22 608 PRO A O 1
ATOM 4657 N N . THR A 1 609 ? 53.542 -10.528 12.934 1.00 38.34 609 THR A N 1
ATOM 4658 C CA . THR A 1 609 ? 54.861 -10.009 13.292 1.00 38.34 609 THR A CA 1
ATOM 4659 C C . THR A 1 609 ? 55.920 -10.788 12.502 1.00 38.34 609 THR A C 1
ATOM 4661 O O . THR A 1 609 ? 55.886 -12.023 12.540 1.00 38.34 609 THR A O 1
ATOM 4664 N N . PRO A 1 610 ? 56.843 -10.126 11.775 1.00 39.38 610 PRO A N 1
ATOM 4665 C CA . PRO A 1 610 ? 57.857 -10.824 10.996 1.00 39.38 610 PRO A CA 1
ATOM 4666 C C . PRO A 1 610 ? 58.609 -11.821 11.877 1.00 39.38 610 PRO A C 1
ATOM 4668 O O . PRO A 1 610 ? 59.091 -11.465 12.955 1.00 39.38 610 PRO A O 1
ATOM 4671 N N . ALA A 1 611 ? 58.686 -13.075 11.429 1.00 43.59 611 ALA A N 1
ATOM 4672 C CA . ALA A 1 611 ? 59.428 -14.109 12.133 1.00 43.59 611 ALA A CA 1
ATOM 4673 C C . ALA A 1 611 ? 60.903 -13.682 12.308 1.00 43.59 611 ALA A C 1
ATOM 4675 O O . ALA A 1 611 ? 61.466 -13.061 11.398 1.00 43.59 611 ALA A O 1
ATOM 4676 N N . PRO A 1 612 ? 61.555 -14.013 13.440 1.00 49.78 612 PRO A N 1
ATOM 4677 C CA . PRO A 1 612 ? 62.980 -13.755 13.618 1.00 49.78 612 PRO A CA 1
ATOM 4678 C C . PRO A 1 612 ? 63.784 -14.390 12.472 1.00 49.78 612 PRO A C 1
ATOM 4680 O O . PRO A 1 612 ? 63.448 -15.501 12.047 1.00 49.78 612 PRO A O 1
ATOM 4683 N N . PRO A 1 613 ? 64.846 -13.734 11.969 1.00 47.00 613 PRO A N 1
ATOM 4684 C CA . PRO A 1 613 ? 65.618 -14.266 10.856 1.00 47.00 613 PRO A CA 1
ATOM 4685 C C . PRO A 1 613 ? 66.215 -15.630 11.216 1.00 47.00 613 PRO A C 1
ATOM 4687 O O . PRO A 1 613 ? 66.839 -15.808 12.264 1.00 47.00 613 PRO A O 1
ATOM 4690 N N . THR A 1 614 ? 66.005 -16.601 10.331 1.00 57.72 614 THR A N 1
ATOM 4691 C CA . THR A 1 614 ? 66.511 -17.969 10.462 1.00 57.72 614 THR A CA 1
ATOM 4692 C C . THR A 1 614 ? 68.044 -17.974 10.335 1.00 57.72 614 THR A C 1
ATOM 4694 O O . THR A 1 614 ? 68.572 -17.304 9.443 1.00 57.72 614 THR A O 1
ATOM 4697 N N . PRO A 1 615 ? 68.789 -18.696 11.196 1.00 51.66 615 PRO A N 1
ATOM 4698 C CA . PRO A 1 615 ? 70.248 -18.734 11.127 1.00 51.66 615 PRO A CA 1
ATOM 4699 C C . PRO A 1 615 ? 70.744 -19.403 9.836 1.00 51.66 615 PRO A C 1
ATOM 4701 O O . PRO A 1 615 ? 70.146 -20.359 9.342 1.00 51.66 615 PRO A O 1
ATOM 4704 N N . ALA A 1 616 ? 71.845 -18.875 9.294 1.00 55.28 616 ALA A N 1
ATOM 4705 C CA . ALA A 1 616 ? 72.412 -19.292 8.015 1.00 55.28 616 ALA A CA 1
ATOM 4706 C C . ALA A 1 616 ? 72.874 -20.771 8.010 1.00 55.28 616 ALA A C 1
ATOM 4708 O O . ALA A 1 616 ? 73.337 -21.264 9.044 1.00 55.28 616 ALA A O 1
ATOM 4709 N N . PRO A 1 617 ? 72.799 -21.477 6.861 1.00 63.66 617 PRO A N 1
ATOM 4710 C CA . PRO A 1 617 ? 73.217 -22.876 6.758 1.00 63.66 617 PRO A CA 1
ATOM 4711 C C . PRO A 1 617 ? 74.736 -23.043 6.935 1.00 63.66 617 PRO A C 1
ATOM 4713 O O . PRO A 1 617 ? 75.492 -22.139 6.570 1.00 63.66 617 PRO A O 1
ATOM 4716 N N . PRO A 1 618 ? 75.210 -24.198 7.440 1.00 59.78 618 PRO A N 1
ATOM 4717 C CA . PRO A 1 618 ? 76.633 -24.431 7.635 1.00 59.78 618 PRO A CA 1
ATOM 4718 C C . PRO A 1 618 ? 77.354 -24.598 6.293 1.00 59.78 618 PRO A C 1
ATOM 4720 O O . PRO A 1 618 ? 76.897 -25.306 5.395 1.00 59.78 618 PRO A O 1
ATOM 4723 N N . THR A 1 619 ? 78.512 -23.954 6.183 1.00 61.81 619 THR A N 1
ATOM 4724 C CA . THR A 1 619 ? 79.422 -24.049 5.039 1.00 61.81 619 THR A CA 1
ATOM 4725 C C . THR A 1 619 ? 79.999 -25.470 4.920 1.00 61.81 619 THR A C 1
ATOM 4727 O O . THR A 1 619 ? 80.416 -26.025 5.941 1.00 61.81 619 THR A O 1
ATOM 4730 N N . PRO A 1 620 ? 80.093 -26.067 3.716 1.00 55.06 620 PRO A N 1
ATOM 4731 C CA . PRO A 1 620 ? 80.771 -27.348 3.536 1.00 55.06 620 PRO A CA 1
ATOM 4732 C C . PRO A 1 620 ? 82.280 -27.210 3.788 1.00 55.06 620 PRO A C 1
ATOM 4734 O O . PRO A 1 620 ? 82.912 -26.277 3.291 1.00 55.06 620 PRO A O 1
ATOM 4737 N N . ALA A 1 621 ? 82.840 -28.133 4.570 1.00 58.34 621 ALA A N 1
ATOM 4738 C CA . ALA A 1 621 ? 84.279 -28.260 4.812 1.00 58.34 621 ALA A CA 1
ATOM 4739 C C . ALA A 1 621 ? 85.003 -28.857 3.575 1.00 58.34 621 ALA A C 1
ATOM 4741 O O . ALA A 1 621 ? 84.344 -29.541 2.788 1.00 58.34 621 ALA A O 1
ATOM 4742 N N . PRO A 1 622 ? 86.309 -28.567 3.392 1.00 61.59 622 PRO A N 1
ATOM 4743 C CA . PRO A 1 622 ? 87.027 -28.693 2.117 1.00 61.59 622 PRO A CA 1
ATOM 4744 C C . PRO A 1 622 ? 87.330 -30.122 1.659 1.00 61.59 622 PRO A C 1
ATOM 4746 O O . PRO A 1 622 ? 87.472 -31.018 2.524 1.00 61.59 622 PRO A O 1
#